Protein AF-A0A924YEM6-F1 (afdb_monomer_lite)

Structure (mmCIF, N/CA/C/O backbone):
data_AF-A0A924YEM6-F1
#
_entry.id   AF-A0A924YEM6-F1
#
loop_
_atom_site.group_PDB
_atom_site.id
_atom_site.type_symbol
_atom_site.label_atom_id
_atom_site.label_alt_id
_atom_site.label_comp_id
_atom_site.label_asym_id
_atom_site.label_entity_id
_atom_site.label_seq_id
_atom_site.pdbx_PDB_ins_code
_atom_site.Cartn_x
_atom_site.Cartn_y
_atom_site.Cartn_z
_atom_site.occupancy
_atom_site.B_iso_or_equiv
_atom_site.auth_seq_id
_atom_site.auth_comp_id
_atom_site.auth_asym_id
_atom_site.auth_atom_id
_atom_site.pdbx_PDB_model_num
ATOM 1 N N . LEU A 1 1 ? 25.463 -29.815 -7.939 1.00 77.12 1 LEU A N 1
ATOM 2 C CA . LEU A 1 1 ? 26.145 -29.102 -6.825 1.00 77.12 1 LEU A CA 1
ATOM 3 C C . LEU A 1 1 ? 25.161 -28.341 -5.921 1.00 77.12 1 LEU A C 1
ATOM 5 O O . LEU A 1 1 ? 25.169 -28.571 -4.718 1.00 77.12 1 LEU A O 1
ATOM 9 N N . ILE A 1 2 ? 24.263 -27.523 -6.490 1.00 81.88 2 ILE A N 1
ATOM 10 C CA . ILE A 1 2 ? 23.241 -26.737 -5.762 1.00 81.88 2 ILE A CA 1
ATOM 11 C C . ILE A 1 2 ? 22.303 -27.616 -4.918 1.00 81.88 2 ILE A C 1
ATOM 13 O O . ILE A 1 2 ? 22.193 -27.397 -3.718 1.00 81.88 2 ILE A O 1
ATOM 17 N N . TRP A 1 3 ? 21.726 -28.677 -5.493 1.00 78.94 3 TRP A N 1
ATOM 18 C CA . TRP A 1 3 ? 20.843 -29.613 -4.772 1.00 78.94 3 TRP A CA 1
ATOM 19 C C . TRP A 1 3 ? 21.486 -30.233 -3.523 1.00 78.94 3 TRP A C 1
ATOM 21 O O . TRP A 1 3 ? 20.870 -30.347 -2.466 1.00 78.94 3 TRP A O 1
ATOM 31 N N . ARG A 1 4 ? 22.775 -30.578 -3.619 1.00 83.94 4 ARG A N 1
ATOM 32 C CA . ARG A 1 4 ? 23.544 -31.156 -2.510 1.00 83.94 4 ARG A CA 1
ATOM 33 C C . ARG A 1 4 ? 23.807 -30.133 -1.398 1.00 83.94 4 ARG A C 1
ATOM 35 O O . ARG A 1 4 ? 23.853 -30.518 -0.236 1.00 83.94 4 ARG A O 1
ATOM 42 N N . LYS A 1 5 ? 23.962 -28.847 -1.739 1.00 84.31 5 LYS A N 1
ATOM 43 C CA . LYS A 1 5 ? 24.095 -27.743 -0.771 1.00 84.31 5 LYS A CA 1
ATOM 44 C C . LYS A 1 5 ? 22.743 -27.401 -0.132 1.00 84.31 5 LYS A C 1
ATOM 46 O O . LYS A 1 5 ? 22.684 -27.220 1.077 1.00 84.31 5 LYS A O 1
ATOM 51 N N . PHE A 1 6 ? 21.668 -27.413 -0.920 1.00 85.88 6 PHE A N 1
ATOM 52 C CA . PHE A 1 6 ? 20.295 -27.177 -0.471 1.00 85.88 6 PHE A CA 1
ATOM 53 C C . PHE A 1 6 ? 19.828 -28.227 0.543 1.00 85.88 6 PHE A C 1
ATOM 55 O O . PHE A 1 6 ? 19.387 -27.880 1.634 1.00 85.88 6 PHE A O 1
ATOM 62 N N . ARG A 1 7 ? 20.038 -29.518 0.246 1.00 88.31 7 ARG A N 1
ATOM 63 C CA . ARG A 1 7 ? 19.671 -30.629 1.143 1.00 88.31 7 ARG A CA 1
ATOM 64 C C . ARG A 1 7 ? 20.368 -30.612 2.507 1.00 88.31 7 ARG A C 1
ATOM 66 O O . ARG A 1 7 ? 19.898 -31.274 3.425 1.00 88.31 7 ARG A O 1
ATOM 73 N N . ARG A 1 8 ? 21.474 -29.876 2.665 1.00 90.31 8 ARG A N 1
ATOM 74 C CA . ARG A 1 8 ? 22.141 -29.715 3.970 1.00 90.31 8 ARG A CA 1
ATOM 75 C C . ARG A 1 8 ? 21.397 -28.749 4.895 1.00 90.31 8 ARG A C 1
ATOM 77 O O . ARG A 1 8 ? 21.572 -28.837 6.105 1.00 90.31 8 ARG A O 1
ATOM 84 N N . HIS A 1 9 ? 20.573 -27.852 4.355 1.00 93.12 9 HIS A N 1
ATOM 85 C CA . HIS A 1 9 ? 19.844 -26.862 5.139 1.00 93.12 9 HIS A CA 1
ATOM 86 C C . HIS A 1 9 ? 18.434 -27.370 5.464 1.00 93.12 9 HIS A C 1
ATOM 88 O O . HIS A 1 9 ? 17.525 -27.278 4.640 1.00 93.12 9 HIS A O 1
ATOM 94 N N . ARG A 1 10 ? 18.240 -27.910 6.676 1.00 90.06 10 ARG A N 1
ATOM 95 C CA . ARG A 1 10 ? 16.977 -28.558 7.089 1.00 90.06 10 ARG A CA 1
ATOM 96 C C . ARG A 1 10 ? 15.756 -27.656 6.904 1.00 90.06 10 ARG A C 1
ATOM 98 O O . ARG A 1 10 ? 14.766 -28.098 6.335 1.00 90.06 10 ARG A O 1
ATOM 105 N N . VAL A 1 11 ? 15.861 -26.383 7.291 1.00 91.44 11 VAL A N 1
ATOM 106 C CA . VAL A 1 11 ? 14.771 -25.403 7.137 1.00 91.44 11 VAL A CA 1
ATOM 107 C C . VAL A 1 11 ? 14.388 -25.222 5.668 1.00 91.44 11 VAL A C 1
ATOM 109 O O . VAL A 1 11 ? 13.211 -25.198 5.336 1.00 91.44 11 VAL A O 1
ATOM 112 N N . ALA A 1 12 ? 15.374 -25.173 4.767 1.00 87.38 12 ALA A N 1
ATOM 113 C CA . ALA A 1 12 ? 15.104 -24.953 3.349 1.00 87.38 12 ALA A CA 1
ATOM 114 C C . ALA A 1 12 ? 14.385 -26.160 2.728 1.00 87.38 12 ALA A C 1
ATOM 116 O O . ALA A 1 12 ? 13.469 -25.997 1.928 1.00 87.38 12 ALA A O 1
ATOM 117 N N . VAL A 1 13 ? 14.761 -27.371 3.148 1.00 92.44 13 VAL A N 1
ATOM 118 C CA . VAL A 1 13 ? 14.104 -28.614 2.729 1.00 92.44 13 VAL A CA 1
ATOM 119 C C . VAL A 1 13 ? 12.656 -28.676 3.225 1.00 92.44 13 VAL A C 1
ATOM 121 O O . VAL A 1 13 ? 11.776 -29.033 2.448 1.00 92.44 13 VAL A O 1
ATOM 124 N N . VAL A 1 14 ? 12.391 -28.288 4.478 1.00 94.38 14 VAL A N 1
ATOM 125 C CA . VAL A 1 14 ? 11.022 -28.226 5.021 1.00 94.38 14 VAL A CA 1
ATOM 126 C C . VAL A 1 14 ? 10.174 -27.219 4.243 1.00 94.38 14 VAL A C 1
ATOM 128 O O . VAL A 1 14 ? 9.096 -27.577 3.777 1.00 94.38 14 VAL A O 1
ATOM 131 N N . CYS A 1 15 ? 10.675 -25.998 4.025 1.00 91.06 15 CYS A N 1
ATOM 132 C CA . CYS A 1 15 ? 9.972 -24.989 3.230 1.00 91.06 15 CYS A CA 1
ATOM 133 C C . CYS A 1 15 ? 9.692 -25.467 1.799 1.00 91.06 15 CYS A C 1
ATOM 135 O O . CYS A 1 15 ? 8.617 -25.208 1.271 1.00 91.06 15 CYS A O 1
ATOM 137 N N . PHE A 1 16 ? 10.630 -26.187 1.178 1.00 91.19 16 PHE A N 1
ATOM 138 C CA . PHE A 1 16 ? 10.436 -26.751 -0.157 1.00 91.19 16 PHE A CA 1
ATOM 139 C C . PHE A 1 16 ? 9.297 -27.769 -0.198 1.00 91.19 16 PHE A C 1
ATOM 141 O O . PHE A 1 16 ? 8.445 -27.679 -1.076 1.00 91.19 16 PHE A O 1
ATOM 148 N N . TYR A 1 17 ? 9.247 -28.708 0.751 1.00 94.38 17 TYR A N 1
ATOM 149 C CA . TYR A 1 17 ? 8.155 -29.683 0.801 1.00 94.38 17 TYR A CA 1
ATOM 150 C C . TYR A 1 17 ? 6.813 -29.043 1.156 1.00 94.38 17 TYR A C 1
ATOM 152 O O . TYR A 1 17 ? 5.805 -29.408 0.561 1.00 94.38 17 TYR A O 1
ATOM 160 N N . ALA A 1 18 ? 6.795 -28.061 2.061 1.00 93.88 18 ALA A N 1
ATOM 161 C CA . ALA A 1 18 ? 5.587 -27.299 2.367 1.00 93.88 18 ALA A CA 1
ATOM 162 C C . ALA A 1 18 ? 5.062 -26.553 1.129 1.00 93.88 18 ALA A C 1
ATOM 164 O O . ALA A 1 18 ? 3.871 -26.599 0.837 1.00 93.88 18 ALA A O 1
ATOM 165 N N . LEU A 1 19 ? 5.957 -25.925 0.359 1.00 91.31 19 LEU A N 1
ATOM 166 C CA . LEU A 1 19 ? 5.604 -25.251 -0.888 1.00 91.31 19 LEU A CA 1
ATOM 167 C C . LEU A 1 19 ? 5.084 -26.247 -1.933 1.00 91.31 19 LEU A C 1
ATOM 169 O O . LEU A 1 19 ? 4.076 -25.983 -2.578 1.00 91.31 19 LEU A O 1
ATOM 173 N N . LEU A 1 20 ? 5.742 -27.400 -2.078 1.00 92.62 20 LEU A N 1
ATOM 174 C CA . LEU A 1 20 ? 5.326 -28.458 -2.999 1.00 92.62 20 LEU A CA 1
ATOM 175 C C . LEU A 1 20 ? 3.931 -28.988 -2.645 1.00 92.62 20 LEU A C 1
ATOM 177 O O . LEU A 1 20 ? 3.104 -29.149 -3.537 1.00 92.62 20 LEU A O 1
ATOM 181 N N . LEU A 1 21 ? 3.650 -29.190 -1.355 1.00 94.44 21 LEU A N 1
ATOM 182 C CA . LEU A 1 21 ? 2.322 -29.561 -0.867 1.00 94.44 21 LEU A CA 1
ATOM 183 C C . LEU A 1 21 ? 1.284 -28.481 -1.187 1.00 94.44 21 LEU A C 1
ATOM 185 O O . LEU A 1 21 ? 0.210 -28.804 -1.686 1.00 94.44 21 LEU A O 1
ATOM 189 N N . LEU A 1 22 ? 1.609 -27.208 -0.946 1.00 92.81 22 LEU A N 1
ATOM 190 C CA . LEU A 1 22 ? 0.709 -26.096 -1.245 1.00 92.81 22 LEU A CA 1
ATOM 191 C C . LEU A 1 22 ? 0.359 -26.063 -2.738 1.00 92.81 22 LEU A C 1
ATOM 193 O O . LEU A 1 22 ? -0.816 -26.020 -3.087 1.00 92.81 22 LEU A O 1
ATOM 197 N N . TYR A 1 23 ? 1.363 -26.151 -3.619 1.00 92.44 23 TYR A N 1
ATOM 198 C CA . TYR A 1 23 ? 1.138 -26.217 -5.064 1.00 92.44 23 TYR A CA 1
ATOM 199 C C . TYR A 1 23 ? 0.328 -27.445 -5.464 1.00 92.44 23 TYR A C 1
ATOM 201 O O . TYR A 1 23 ? -0.519 -27.324 -6.335 1.00 92.44 23 TYR A O 1
ATOM 209 N N . PHE A 1 24 ? 0.546 -28.603 -4.841 1.00 93.25 24 PHE A N 1
ATOM 210 C CA . PHE A 1 24 ? -0.231 -29.808 -5.128 1.00 93.25 24 PHE A CA 1
ATOM 211 C C . PHE A 1 24 ? -1.719 -29.630 -4.795 1.00 93.25 24 PHE A C 1
ATOM 213 O O . PHE A 1 24 ? -2.571 -29.892 -5.643 1.00 93.25 24 PHE A O 1
ATOM 220 N N . VAL A 1 25 ? -2.027 -29.127 -3.595 1.00 92.75 25 VAL A N 1
ATOM 221 C CA . VAL A 1 25 ? -3.408 -28.865 -3.150 1.00 92.75 25 VAL A CA 1
ATOM 222 C C . VAL A 1 25 ? -4.083 -27.851 -4.069 1.00 92.75 25 VAL A C 1
ATOM 224 O O . VAL A 1 25 ? -5.201 -28.046 -4.529 1.00 92.75 25 VAL A O 1
ATOM 227 N N . VAL A 1 26 ? -3.370 -26.774 -4.374 1.00 90.75 26 VAL A N 1
ATOM 228 C CA . VAL A 1 26 ? -3.879 -25.653 -5.155 1.00 90.75 26 VAL A CA 1
ATOM 229 C C . VAL A 1 26 ? -3.995 -25.982 -6.653 1.00 90.75 26 VAL A C 1
ATOM 231 O O . VAL A 1 26 ? -4.863 -25.451 -7.344 1.00 90.75 26 VAL A O 1
ATOM 234 N N . PHE A 1 27 ? -3.152 -26.875 -7.175 1.00 90.44 27 PHE A N 1
ATOM 235 C CA . PHE A 1 27 ? -3.242 -27.381 -8.548 1.00 90.44 27 PHE A CA 1
ATOM 236 C C . PHE A 1 27 ? -4.511 -28.209 -8.771 1.00 90.44 27 PHE A C 1
ATOM 238 O O . PHE A 1 27 ? -5.082 -28.173 -9.856 1.00 90.44 27 PHE A O 1
ATOM 245 N N . LEU A 1 28 ? -4.970 -28.901 -7.729 1.00 92.06 28 LEU A N 1
ATOM 246 C CA . LEU A 1 28 ? -6.213 -29.667 -7.699 1.00 92.06 28 LEU A CA 1
ATOM 247 C C . LEU A 1 28 ? -7.290 -28.943 -6.872 1.00 92.06 28 LEU A C 1
ATOM 249 O O . LEU A 1 28 ? -8.113 -29.597 -6.237 1.00 92.06 28 LEU A O 1
ATOM 253 N N . ALA A 1 29 ? -7.277 -27.604 -6.841 1.00 91.62 29 ALA A N 1
ATOM 254 C CA . ALA A 1 29 ? -8.131 -26.820 -5.948 1.00 91.62 29 ALA A CA 1
ATOM 255 C C . ALA A 1 29 ? -9.618 -27.167 -6.085 1.00 91.62 29 ALA A C 1
ATOM 257 O O . ALA A 1 29 ? -10.282 -27.286 -5.065 1.00 91.62 29 ALA A O 1
ATOM 258 N N . GLU A 1 30 ? -10.126 -27.391 -7.301 1.00 90.31 30 GLU A N 1
ATOM 259 C CA . GLU A 1 30 ? -11.518 -27.807 -7.506 1.00 90.31 30 GLU A CA 1
ATOM 260 C C . GLU A 1 30 ? -11.850 -29.174 -6.907 1.00 90.31 30 GLU A C 1
ATOM 262 O O . GLU A 1 30 ? -12.984 -29.397 -6.530 1.00 90.31 30 GLU A O 1
ATOM 267 N N . PHE A 1 31 ? -10.880 -30.083 -6.811 1.00 93.00 31 PHE A N 1
ATOM 268 C CA . PHE A 1 31 ? -11.078 -31.380 -6.168 1.00 93.00 31 PHE A CA 1
ATOM 269 C C . PHE A 1 31 ? -11.021 -31.269 -4.635 1.00 93.00 31 PHE A C 1
ATOM 271 O O . PHE A 1 31 ? -11.688 -32.023 -3.937 1.00 93.00 31 PHE A O 1
ATOM 278 N N . PHE A 1 32 ? -10.211 -30.358 -4.087 1.00 93.50 32 PHE A N 1
ATOM 279 C CA . PHE A 1 32 ? -10.096 -30.153 -2.635 1.00 93.50 32 PHE A CA 1
ATOM 280 C C . PHE A 1 32 ? -11.170 -29.220 -2.054 1.00 93.50 32 PHE A C 1
ATOM 282 O O . PHE A 1 32 ? -11.425 -29.271 -0.850 1.00 93.50 32 PHE A O 1
ATOM 289 N N . ALA A 1 33 ? -11.752 -28.351 -2.875 1.00 92.31 33 ALA A N 1
ATOM 290 C CA . ALA A 1 33 ? -12.836 -27.458 -2.495 1.00 92.31 33 ALA A CA 1
ATOM 291 C C . ALA A 1 33 ? -14.134 -28.263 -2.305 1.00 92.31 33 ALA A C 1
ATOM 293 O O . ALA A 1 33 ? -14.475 -29.031 -3.193 1.00 92.31 33 ALA A O 1
ATOM 294 N N . PRO A 1 34 ? -14.857 -28.122 -1.180 1.00 90.06 34 PRO A N 1
ATOM 295 C CA . PRO A 1 34 ? -16.139 -28.807 -1.002 1.00 90.06 34 PRO A CA 1
ATOM 296 C C . PRO A 1 34 ? -17.256 -28.290 -1.920 1.00 90.06 34 PRO A C 1
ATOM 298 O O . PRO A 1 34 ? -18.185 -29.039 -2.204 1.00 90.06 34 PRO A O 1
ATOM 301 N N . HIS A 1 35 ? -17.170 -27.023 -2.347 1.00 90.38 35 HIS A N 1
ATOM 302 C CA . HIS A 1 35 ? -18.199 -26.315 -3.122 1.00 90.38 35 HIS A CA 1
ATOM 303 C C . HIS A 1 35 ? -17.575 -25.480 -4.246 1.00 90.38 35 HIS A C 1
ATOM 305 O O . HIS A 1 35 ? -16.366 -25.215 -4.261 1.00 90.38 35 HIS A O 1
ATOM 311 N N . GLY A 1 36 ? -18.396 -25.004 -5.182 1.00 85.38 36 GLY A N 1
ATOM 312 C CA . GLY A 1 36 ? -17.929 -24.118 -6.246 1.00 85.38 36 GLY A CA 1
ATOM 313 C C . GLY A 1 36 ? -17.482 -22.735 -5.772 1.00 85.38 36 GLY A C 1
ATOM 314 O O . GLY A 1 36 ? -17.903 -22.205 -4.745 1.00 85.38 36 GLY A O 1
ATOM 315 N N . ALA A 1 37 ? -16.663 -22.066 -6.591 1.00 76.31 37 ALA A N 1
ATOM 316 C CA . ALA A 1 37 ? -16.160 -20.713 -6.301 1.00 76.31 37 ALA A CA 1
ATOM 317 C C . ALA A 1 37 ? -17.270 -19.654 -6.170 1.00 76.31 37 ALA A C 1
ATOM 319 O O . ALA A 1 37 ? -17.103 -18.632 -5.493 1.00 76.31 37 ALA A O 1
ATOM 320 N N . PHE A 1 38 ? -18.364 -19.866 -6.901 1.00 81.62 38 PHE A N 1
ATOM 321 C CA . PHE A 1 38 ? -19.465 -18.919 -7.058 1.00 81.62 38 PHE A CA 1
ATOM 322 C C . PHE A 1 38 ? -20.794 -19.470 -6.554 1.00 81.62 38 PHE A C 1
ATOM 324 O O . PHE A 1 38 ? -21.792 -18.750 -6.620 1.00 81.62 38 PHE A O 1
ATOM 331 N N . GLU A 1 39 ? -20.796 -20.697 -6.039 1.00 84.44 39 GLU A N 1
ATOM 332 C CA . GLU A 1 39 ? -21.970 -21.310 -5.446 1.00 84.44 39 GLU A CA 1
ATOM 333 C C . GLU A 1 39 ? -22.383 -20.522 -4.199 1.00 84.44 39 GLU A C 1
ATOM 335 O O . GLU A 1 39 ? -21.548 -20.100 -3.392 1.00 84.44 39 GLU A O 1
ATOM 340 N N . ARG A 1 40 ? -23.682 -20.235 -4.089 1.00 86.62 40 ARG A N 1
ATOM 341 C CA . ARG A 1 40 ? -24.240 -19.409 -3.016 1.00 86.62 40 ARG A CA 1
ATOM 342 C C . ARG A 1 40 ? -25.277 -20.200 -2.252 1.00 86.62 40 ARG A C 1
ATOM 344 O O . ARG A 1 40 ? -26.316 -20.559 -2.799 1.00 86.62 40 ARG A O 1
ATOM 351 N N . HIS A 1 41 ? -25.051 -20.336 -0.957 1.00 84.81 41 HIS A N 1
ATOM 352 C CA . HIS A 1 41 ? -26.016 -20.907 -0.037 1.00 84.81 41 HIS A CA 1
ATOM 353 C C . HIS A 1 41 ? -26.766 -19.762 0.658 1.00 84.81 41 HIS A C 1
ATOM 355 O O . HIS A 1 41 ? -26.356 -19.256 1.701 1.00 84.81 41 HIS A O 1
ATOM 361 N N . SER A 1 42 ? -27.886 -19.326 0.072 1.00 83.50 42 SER A N 1
ATOM 362 C CA . SER A 1 42 ? -28.669 -18.162 0.533 1.00 83.50 42 SER A CA 1
ATOM 363 C C . SER A 1 42 ? -29.282 -18.303 1.931 1.00 83.50 42 SER A C 1
ATOM 365 O O . SER A 1 42 ? -29.742 -17.318 2.498 1.00 83.50 42 SER A O 1
ATOM 367 N N . ASN A 1 43 ? -29.309 -19.510 2.492 1.00 82.19 43 ASN A N 1
ATOM 368 C CA . ASN A 1 43 ? -29.763 -19.748 3.865 1.00 82.19 43 ASN A CA 1
ATOM 369 C C . ASN A 1 43 ? -28.609 -19.662 4.882 1.00 82.19 43 ASN A C 1
ATOM 371 O O . ASN A 1 43 ? -28.844 -19.635 6.086 1.00 82.19 43 ASN A O 1
ATOM 375 N N . TYR A 1 44 ? -27.370 -19.567 4.394 1.00 84.62 44 TYR A N 1
ATOM 376 C CA . TYR A 1 44 ? -26.136 -19.603 5.169 1.00 84.62 44 TYR A CA 1
ATOM 377 C C . TYR A 1 44 ? -25.306 -18.340 4.905 1.00 84.62 44 TYR A C 1
ATOM 379 O O . TYR A 1 44 ? -24.152 -18.434 4.511 1.00 84.62 44 TYR A O 1
ATOM 387 N N . LEU A 1 45 ? -25.877 -17.141 5.064 1.00 86.25 45 LEU A N 1
ATOM 388 C CA . LEU A 1 45 ? -25.123 -15.875 4.992 1.00 86.25 45 LEU A CA 1
ATOM 389 C C . LEU A 1 45 ? -24.360 -15.627 6.297 1.00 86.25 45 LEU A C 1
ATOM 391 O O . LEU A 1 45 ? -24.988 -15.594 7.355 1.00 86.25 45 LEU A O 1
ATOM 395 N N . LEU A 1 46 ? -23.050 -15.375 6.226 1.00 86.38 46 LEU A N 1
ATOM 396 C CA . LEU A 1 46 ? -22.192 -15.185 7.410 1.00 86.38 46 LEU A CA 1
ATOM 397 C C . LEU A 1 46 ? -22.299 -16.350 8.411 1.00 86.38 46 LEU A C 1
ATOM 399 O O . LEU A 1 46 ? -22.284 -16.150 9.624 1.00 86.38 46 LEU A O 1
ATOM 403 N N . ALA A 1 47 ? -22.458 -17.569 7.899 1.00 88.50 47 ALA A N 1
ATOM 404 C CA . ALA A 1 47 ? -22.520 -18.764 8.720 1.00 88.50 47 ALA A CA 1
ATOM 405 C C . ALA A 1 47 ? -21.146 -19.042 9.349 1.00 88.50 47 ALA A C 1
ATOM 407 O O . ALA A 1 47 ? -20.124 -18.899 8.665 1.00 88.50 47 ALA A O 1
ATOM 408 N N . PRO A 1 48 ? -21.096 -19.448 10.629 1.00 91.25 48 PRO A N 1
ATOM 409 C CA . PRO A 1 48 ? -19.851 -19.832 11.275 1.00 91.25 48 PRO A CA 1
ATOM 410 C C . PRO A 1 48 ? -19.283 -21.139 10.680 1.00 91.25 48 PRO A C 1
ATOM 412 O O . PRO A 1 48 ? -19.987 -21.867 9.974 1.00 91.25 48 PRO A O 1
ATOM 415 N N . PRO A 1 49 ? -18.008 -21.462 10.967 1.00 94.12 49 PRO A N 1
ATOM 416 C CA . PRO A 1 49 ? -17.417 -22.763 10.659 1.00 94.12 49 PRO A CA 1
ATOM 417 C C . PRO A 1 49 ? -18.282 -23.926 11.155 1.00 94.12 49 PRO A C 1
ATOM 419 O O . PRO A 1 49 ? -18.667 -23.954 12.321 1.00 94.12 49 PRO A O 1
ATOM 422 N N . THR A 1 50 ? -18.549 -24.904 10.287 1.00 92.06 50 THR A N 1
ATOM 423 C CA . THR A 1 50 ? -19.301 -26.113 10.653 1.00 92.06 50 THR A CA 1
ATOM 424 C C . THR A 1 50 ? -18.419 -27.004 11.530 1.00 92.06 50 THR A C 1
ATOM 426 O O . THR A 1 50 ? -17.387 -27.489 11.048 1.00 92.06 50 THR A O 1
ATOM 429 N N . PRO A 1 51 ? -18.775 -27.250 12.802 1.00 90.62 51 PRO A N 1
ATOM 430 C CA . PRO A 1 51 ? -17.945 -28.058 13.677 1.00 90.62 51 PRO A CA 1
ATOM 431 C C . PRO A 1 51 ? -18.056 -29.539 13.304 1.00 90.62 51 PRO A C 1
ATOM 433 O O . PRO A 1 51 ? -19.139 -30.095 13.131 1.00 90.62 51 PRO A O 1
ATOM 436 N N . ILE A 1 52 ? -16.902 -30.196 13.208 1.00 93.00 52 ILE A N 1
ATOM 437 C CA . ILE A 1 52 ? -16.816 -31.634 12.952 1.00 93.00 52 ILE A CA 1
ATOM 438 C C . ILE A 1 52 ? -16.953 -32.367 14.285 1.00 93.00 52 ILE A C 1
ATOM 440 O O . ILE A 1 52 ? -16.170 -32.126 15.207 1.00 93.00 52 ILE A O 1
ATOM 444 N N . ARG A 1 53 ? -17.921 -33.283 14.390 1.00 91.75 53 ARG A N 1
ATOM 445 C CA . ARG A 1 53 ? -18.184 -34.052 15.611 1.00 91.75 53 ARG A CA 1
ATOM 446 C C . ARG A 1 53 ? -17.941 -35.544 15.397 1.00 91.75 53 ARG A C 1
ATOM 448 O O . ARG A 1 53 ? -18.165 -36.089 14.321 1.00 91.75 53 ARG A O 1
ATOM 455 N N . PHE A 1 54 ? -17.485 -36.192 16.466 1.00 93.62 54 PHE A N 1
ATOM 456 C CA . PHE A 1 54 ? -17.410 -37.654 16.594 1.00 93.62 54 PHE A CA 1
ATOM 457 C C . PHE A 1 54 ? -18.358 -38.181 17.674 1.00 93.62 54 PHE A C 1
ATOM 459 O O . PHE A 1 54 ? -18.611 -39.375 17.733 1.00 93.62 54 PHE A O 1
ATOM 466 N N . ILE A 1 55 ? -18.878 -37.308 18.537 1.00 92.38 55 ILE A N 1
ATOM 467 C CA . ILE A 1 55 ? -19.778 -37.657 19.637 1.00 92.38 55 ILE A CA 1
ATOM 468 C C . ILE A 1 55 ? -21.100 -36.939 19.385 1.00 92.38 55 ILE A C 1
ATOM 470 O O . ILE A 1 55 ? -21.091 -35.737 19.096 1.00 92.38 55 ILE A O 1
ATOM 474 N N . ASP A 1 56 ? -22.207 -37.678 19.426 1.00 89.88 56 ASP A N 1
ATOM 475 C CA . ASP A 1 56 ? -23.549 -37.118 19.236 1.00 89.88 56 ASP A CA 1
ATOM 476 C C . ASP A 1 56 ? -24.084 -36.411 20.491 1.00 89.88 56 ASP A C 1
ATOM 478 O O . ASP A 1 56 ? -23.401 -36.310 21.512 1.00 89.88 56 ASP A O 1
ATOM 482 N N . ASP A 1 57 ? -25.291 -35.848 20.399 1.00 88.62 57 ASP A N 1
ATOM 483 C CA . ASP A 1 57 ? -25.924 -35.124 21.509 1.00 88.62 57 ASP A CA 1
ATOM 484 C C . ASP A 1 57 ? -26.294 -36.039 22.694 1.00 88.62 57 ASP A C 1
ATOM 486 O O . ASP A 1 57 ? -26.413 -35.565 23.823 1.00 88.62 57 ASP A O 1
ATOM 490 N N . GLN A 1 58 ? -26.391 -37.351 22.460 1.00 88.12 58 GLN A N 1
ATOM 491 C CA . GLN A 1 58 ? -26.619 -38.387 23.471 1.00 88.12 58 GLN A CA 1
ATOM 492 C C . GLN A 1 58 ? -25.316 -38.921 24.091 1.00 88.12 58 GLN A C 1
ATOM 494 O O . GLN A 1 58 ? -25.362 -39.751 25.000 1.00 88.12 58 GLN A O 1
ATOM 499 N N . GLY A 1 59 ? -24.151 -38.448 23.636 1.00 88.88 59 GLY A N 1
ATOM 500 C CA . GLY A 1 59 ? -22.845 -38.860 24.150 1.00 88.88 59 GLY A CA 1
ATOM 501 C C . GLY A 1 59 ? -22.298 -40.157 23.544 1.00 88.88 59 GLY A C 1
ATOM 502 O O . GLY A 1 59 ? -21.309 -40.693 24.048 1.00 88.88 59 GLY A O 1
ATOM 503 N N . VAL A 1 60 ? -22.896 -40.675 22.470 1.00 90.62 60 VAL A N 1
ATOM 504 C CA . VAL A 1 60 ? -22.425 -41.873 21.765 1.00 90.62 60 VAL A CA 1
ATOM 505 C C . VAL A 1 60 ? -21.321 -41.495 20.779 1.00 90.62 60 VAL A C 1
ATOM 507 O O . VAL A 1 60 ? -21.455 -40.574 19.973 1.00 90.62 60 VAL A O 1
ATOM 510 N N . PHE A 1 61 ? -20.212 -42.233 20.834 1.00 93.56 61 PHE A N 1
ATOM 511 C CA . PHE A 1 61 ? -19.088 -42.069 19.917 1.00 93.56 61 PHE A CA 1
ATOM 512 C C . PHE A 1 61 ? -19.337 -42.789 18.584 1.00 93.56 61 PHE A C 1
ATOM 514 O O . PHE A 1 61 ? -19.648 -43.981 18.551 1.00 93.56 61 PHE A O 1
ATOM 521 N N . HIS A 1 62 ? -19.107 -42.080 17.484 1.00 91.19 62 HIS A N 1
ATOM 522 C CA . HIS A 1 62 ? -19.166 -42.569 16.112 1.00 91.19 62 HIS A CA 1
ATOM 523 C C . HIS A 1 62 ? -17.760 -42.551 15.507 1.00 91.19 62 HIS A C 1
ATOM 525 O O . HIS A 1 62 ? -17.033 -41.568 15.617 1.00 91.19 62 HIS A O 1
ATOM 531 N N . LEU A 1 63 ? -17.370 -43.637 14.835 1.00 91.56 63 LEU A N 1
ATOM 532 C CA . LEU A 1 63 ? -16.052 -43.741 14.192 1.00 91.56 63 LEU A CA 1
ATOM 533 C C . LEU A 1 63 ? -15.912 -42.794 12.987 1.00 91.56 63 LEU A C 1
ATOM 535 O O . LEU A 1 63 ? -14.813 -42.337 12.678 1.00 91.56 63 LEU A O 1
ATOM 539 N N . GLN A 1 64 ? -17.019 -42.527 12.293 1.00 92.06 64 GLN A N 1
ATOM 540 C CA . GLN A 1 64 ? -17.055 -41.611 11.158 1.00 92.06 64 GLN A CA 1
ATOM 541 C C . GLN A 1 64 ? -17.421 -40.200 11.634 1.00 92.06 64 GLN A C 1
ATOM 543 O O . GLN A 1 64 ? -18.404 -40.059 12.367 1.00 92.06 64 GLN A O 1
ATOM 548 N N . PRO A 1 65 ? -16.673 -39.163 11.214 1.00 94.19 65 PRO A N 1
ATOM 549 C CA . PRO A 1 65 ? -17.010 -37.789 11.549 1.00 94.19 65 PRO A CA 1
ATOM 550 C C . PRO A 1 65 ? -18.315 -37.373 10.869 1.00 94.19 65 PRO A C 1
ATOM 552 O O . PRO A 1 65 ? -18.593 -37.749 9.728 1.00 94.19 65 PRO A O 1
ATOM 555 N N . PHE A 1 66 ? -19.107 -36.565 11.560 1.00 93.50 66 PHE A N 1
ATOM 556 C CA . PHE A 1 66 ? -20.376 -36.054 11.057 1.00 93.50 66 PHE A CA 1
ATOM 557 C C . PHE A 1 66 ? -20.568 -34.588 11.450 1.00 93.50 66 PHE A C 1
ATOM 559 O O . PHE A 1 66 ? -19.843 -34.045 12.290 1.00 93.50 66 PHE A O 1
ATOM 566 N N . VAL A 1 67 ? -21.552 -33.954 10.820 1.00 93.88 67 VAL A N 1
ATOM 567 C CA . VAL A 1 67 ? -21.970 -32.576 11.082 1.00 93.88 67 VAL A CA 1
ATOM 568 C C . VAL A 1 67 ? -23.476 -32.509 11.288 1.00 93.88 67 VAL A C 1
ATOM 570 O O . VAL A 1 67 ? -24.230 -33.321 10.741 1.00 93.88 67 VAL A O 1
ATOM 573 N N . TYR A 1 68 ? -23.904 -31.525 12.071 1.00 92.25 68 TYR A N 1
ATOM 574 C CA . TYR A 1 68 ? -25.308 -31.161 12.196 1.00 92.25 68 TYR A CA 1
ATOM 575 C C . TYR A 1 68 ? -25.629 -30.023 11.225 1.00 92.25 68 TYR A C 1
ATOM 577 O O . TYR A 1 68 ? -24.812 -29.112 11.065 1.00 92.25 68 TYR A O 1
ATOM 585 N N . PRO A 1 69 ? -26.791 -30.054 10.553 1.00 89.19 69 PRO A N 1
ATOM 586 C CA . PRO A 1 69 ? -27.230 -28.918 9.767 1.00 89.19 69 PRO A CA 1
ATOM 587 C C . PRO A 1 69 ? -27.479 -27.730 10.699 1.00 89.19 69 PRO A C 1
ATOM 589 O O . PRO A 1 69 ? -28.045 -27.868 11.782 1.00 89.19 69 PRO A O 1
ATOM 592 N N . MET A 1 70 ? -27.064 -26.549 10.260 1.00 87.12 70 MET A N 1
ATOM 593 C CA . MET A 1 70 ? -27.388 -25.307 10.951 1.00 87.12 70 MET A CA 1
ATOM 594 C C . MET A 1 70 ? -28.659 -24.710 10.354 1.00 87.12 70 MET A C 1
ATOM 596 O O . MET A 1 70 ? -28.830 -24.688 9.131 1.00 87.12 70 MET A O 1
ATOM 600 N N . SER A 1 71 ? -29.528 -24.213 11.224 1.00 84.12 71 SER A N 1
ATOM 601 C CA . SER A 1 71 ? -30.694 -23.413 10.871 1.00 84.12 71 SER A CA 1
ATOM 602 C C . SER A 1 71 ? -30.411 -21.943 11.172 1.00 84.12 71 SER A C 1
ATOM 604 O O . SER A 1 71 ? -29.741 -21.618 12.153 1.00 84.12 71 SER A O 1
ATOM 606 N N . ASN A 1 72 ? -30.856 -21.057 10.279 1.00 82.75 72 ASN A N 1
ATOM 607 C CA . ASN A 1 72 ? -30.756 -19.615 10.469 1.00 82.75 72 ASN A CA 1
ATOM 608 C C . ASN A 1 72 ? -32.009 -19.149 11.208 1.00 82.75 72 ASN A C 1
ATOM 610 O O . ASN A 1 72 ? -33.087 -19.079 10.612 1.00 82.75 72 ASN A O 1
ATOM 614 N N . GLU A 1 73 ? -31.868 -18.870 12.497 1.00 80.44 73 GLU A N 1
ATOM 615 C CA . GLU A 1 73 ? -32.945 -18.325 13.305 1.00 80.44 73 GLU A CA 1
ATOM 616 C C . GLU A 1 73 ? -32.726 -16.824 13.481 1.00 80.44 73 GLU A C 1
ATOM 618 O O . GLU A 1 73 ? -31.644 -16.353 13.832 1.00 80.44 73 GLU A O 1
ATOM 623 N N . LEU A 1 74 ? -33.768 -16.047 13.190 1.00 76.31 74 LEU A N 1
ATOM 624 C CA . LEU A 1 74 ? -33.789 -14.641 13.555 1.00 76.31 74 LEU A CA 1
ATOM 625 C C . LEU A 1 74 ? -34.215 -14.571 15.014 1.00 76.31 74 LEU A C 1
ATOM 627 O O . LEU A 1 74 ? -35.388 -14.805 15.325 1.00 76.31 74 LEU A O 1
ATOM 631 N N . ASP A 1 75 ? -33.277 -14.241 15.891 1.00 73.31 75 ASP A N 1
ATOM 632 C CA . ASP A 1 75 ? -33.623 -13.922 17.263 1.00 73.31 75 ASP A CA 1
ATOM 633 C C . ASP A 1 75 ? -34.524 -12.678 17.247 1.00 73.31 75 ASP A C 1
ATOM 635 O O . ASP A 1 75 ? -34.129 -11.594 16.822 1.00 73.31 75 ASP A O 1
ATOM 639 N N . ARG A 1 76 ? -35.785 -12.853 17.654 1.00 72.88 76 ARG A N 1
ATOM 640 C CA . ARG A 1 76 ? -36.800 -11.790 17.617 1.00 72.88 76 ARG A CA 1
ATOM 641 C C . ARG A 1 76 ? -36.539 -10.692 18.645 1.00 72.88 76 ARG A C 1
ATOM 643 O O . ARG A 1 76 ? -37.175 -9.648 18.548 1.00 72.88 76 ARG A O 1
ATOM 650 N N . ALA A 1 77 ? -35.669 -10.944 19.624 1.00 63.47 77 ALA A N 1
ATOM 651 C CA . ALA A 1 77 ? -35.286 -9.963 20.626 1.00 63.47 77 ALA A CA 1
ATOM 652 C C . ALA A 1 77 ? -34.134 -9.069 20.149 1.00 63.47 77 ALA A C 1
ATOM 654 O O . ALA A 1 77 ? -34.173 -7.880 20.430 1.00 63.47 77 ALA A O 1
ATOM 655 N N . THR A 1 78 ? -33.156 -9.627 19.423 1.00 64.50 78 THR A N 1
ATOM 656 C CA . THR A 1 78 ? -31.932 -8.915 18.995 1.00 64.50 78 THR A CA 1
ATOM 657 C C . THR A 1 78 ? -31.878 -8.607 17.495 1.00 64.50 78 THR A C 1
ATOM 659 O O . THR A 1 78 ? -30.900 -8.050 17.001 1.00 64.50 78 THR A O 1
ATOM 662 N N . PHE A 1 79 ? -32.862 -9.081 16.720 1.00 65.50 79 PHE A N 1
ATOM 663 C CA . PHE A 1 79 ? -32.867 -9.076 15.249 1.00 65.50 79 PHE A CA 1
ATOM 664 C C . PHE A 1 79 ? -31.568 -9.597 14.602 1.00 65.50 79 PHE A C 1
ATOM 666 O O . PHE A 1 79 ? -31.346 -9.426 13.397 1.00 65.50 79 PHE A O 1
ATOM 673 N N . GLN A 1 80 ? -30.718 -10.282 15.369 1.00 62.12 80 GLN A N 1
ATOM 674 C CA . GLN A 1 80 ? -29.506 -10.904 14.882 1.00 62.12 80 GLN A CA 1
ATOM 675 C C . GLN A 1 80 ? -29.848 -12.296 14.366 1.00 62.12 80 GLN A C 1
ATOM 677 O O . GLN A 1 80 ? -30.646 -13.039 14.940 1.00 62.12 80 GLN A O 1
ATOM 682 N N . ARG A 1 81 ? -29.235 -12.651 13.238 1.00 69.00 81 ARG A N 1
ATOM 683 C CA . ARG A 1 81 ? -29.312 -14.009 12.707 1.00 69.00 81 ARG A CA 1
ATOM 684 C C . ARG A 1 81 ? -28.340 -14.873 13.491 1.00 69.00 81 ARG A C 1
ATOM 686 O O . ARG A 1 81 ? -27.129 -14.706 13.350 1.00 69.00 81 ARG A O 1
ATOM 693 N N . THR A 1 82 ? -28.862 -15.783 14.294 1.00 79.81 82 THR A N 1
ATOM 694 C CA . THR A 1 82 ? -28.076 -16.785 15.007 1.00 79.81 82 THR A CA 1
ATOM 695 C C . THR A 1 82 ? -28.201 -18.126 14.297 1.00 79.81 82 THR A C 1
ATOM 697 O O . THR A 1 82 ? -29.237 -18.480 13.733 1.00 79.81 82 THR A O 1
ATOM 700 N N . TYR A 1 83 ? -27.095 -18.864 14.264 1.00 84.81 83 TYR A N 1
ATOM 701 C CA . TYR A 1 83 ? -27.059 -20.201 13.686 1.00 84.81 83 TYR A CA 1
ATOM 702 C C . TYR A 1 83 ? -27.171 -21.223 14.805 1.00 84.81 83 TYR A C 1
ATOM 704 O O . TYR A 1 83 ? -26.294 -21.292 15.666 1.00 84.81 83 TYR A O 1
ATOM 712 N N . VAL A 1 84 ? -28.247 -22.006 14.782 1.00 86.50 84 VAL A N 1
ATOM 713 C CA . VAL A 1 84 ? -28.501 -23.068 15.758 1.00 86.50 84 VAL A CA 1
ATOM 714 C C . VAL A 1 84 ? -28.401 -24.415 15.051 1.00 86.50 84 VAL A C 1
ATOM 716 O O . VAL A 1 84 ? -29.005 -24.621 13.995 1.00 86.50 84 VAL A O 1
ATOM 719 N N . GLU A 1 85 ? -27.604 -25.323 15.613 1.00 88.25 85 GLU A N 1
ATOM 720 C CA . GLU A 1 85 ? -27.471 -26.695 15.117 1.00 88.25 85 GLU A CA 1
ATOM 721 C C . GLU A 1 85 ? -28.757 -27.484 15.389 1.00 88.25 85 GLU A C 1
ATOM 723 O O . GLU A 1 85 ? -29.201 -27.574 16.534 1.00 88.25 85 GLU A O 1
ATOM 728 N N . ASP A 1 86 ? -29.336 -28.097 14.356 1.00 87.12 86 ASP A N 1
ATOM 729 C CA . ASP A 1 86 ? -30.428 -29.055 14.525 1.00 87.12 86 ASP A CA 1
ATOM 730 C C . ASP A 1 86 ? -29.846 -30.460 14.745 1.00 87.12 86 ASP A C 1
ATOM 732 O O . ASP A 1 86 ? -29.392 -31.127 13.810 1.00 87.12 86 ASP A O 1
ATOM 736 N N . THR A 1 87 ? -29.859 -30.925 15.998 1.00 88.69 87 THR A N 1
ATOM 737 C CA . THR A 1 87 ? -29.295 -32.231 16.375 1.00 88.69 87 THR A CA 1
ATOM 738 C C . THR A 1 87 ? -30.166 -33.423 15.970 1.00 88.69 87 THR A C 1
ATOM 740 O O . THR A 1 87 ? -29.746 -34.570 16.119 1.00 88.69 87 THR A O 1
ATOM 743 N N . ARG A 1 88 ? -31.359 -33.199 15.397 1.00 86.94 88 ARG A N 1
ATOM 744 C CA . ARG A 1 88 ? -32.279 -34.281 14.993 1.00 86.94 88 ARG A CA 1
ATOM 745 C C . ARG A 1 88 ? -31.759 -35.100 13.818 1.00 86.94 88 ARG A C 1
ATOM 747 O O . ARG A 1 88 ? -32.095 -36.277 13.687 1.00 86.94 88 ARG A O 1
ATOM 754 N N . THR A 1 89 ? -30.974 -34.479 12.943 1.00 87.75 89 THR A N 1
ATOM 755 C CA . THR A 1 89 ? -30.451 -35.105 11.725 1.00 87.75 89 THR A CA 1
ATOM 756 C C . THR A 1 89 ? -28.949 -34.937 11.643 1.00 87.75 89 THR A C 1
ATOM 758 O O . THR A 1 89 ? -28.440 -33.834 11.791 1.00 87.75 89 THR A O 1
ATOM 761 N N . ARG A 1 90 ? -28.239 -36.025 11.351 1.00 90.12 90 ARG A N 1
ATOM 762 C CA . ARG A 1 90 ? -26.778 -36.052 11.231 1.00 90.12 90 ARG A CA 1
ATOM 763 C C . ARG A 1 90 ? -26.364 -36.340 9.794 1.00 90.12 90 ARG A C 1
ATOM 765 O O . ARG A 1 90 ? -26.874 -37.282 9.189 1.00 90.12 90 ARG A O 1
ATOM 772 N N . TYR A 1 91 ? -25.398 -35.583 9.288 1.00 93.31 91 TYR A N 1
ATOM 773 C CA . TYR A 1 91 ? -24.803 -35.804 7.972 1.00 93.31 91 TYR A CA 1
ATOM 774 C C . TYR A 1 91 ? -23.369 -36.289 8.128 1.00 93.31 91 TYR A C 1
ATOM 776 O O . TYR A 1 91 ? -22.527 -35.607 8.708 1.00 93.31 91 TYR A O 1
ATOM 784 N N . VAL A 1 92 ? -23.091 -37.494 7.635 1.00 93.69 92 VAL A N 1
ATOM 785 C CA . VAL A 1 92 ? -21.760 -38.102 7.733 1.00 93.69 92 VAL A CA 1
ATOM 786 C C . VAL A 1 92 ? -20.835 -37.466 6.704 1.00 93.69 92 VAL A C 1
ATOM 788 O O . VAL A 1 92 ? -21.174 -37.408 5.522 1.00 93.69 92 VAL A O 1
ATOM 791 N N . ILE A 1 93 ? -19.652 -37.035 7.142 1.00 93.69 93 ILE A N 1
ATOM 792 C CA . ILE A 1 93 ? -18.619 -36.532 6.242 1.00 93.69 93 ILE A CA 1
ATOM 793 C C . ILE A 1 93 ? -18.012 -37.724 5.506 1.00 93.69 93 ILE A C 1
ATOM 795 O O . ILE A 1 93 ? -17.470 -38.649 6.119 1.00 93.69 93 ILE A O 1
ATOM 799 N N . ARG A 1 94 ? -18.087 -37.697 4.178 1.00 93.38 94 ARG A N 1
ATOM 800 C CA . ARG A 1 94 ? -17.534 -38.733 3.305 1.00 93.38 94 ARG A CA 1
ATOM 801 C C . ARG A 1 94 ? -16.400 -38.178 2.464 1.00 93.38 94 ARG A C 1
ATOM 803 O O . ARG A 1 94 ? -16.314 -36.977 2.213 1.00 93.38 94 ARG A O 1
ATOM 810 N N . LEU A 1 95 ? -15.524 -39.086 2.044 1.00 93.50 95 LEU A N 1
ATOM 811 C CA . LEU A 1 95 ? -14.495 -38.784 1.062 1.00 93.50 95 LEU A CA 1
ATOM 812 C C . LEU A 1 95 ? -15.002 -39.111 -0.345 1.00 93.50 95 LEU A C 1
ATOM 814 O O . LEU A 1 95 ? -15.734 -40.087 -0.501 1.00 93.50 95 LEU A O 1
ATOM 818 N N . PHE A 1 96 ? -14.558 -38.352 -1.350 1.00 93.38 96 PHE A N 1
ATOM 819 C CA . PHE A 1 96 ? -14.914 -38.545 -2.766 1.00 93.38 96 PHE A CA 1
ATOM 820 C C . PHE A 1 96 ? -16.428 -38.454 -3.019 1.00 93.38 96 PHE A C 1
ATOM 822 O O . PHE A 1 96 ? -17.041 -39.362 -3.582 1.00 93.38 96 PHE A O 1
ATOM 829 N N . VAL A 1 97 ? -17.032 -37.355 -2.570 1.00 91.75 97 VAL A N 1
ATOM 830 C CA . VAL A 1 97 ? -18.473 -37.099 -2.687 1.00 91.75 97 VAL A CA 1
ATOM 831 C C . VAL A 1 97 ? -18.784 -36.484 -4.046 1.00 91.75 97 VAL A C 1
ATOM 833 O O . VAL A 1 97 ? -17.999 -35.696 -4.567 1.00 91.75 97 VAL A O 1
ATOM 836 N N . GLN A 1 98 ? -19.924 -36.848 -4.629 1.00 89.44 98 GLN A N 1
ATOM 837 C CA . GLN A 1 98 ? -20.428 -36.181 -5.826 1.00 89.44 98 GLN A CA 1
ATOM 838 C C . GLN A 1 98 ? -21.119 -34.879 -5.414 1.00 89.44 98 GLN A C 1
ATOM 840 O O . GLN A 1 98 ? -22.050 -34.917 -4.618 1.00 89.44 98 GLN A O 1
ATOM 845 N N . GLY A 1 99 ? -20.654 -33.751 -5.940 1.00 85.69 99 GLY A N 1
ATOM 846 C CA . GLY A 1 99 ? -21.225 -32.428 -5.687 1.00 85.69 99 GLY A CA 1
ATOM 847 C C . GLY A 1 99 ? -21.330 -31.621 -6.976 1.00 85.69 99 GLY A C 1
ATOM 848 O O . GLY A 1 99 ? -21.535 -32.189 -8.053 1.00 85.69 99 GLY A O 1
ATOM 849 N N . GLU A 1 100 ? -21.177 -30.300 -6.878 1.00 85.69 100 GLU A N 1
ATOM 850 C CA . GLU A 1 100 ? -21.307 -29.413 -8.036 1.00 85.69 100 GLU A CA 1
ATOM 851 C C . GLU A 1 100 ? -20.303 -29.798 -9.146 1.00 85.69 100 GLU A C 1
ATOM 853 O O . GLU A 1 100 ? -19.121 -30.030 -8.857 1.00 85.69 100 GLU A O 1
ATOM 858 N N . PRO A 1 101 ? -20.738 -29.892 -10.418 1.00 89.75 101 PRO A N 1
ATOM 859 C CA . PRO A 1 101 ? -19.838 -30.169 -11.527 1.00 89.75 101 PRO A CA 1
ATOM 860 C C . PRO A 1 101 ? -18.849 -29.020 -11.737 1.00 89.75 101 PRO A C 1
ATOM 862 O O . PRO A 1 101 ? -19.214 -27.849 -11.822 1.00 89.75 101 PRO A O 1
ATOM 865 N N . TYR A 1 102 ? -17.583 -29.372 -11.910 1.00 89.50 102 TYR A N 1
ATOM 866 C CA . TYR A 1 102 ? -16.490 -28.452 -12.171 1.00 89.50 102 TYR A CA 1
ATOM 867 C C . TYR A 1 102 ? -15.613 -28.947 -13.324 1.00 89.50 102 TYR A C 1
ATOM 869 O O . TYR A 1 102 ? -15.627 -30.112 -13.724 1.00 89.50 102 TYR A O 1
ATOM 877 N N . LYS A 1 103 ? -14.797 -28.038 -13.862 1.00 89.00 103 LYS A N 1
ATOM 878 C CA . LYS A 1 103 ? -13.814 -28.357 -14.900 1.00 89.00 103 LYS A CA 1
ATOM 879 C C . LYS A 1 103 ? -12.414 -28.369 -14.320 1.00 89.00 103 LYS A C 1
ATOM 881 O O . LYS A 1 103 ? -11.806 -27.315 -14.140 1.00 89.00 103 LYS A O 1
ATOM 886 N N . LEU A 1 104 ? -11.864 -29.556 -14.087 1.00 85.00 104 LEU A N 1
ATOM 887 C CA . LEU A 1 104 ? -10.465 -29.701 -13.711 1.00 85.00 104 LEU A CA 1
ATOM 888 C C . LEU A 1 104 ? -9.589 -29.186 -14.867 1.00 85.00 104 LEU A C 1
ATOM 890 O O . LEU A 1 104 ? -9.761 -29.571 -16.028 1.00 85.00 104 LEU A O 1
ATOM 894 N N . PHE A 1 105 ? -8.689 -28.251 -14.554 1.00 80.81 105 PHE A N 1
ATOM 895 C CA . PHE A 1 105 ? -7.846 -27.530 -15.522 1.00 80.81 105 PHE A CA 1
ATOM 896 C C . PHE A 1 105 ? -8.608 -26.763 -16.620 1.00 80.81 105 PHE A C 1
ATOM 898 O O . PHE A 1 105 ? -8.002 -26.319 -17.593 1.00 80.81 105 PHE A O 1
ATOM 905 N N . GLY A 1 106 ? -9.925 -26.589 -16.478 1.00 82.44 106 GLY A N 1
ATOM 906 C CA . GLY A 1 106 ? -10.773 -25.932 -17.472 1.00 82.44 106 GLY A CA 1
ATOM 907 C C . GLY A 1 106 ? -11.242 -26.819 -18.633 1.00 82.44 106 GLY A C 1
ATOM 908 O O . GLY A 1 106 ? -11.982 -26.325 -19.482 1.00 82.44 106 GLY A O 1
ATOM 909 N N . PHE A 1 107 ? -10.870 -28.106 -18.681 1.00 89.50 107 PHE A N 1
ATOM 910 C CA . PHE A 1 107 ? -11.235 -28.995 -19.800 1.00 89.50 107 PHE A CA 1
ATOM 911 C C . PHE A 1 107 ? -11.615 -30.434 -19.424 1.00 89.50 107 PHE A C 1
ATOM 913 O O . PHE A 1 107 ? -12.182 -31.122 -20.267 1.00 89.50 107 PHE A O 1
ATOM 920 N N . ILE A 1 108 ? -11.331 -30.906 -18.207 1.00 91.19 108 ILE A N 1
ATOM 921 C CA . ILE A 1 108 ? -11.776 -32.230 -17.745 1.00 91.19 108 ILE A CA 1
ATOM 922 C C . ILE A 1 108 ? -13.005 -32.035 -16.861 1.00 91.19 108 ILE A C 1
ATOM 924 O O . ILE A 1 108 ? -12.884 -31.508 -15.756 1.00 91.19 108 ILE A O 1
ATOM 928 N N . ASP A 1 109 ? -14.174 -32.456 -17.334 1.00 92.25 109 ASP A N 1
ATOM 929 C CA . ASP A 1 109 ? -15.398 -32.419 -16.533 1.00 92.25 109 ASP A CA 1
ATOM 930 C C . ASP A 1 109 ? -15.314 -33.456 -15.398 1.00 92.25 109 ASP A C 1
ATOM 932 O O . ASP A 1 109 ? -15.026 -34.633 -15.624 1.00 92.25 109 ASP A O 1
ATOM 936 N N . SER A 1 110 ? -15.538 -33.007 -14.165 1.00 92.56 110 SER A N 1
ATOM 937 C CA . SER A 1 110 ? -15.582 -33.832 -12.956 1.00 92.56 110 SER A CA 1
ATOM 938 C C . SER A 1 110 ? -16.614 -33.251 -11.996 1.00 92.56 110 SER A C 1
ATOM 940 O O . SER A 1 110 ? -16.912 -32.066 -12.032 1.00 92.56 110 SER A O 1
ATOM 942 N N . ASN A 1 111 ? -17.170 -34.075 -11.124 1.00 92.06 111 ASN A N 1
ATOM 943 C CA . ASN A 1 111 ? -18.097 -33.656 -10.071 1.00 92.06 111 ASN A CA 1
ATOM 944 C C . ASN A 1 111 ? -17.725 -34.265 -8.713 1.00 92.06 111 ASN A C 1
ATOM 946 O O . ASN A 1 111 ? -18.539 -34.279 -7.797 1.00 92.06 111 ASN A O 1
ATOM 950 N N . ILE A 1 112 ? -16.520 -34.826 -8.601 1.00 91.75 112 ILE A N 1
ATOM 951 C CA . ILE A 1 112 ? -16.058 -35.528 -7.406 1.00 91.75 112 ILE A CA 1
ATOM 952 C C . ILE A 1 112 ? -15.229 -34.570 -6.557 1.00 91.75 112 ILE A C 1
ATOM 954 O O . ILE A 1 112 ? -14.164 -34.139 -6.983 1.00 91.75 112 ILE A O 1
ATOM 958 N N . HIS A 1 113 ? -15.673 -34.315 -5.334 1.00 92.56 113 HIS A N 1
ATOM 959 C CA . HIS A 1 113 ? -14.981 -33.493 -4.344 1.00 92.56 113 HIS A CA 1
ATOM 960 C C . HIS A 1 113 ? -14.359 -34.375 -3.261 1.00 92.56 113 HIS A C 1
ATOM 962 O O . HIS A 1 113 ? -14.915 -35.411 -2.889 1.00 92.56 113 HIS A O 1
ATOM 968 N N . LEU A 1 114 ? -13.192 -33.996 -2.736 1.00 93.81 114 LEU A N 1
ATOM 969 C CA . LEU A 1 114 ? -12.451 -34.808 -1.769 1.00 93.81 114 LEU A CA 1
ATOM 970 C C . LEU A 1 114 ? -13.249 -35.030 -0.491 1.00 93.81 114 LEU A C 1
ATOM 972 O O . LEU A 1 114 ? -13.202 -36.134 0.036 1.00 93.81 114 LEU A O 1
ATOM 976 N N . VAL A 1 115 ? -13.924 -33.999 0.014 1.00 93.25 115 VAL A N 1
ATOM 977 C CA . VAL A 1 115 ? -14.678 -34.040 1.268 1.00 93.25 115 VAL A CA 1
ATOM 978 C C . VAL A 1 115 ? -16.017 -33.355 1.057 1.00 93.25 115 VAL A C 1
ATOM 980 O O . VAL A 1 115 ? -16.063 -32.234 0.562 1.00 93.25 115 VAL A O 1
ATOM 983 N N . GLY A 1 116 ? -17.090 -34.007 1.487 1.00 91.75 116 GLY A N 1
ATOM 984 C CA . GLY A 1 116 ? -18.434 -33.447 1.450 1.00 91.75 116 GLY A CA 1
ATOM 985 C C . GLY A 1 116 ? -19.394 -34.236 2.329 1.00 91.75 116 GLY A C 1
ATOM 986 O O . GLY A 1 116 ? -18.994 -35.142 3.067 1.00 91.75 116 GLY A O 1
ATOM 987 N N . VAL A 1 117 ? -20.669 -33.892 2.233 1.00 91.62 117 VAL A N 1
ATOM 988 C CA . VAL A 1 117 ? -21.783 -34.578 2.893 1.00 91.62 117 VAL A CA 1
ATOM 989 C C . VAL A 1 117 ? -22.862 -34.873 1.856 1.00 91.62 117 VAL A C 1
ATOM 991 O O . VAL A 1 117 ? -22.947 -34.173 0.851 1.00 91.62 117 VAL A O 1
ATOM 994 N N . ASP A 1 118 ? -23.661 -35.916 2.082 1.00 87.12 118 ASP A N 1
ATOM 995 C CA . ASP A 1 118 ? -24.773 -36.241 1.184 1.00 87.12 118 ASP A CA 1
ATOM 996 C C . ASP A 1 118 ? -25.867 -35.157 1.265 1.00 87.12 118 ASP A C 1
ATOM 998 O O . ASP A 1 118 ? -26.176 -34.653 2.352 1.00 87.12 118 ASP A O 1
ATOM 1002 N N . GLU A 1 119 ? -26.495 -34.837 0.129 1.00 82.44 119 GLU A N 1
ATOM 1003 C CA . GLU A 1 119 ? -27.648 -33.931 0.086 1.00 82.44 119 GLU A CA 1
ATOM 1004 C C . GLU A 1 119 ? -28.799 -34.449 0.978 1.00 82.44 119 GLU A C 1
ATOM 1006 O O . GLU A 1 119 ? -29.057 -35.658 1.013 1.00 82.44 119 GLU A O 1
ATOM 1011 N N . PRO A 1 120 ? -29.528 -33.569 1.696 1.00 84.25 120 PRO A N 1
ATOM 1012 C CA . PRO A 1 120 ? -29.479 -32.101 1.646 1.00 84.25 120 PRO A CA 1
ATOM 1013 C C . PRO A 1 120 ? -28.502 -31.449 2.650 1.00 84.25 120 PRO A C 1
ATOM 1015 O O . PRO A 1 120 ? -28.617 -30.256 2.928 1.00 84.25 120 PRO A O 1
ATOM 1018 N N . GLY A 1 121 ? -27.569 -32.206 3.237 1.00 85.56 121 GLY A N 1
ATOM 1019 C CA . GLY A 1 121 ? -26.577 -31.664 4.165 1.00 85.56 121 GLY A CA 1
ATOM 1020 C C . GLY A 1 121 ? -25.613 -30.693 3.482 1.00 85.56 121 GLY A C 1
ATOM 1021 O O . GLY A 1 121 ? -25.304 -30.837 2.303 1.00 85.56 121 GLY A O 1
ATOM 1022 N N . ILE A 1 122 ? -25.095 -29.719 4.234 1.00 89.25 122 ILE A N 1
ATOM 1023 C CA . ILE A 1 122 ? -24.069 -28.789 3.747 1.00 89.25 122 ILE A CA 1
ATOM 1024 C C . ILE A 1 122 ? -22.904 -28.785 4.731 1.00 89.25 122 ILE A C 1
ATOM 1026 O O . ILE A 1 122 ? -23.094 -28.692 5.943 1.00 89.25 122 ILE A O 1
ATOM 1030 N N . PHE A 1 123 ? -21.688 -28.889 4.199 1.00 92.38 123 PHE A N 1
ATOM 1031 C CA . PHE A 1 123 ? -20.453 -28.845 4.970 1.00 92.38 123 PHE A CA 1
ATOM 1032 C C . PHE A 1 123 ? -19.679 -27.570 4.638 1.00 92.38 123 PHE A C 1
ATOM 1034 O O . PHE A 1 123 ? -19.213 -27.419 3.513 1.00 92.38 123 PHE A O 1
ATOM 1041 N N . LEU A 1 124 ? -19.558 -26.650 5.601 1.00 93.12 124 LEU A N 1
ATOM 1042 C CA . LEU A 1 124 ? -18.909 -25.340 5.432 1.00 93.12 124 LEU A CA 1
ATOM 1043 C C . LEU A 1 124 ? -17.744 -25.235 6.425 1.00 93.12 124 LEU A C 1
ATOM 1045 O O . LEU A 1 124 ? -17.929 -24.712 7.528 1.00 93.12 124 LEU A O 1
ATOM 1049 N N . PRO A 1 125 ? -16.544 -25.747 6.096 1.00 91.75 125 PRO A N 1
ATOM 1050 C CA . PRO A 1 125 ? -15.480 -25.972 7.079 1.00 91.75 125 PRO A CA 1
ATOM 1051 C C . PRO A 1 125 ? -15.011 -24.696 7.766 1.00 91.75 125 PRO A C 1
ATOM 1053 O O . PRO A 1 125 ? -14.696 -24.716 8.949 1.00 91.75 125 PRO A O 1
ATOM 1056 N N . PHE A 1 126 ? -14.968 -23.590 7.020 1.00 93.94 126 PHE A N 1
ATOM 1057 C CA . PHE A 1 126 ? -14.562 -22.274 7.515 1.00 93.94 126 PHE A CA 1
ATOM 1058 C C . PHE A 1 126 ? -15.722 -21.274 7.568 1.00 93.94 126 PHE A C 1
ATOM 1060 O O . PHE A 1 126 ? -15.495 -20.113 7.894 1.00 93.94 126 PHE A O 1
ATOM 1067 N N . GLY A 1 127 ? -16.951 -21.716 7.287 1.00 92.62 127 GLY A N 1
ATOM 1068 C CA . GLY A 1 127 ? -18.127 -20.855 7.229 1.00 92.62 127 GLY A CA 1
ATOM 1069 C C . GLY A 1 127 ? -18.261 -20.119 5.897 1.00 92.62 127 GLY A C 1
ATOM 1070 O O . GLY A 1 127 ? -17.645 -20.491 4.893 1.00 92.62 127 GLY A O 1
ATOM 1071 N N . THR A 1 128 ? -19.076 -19.067 5.882 1.00 92.00 128 THR A N 1
ATOM 1072 C CA . THR A 1 128 ? -19.424 -18.332 4.658 1.00 92.00 128 THR A CA 1
ATOM 1073 C C . THR A 1 128 ? -19.238 -16.826 4.777 1.00 92.00 128 THR A C 1
ATOM 1075 O O . THR A 1 128 ? -19.134 -16.254 5.861 1.00 92.00 128 THR A O 1
ATOM 1078 N N . ASP A 1 129 ? -19.194 -16.161 3.624 1.00 88.94 129 ASP A N 1
ATOM 1079 C CA . ASP A 1 129 ? -19.195 -14.702 3.537 1.00 88.94 129 ASP A CA 1
ATOM 1080 C C . ASP A 1 129 ? -20.612 -14.089 3.561 1.00 88.94 129 ASP A C 1
ATOM 1082 O O . ASP A 1 129 ? -21.627 -14.777 3.697 1.00 88.94 129 ASP A O 1
ATOM 1086 N N . SER A 1 130 ? -20.694 -12.766 3.385 1.00 85.25 130 SER A N 1
ATOM 1087 C CA . SER A 1 130 ? -21.956 -12.013 3.324 1.00 85.25 130 SER A CA 1
ATOM 1088 C C . SER A 1 130 ? -22.886 -12.407 2.173 1.00 85.25 130 SER A C 1
ATOM 1090 O O . SER A 1 130 ? -24.055 -12.032 2.188 1.00 85.25 130 SER A O 1
ATOM 1092 N N . LEU A 1 131 ? -22.397 -13.160 1.185 1.00 82.75 131 LEU A N 1
ATOM 1093 C CA . LEU A 1 131 ? -23.175 -13.662 0.054 1.00 82.75 131 LEU A CA 1
ATOM 1094 C C . LEU A 1 131 ? -23.499 -15.160 0.181 1.00 82.75 131 LEU A C 1
ATOM 1096 O O . LEU A 1 131 ? -24.091 -15.722 -0.739 1.00 82.75 131 LEU A O 1
ATOM 1100 N N . GLY A 1 132 ? -23.115 -15.801 1.291 1.00 84.81 132 GLY A N 1
ATOM 1101 C CA . GLY A 1 132 ? -23.343 -17.223 1.540 1.00 84.81 132 GLY A CA 1
ATOM 1102 C C . GLY A 1 132 ? -22.425 -18.159 0.752 1.00 84.81 132 GLY A C 1
ATOM 1103 O O . GLY A 1 132 ? -22.802 -19.297 0.491 1.00 84.81 132 GLY A O 1
ATOM 1104 N N . ARG A 1 133 ? -21.243 -17.692 0.331 1.00 90.12 133 ARG A N 1
ATOM 1105 C CA . ARG A 1 133 ? -20.249 -18.513 -0.386 1.00 90.12 133 ARG A CA 1
ATOM 1106 C C . ARG A 1 133 ? -19.262 -19.146 0.589 1.00 90.12 133 ARG A C 1
ATOM 1108 O O . ARG A 1 133 ? -18.810 -18.454 1.503 1.00 90.12 133 ARG A O 1
ATOM 1115 N N . ASP A 1 134 ? -18.876 -20.400 0.356 1.00 93.25 134 ASP A N 1
ATOM 1116 C CA . ASP A 1 134 ? -17.923 -21.125 1.209 1.00 93.25 134 ASP A CA 1
ATOM 1117 C C . ASP A 1 134 ? -16.526 -20.481 1.215 1.00 93.25 134 ASP A C 1
ATOM 1119 O O . ASP A 1 134 ? -15.904 -20.239 0.174 1.00 93.25 134 ASP A O 1
ATOM 1123 N N . LEU A 1 135 ? -16.009 -20.204 2.414 1.00 93.44 135 LEU A N 1
ATOM 1124 C CA . LEU A 1 135 ? -14.723 -19.537 2.590 1.00 93.44 135 LEU A CA 1
ATOM 1125 C C . LEU A 1 135 ? -13.540 -20.440 2.231 1.00 93.44 135 LEU A C 1
ATOM 1127 O O . LEU A 1 135 ? -12.584 -19.946 1.628 1.00 93.44 135 LEU A O 1
ATOM 1131 N N . LEU A 1 136 ? -13.588 -21.742 2.544 1.00 93.81 136 LEU A N 1
ATOM 1132 C CA . LEU A 1 136 ? -12.485 -22.663 2.235 1.00 93.81 136 LEU A CA 1
ATOM 1133 C C . LEU A 1 136 ? -12.286 -22.785 0.720 1.00 93.81 136 LEU A C 1
ATOM 1135 O O . LEU A 1 136 ? -11.172 -22.601 0.225 1.00 93.81 136 LEU A O 1
ATOM 1139 N N . SER A 1 137 ? -13.366 -23.032 -0.019 1.00 92.62 137 SER A N 1
ATOM 1140 C CA . SER A 1 137 ? -13.355 -23.151 -1.481 1.00 92.62 137 SER A CA 1
ATOM 1141 C C . SER A 1 137 ? -12.804 -21.883 -2.136 1.00 92.62 137 SER A C 1
ATOM 1143 O O . SER A 1 137 ? -11.923 -21.941 -3.000 1.00 92.62 137 SER A O 1
ATOM 1145 N N . ARG A 1 138 ? -13.223 -20.705 -1.654 1.00 91.81 138 ARG A N 1
ATOM 1146 C CA . ARG A 1 138 ? -12.699 -19.415 -2.129 1.00 91.81 138 ARG A CA 1
ATOM 1147 C C . ARG A 1 138 ? -11.223 -19.213 -1.803 1.00 91.81 138 ARG A C 1
ATOM 1149 O O . ARG A 1 138 ? -10.490 -18.690 -2.643 1.00 91.81 138 ARG A O 1
ATOM 1156 N N . MET A 1 139 ? -10.774 -19.618 -0.616 1.00 92.31 139 MET A N 1
ATOM 1157 C CA . MET A 1 139 ? -9.361 -19.545 -0.241 1.00 92.31 139 MET A CA 1
ATOM 1158 C C . MET A 1 139 ? -8.500 -20.447 -1.125 1.00 92.31 139 MET A C 1
ATOM 1160 O O . MET A 1 139 ? -7.466 -19.991 -1.602 1.00 92.31 139 MET A O 1
ATOM 1164 N N . LEU A 1 140 ? -8.923 -21.684 -1.401 1.00 92.75 140 LEU A N 1
ATOM 1165 C CA . LEU A 1 140 ? -8.190 -22.615 -2.266 1.00 92.75 140 LEU A CA 1
ATOM 1166 C C . LEU A 1 140 ? -8.085 -22.095 -3.707 1.00 92.75 140 LEU A C 1
ATOM 1168 O O . LEU A 1 140 ? -6.994 -22.039 -4.283 1.00 92.75 140 LEU A O 1
ATOM 1172 N N . LEU A 1 141 ? -9.207 -21.650 -4.275 1.00 89.81 141 LEU A N 1
ATOM 1173 C CA . LEU A 1 141 ? -9.261 -21.154 -5.650 1.00 89.81 141 LEU A CA 1
ATOM 1174 C C . LEU A 1 141 ? -8.555 -19.797 -5.808 1.00 89.81 141 LEU A C 1
ATOM 1176 O O . LEU A 1 141 ? -7.909 -19.563 -6.828 1.00 89.81 141 LEU A O 1
ATOM 1180 N N . GLY A 1 142 ? -8.606 -18.928 -4.794 1.00 89.31 142 GLY A N 1
ATOM 1181 C CA . GLY A 1 142 ? -7.851 -17.670 -4.755 1.00 89.31 142 GLY A CA 1
ATOM 1182 C C . GLY A 1 142 ? -6.353 -17.857 -4.473 1.00 89.31 142 GLY A C 1
ATOM 1183 O O . GLY A 1 142 ? -5.511 -17.135 -5.017 1.00 89.31 142 GLY A O 1
ATOM 1184 N N . ALA A 1 143 ? -5.981 -18.857 -3.668 1.00 91.06 143 ALA A N 1
ATOM 1185 C CA . ALA A 1 143 ? -4.585 -19.242 -3.474 1.00 91.06 143 ALA A CA 1
ATOM 1186 C C . ALA A 1 143 ? -3.967 -19.710 -4.795 1.00 91.06 143 ALA A C 1
ATOM 1188 O O . ALA A 1 143 ? -2.819 -19.377 -5.076 1.00 91.06 143 ALA A O 1
ATOM 1189 N N . ARG A 1 144 ? -4.742 -20.382 -5.656 1.00 89.88 144 ARG A N 1
ATOM 1190 C CA . ARG A 1 144 ? -4.321 -20.756 -7.012 1.00 89.88 144 ARG A CA 1
ATOM 1191 C C . ARG A 1 144 ? -3.876 -19.586 -7.843 1.00 89.88 144 ARG A C 1
ATOM 1193 O O . ARG A 1 144 ? -2.718 -19.544 -8.254 1.00 89.88 144 ARG A O 1
ATOM 1200 N N . THR A 1 145 ? -4.759 -18.626 -8.061 1.00 86.00 145 THR A N 1
ATOM 1201 C CA . THR A 1 145 ? -4.420 -17.449 -8.859 1.00 86.00 145 THR A CA 1
ATOM 1202 C C . THR A 1 145 ? -3.207 -16.729 -8.269 1.00 86.00 145 THR A C 1
ATOM 1204 O O . THR A 1 145 ? -2.281 -16.387 -8.999 1.00 86.00 145 THR A O 1
ATOM 1207 N N . SER A 1 146 ? -3.141 -16.600 -6.941 1.00 88.38 146 SER A N 1
ATOM 1208 C CA . SER A 1 146 ? -2.044 -15.905 -6.255 1.00 88.38 146 SER A CA 1
ATOM 1209 C C . SER A 1 146 ? -0.688 -16.613 -6.398 1.00 88.38 146 SER A C 1
ATOM 1211 O O . SER A 1 146 ? 0.320 -15.968 -6.697 1.00 88.38 146 SER A O 1
ATOM 1213 N N . LEU A 1 147 ? -0.641 -17.938 -6.221 1.00 88.75 147 LEU A N 1
ATOM 1214 C CA . LEU A 1 147 ? 0.594 -18.720 -6.334 1.00 88.75 147 LEU A CA 1
ATOM 1215 C C . LEU A 1 147 ? 1.121 -18.761 -7.770 1.00 88.75 147 LEU A C 1
ATOM 1217 O O . LEU A 1 147 ? 2.328 -18.640 -7.991 1.00 88.75 147 LEU A O 1
ATOM 1221 N N . PHE A 1 148 ? 0.226 -18.901 -8.750 1.00 87.38 148 PHE A N 1
ATOM 1222 C CA . PHE A 1 148 ? 0.613 -18.954 -10.158 1.00 87.38 148 PHE A CA 1
ATOM 1223 C C . PHE A 1 148 ? 1.179 -17.626 -10.665 1.00 87.38 148 PHE A C 1
ATOM 1225 O O . PHE A 1 148 ? 2.157 -17.640 -11.412 1.00 87.38 148 PHE A O 1
ATOM 1232 N N . VAL A 1 149 ? 0.639 -16.486 -10.222 1.00 86.56 149 VAL A N 1
ATOM 1233 C CA . VAL A 1 149 ? 1.174 -15.162 -10.589 1.00 86.56 149 VAL A CA 1
ATOM 1234 C C . VAL A 1 149 ? 2.625 -15.004 -10.121 1.00 86.56 149 VAL A C 1
ATOM 1236 O O . VAL A 1 149 ? 3.478 -14.559 -10.891 1.00 86.56 149 VAL A O 1
ATOM 1239 N N . GLY A 1 150 ? 2.939 -15.429 -8.892 1.00 81.75 150 GLY A N 1
ATOM 1240 C CA . GLY A 1 150 ? 4.310 -15.402 -8.374 1.00 81.75 150 GLY A CA 1
ATOM 1241 C C . GLY A 1 150 ? 5.267 -16.298 -9.169 1.00 81.75 150 GLY A C 1
ATOM 1242 O O . GLY A 1 150 ? 6.377 -15.878 -9.505 1.00 81.75 150 GLY A O 1
ATOM 1243 N N . LEU A 1 151 ? 4.830 -17.513 -9.521 1.00 85.44 151 LEU A N 1
ATOM 1244 C CA . LEU A 1 151 ? 5.608 -18.437 -10.351 1.00 85.44 151 LEU A CA 1
ATOM 1245 C C . LEU A 1 151 ? 5.873 -17.865 -11.750 1.00 85.44 151 LEU A C 1
ATOM 1247 O O . LEU A 1 151 ? 7.000 -17.939 -12.235 1.00 85.44 151 LEU A O 1
ATOM 1251 N N . LEU A 1 152 ? 4.861 -17.267 -12.383 1.00 85.75 152 LEU A N 1
ATOM 1252 C CA . LEU A 1 152 ? 4.997 -16.634 -13.693 1.00 85.75 152 LEU A CA 1
ATOM 1253 C C . LEU A 1 152 ? 6.022 -15.493 -13.644 1.00 85.75 152 LEU A C 1
ATOM 1255 O O . LEU A 1 152 ? 6.921 -15.436 -14.484 1.00 85.75 152 LEU A O 1
ATOM 1259 N N . GLY A 1 153 ? 5.943 -14.639 -12.620 1.00 79.94 153 GLY A N 1
ATOM 1260 C CA . GLY A 1 153 ? 6.920 -13.575 -12.389 1.00 79.94 153 GLY A CA 1
ATOM 1261 C C . GLY A 1 153 ? 8.344 -14.110 -12.210 1.00 79.94 153 GLY A C 1
ATOM 1262 O O . GLY A 1 153 ? 9.282 -13.572 -12.801 1.00 79.94 153 GLY A O 1
ATOM 1263 N N . LEU A 1 154 ? 8.513 -15.208 -11.463 1.00 87.62 154 LEU A N 1
ATOM 1264 C CA . LEU A 1 154 ? 9.806 -15.878 -11.303 1.00 87.62 154 LEU A CA 1
ATOM 1265 C C . LEU A 1 154 ? 10.336 -16.427 -12.632 1.00 87.62 154 LEU A C 1
ATOM 1267 O O . LEU A 1 154 ? 11.518 -16.255 -12.917 1.00 87.62 154 LEU A O 1
ATOM 1271 N N . ILE A 1 155 ? 9.492 -17.074 -13.441 1.00 89.12 155 ILE A N 1
ATOM 1272 C CA . ILE A 1 155 ? 9.888 -17.626 -14.744 1.00 89.12 155 ILE A CA 1
ATOM 1273 C C . ILE A 1 155 ? 10.332 -16.500 -15.677 1.00 89.12 155 ILE A C 1
ATOM 1275 O O . ILE A 1 155 ? 11.423 -16.577 -16.239 1.00 89.12 155 ILE A O 1
ATOM 1279 N N . ILE A 1 156 ? 9.536 -15.436 -15.801 1.00 84.06 156 ILE A N 1
ATOM 1280 C CA . ILE A 1 156 ? 9.872 -14.274 -16.633 1.00 84.06 156 ILE A CA 1
ATOM 1281 C C . ILE A 1 156 ? 11.186 -13.646 -16.152 1.00 84.06 156 ILE A C 1
ATOM 1283 O O . ILE A 1 156 ? 12.102 -13.441 -16.948 1.00 84.06 156 ILE A O 1
ATOM 1287 N N . GLY A 1 157 ? 11.316 -13.402 -14.844 1.00 79.06 157 GLY A N 1
ATOM 1288 C CA . GLY A 1 157 ? 12.527 -12.838 -14.251 1.00 79.06 157 GLY A CA 1
ATOM 1289 C C . GLY A 1 157 ? 13.759 -13.725 -14.447 1.00 79.06 157 GLY A C 1
ATOM 1290 O O . GLY A 1 157 ? 14.834 -13.221 -14.770 1.00 79.06 157 GLY A O 1
ATOM 1291 N N . PHE A 1 158 ? 13.609 -15.044 -14.311 1.00 86.00 158 PHE A N 1
ATOM 1292 C CA . PHE A 1 158 ? 14.680 -16.011 -14.540 1.00 86.00 158 PHE A CA 1
ATOM 1293 C C . PHE A 1 158 ? 15.118 -16.034 -16.004 1.00 86.00 158 PHE A C 1
ATOM 1295 O O . PHE A 1 158 ? 16.314 -15.971 -16.274 1.00 86.00 158 PHE A O 1
ATOM 1302 N N . VAL A 1 159 ? 14.172 -16.086 -16.946 1.00 88.44 159 VAL A N 1
ATOM 1303 C CA . VAL A 1 159 ? 14.461 -16.071 -18.385 1.00 88.44 159 VAL A CA 1
ATOM 1304 C C . VAL A 1 159 ? 15.195 -14.782 -18.760 1.00 88.44 159 VAL A C 1
ATOM 1306 O O . VAL A 1 159 ? 16.278 -14.847 -19.340 1.00 88.44 159 VAL A O 1
ATOM 1309 N N . LEU A 1 160 ? 14.675 -13.617 -18.361 1.00 80.00 160 LEU A N 1
ATOM 1310 C CA . LEU A 1 160 ? 15.321 -12.324 -18.611 1.00 80.00 160 LEU A CA 1
ATOM 1311 C C . LEU A 1 160 ? 16.716 -12.251 -17.979 1.00 80.00 160 LEU A C 1
ATOM 1313 O O . LEU A 1 160 ? 17.673 -11.855 -18.643 1.00 80.00 160 LEU A O 1
ATOM 1317 N N . GLY A 1 161 ? 16.852 -12.677 -16.720 1.00 77.56 161 GLY A N 1
ATOM 1318 C CA . GLY A 1 161 ? 18.128 -12.705 -16.007 1.00 77.56 161 GLY A CA 1
ATOM 1319 C C . GLY A 1 161 ? 19.155 -13.640 -16.651 1.00 77.56 161 GLY A C 1
ATOM 1320 O O . GLY A 1 161 ? 20.329 -13.283 -16.747 1.00 77.56 161 GLY A O 1
ATOM 1321 N N . LEU A 1 162 ? 18.723 -14.805 -17.145 1.00 90.31 162 LEU A N 1
ATOM 1322 C CA . LEU A 1 162 ? 19.572 -15.770 -17.842 1.00 90.31 162 LEU A CA 1
ATOM 1323 C C . LEU A 1 162 ? 20.083 -15.203 -19.169 1.00 90.31 162 LEU A C 1
ATOM 1325 O O . LEU A 1 162 ? 21.288 -15.239 -19.413 1.00 90.31 162 LEU A O 1
ATOM 1329 N N . PHE A 1 163 ? 19.198 -14.653 -20.007 1.00 85.88 163 PHE A N 1
ATOM 1330 C CA . PHE A 1 163 ? 19.588 -14.050 -21.286 1.00 85.88 163 PHE A CA 1
ATOM 1331 C C . PHE A 1 163 ? 20.467 -12.814 -21.092 1.00 85.88 163 PHE A C 1
ATOM 1333 O O . PHE A 1 163 ? 21.465 -12.662 -21.796 1.00 85.88 163 PHE A O 1
ATOM 1340 N N . PHE A 1 164 ? 20.159 -11.965 -20.108 1.00 76.69 164 PHE A N 1
ATOM 1341 C CA . PHE A 1 164 ? 20.993 -10.816 -19.765 1.00 76.69 164 PHE A CA 1
ATOM 1342 C C . PHE A 1 164 ? 22.380 -11.250 -19.272 1.00 76.69 164 PHE A C 1
ATOM 1344 O O . PHE A 1 164 ? 23.394 -10.746 -19.751 1.00 76.69 164 PHE A O 1
ATOM 1351 N N . GLY A 1 165 ? 22.442 -12.225 -18.360 1.00 78.19 165 GLY A N 1
ATOM 1352 C CA . GLY A 1 165 ? 23.696 -12.771 -17.844 1.00 78.19 165 GLY A CA 1
ATOM 1353 C C . GLY A 1 165 ? 24.541 -13.438 -18.930 1.00 78.19 165 GLY A C 1
ATOM 1354 O O . GLY A 1 165 ? 25.746 -13.198 -19.000 1.00 78.19 165 GLY A O 1
ATOM 1355 N N . LEU A 1 166 ? 23.915 -14.218 -19.817 1.00 89.06 166 LEU A N 1
ATOM 1356 C CA . LEU A 1 166 ? 24.572 -14.815 -20.981 1.00 89.06 166 LEU A CA 1
ATOM 1357 C C . LEU A 1 166 ? 25.099 -13.736 -21.932 1.00 89.06 166 LEU A C 1
ATOM 1359 O O . LEU A 1 166 ? 26.251 -13.807 -22.353 1.00 89.06 166 LEU A O 1
ATOM 1363 N N . GLY A 1 167 ? 24.287 -12.715 -22.219 1.00 83.50 167 GLY A N 1
ATOM 1364 C CA . GLY A 1 167 ? 24.680 -11.562 -23.024 1.00 83.50 167 GLY A CA 1
ATOM 1365 C C . GLY A 1 167 ? 25.894 -10.844 -22.436 1.00 83.50 167 GLY A C 1
ATOM 1366 O O . GLY A 1 167 ? 26.869 -10.619 -23.147 1.00 83.50 167 GLY A O 1
ATOM 1367 N N . MET A 1 168 ? 25.895 -10.572 -21.128 1.00 77.12 168 MET A N 1
ATOM 1368 C CA . MET A 1 168 ? 27.022 -9.954 -20.418 1.00 77.12 168 MET A CA 1
ATOM 1369 C C . MET A 1 168 ? 28.275 -10.841 -20.388 1.00 77.12 168 MET A C 1
ATOM 1371 O O . MET A 1 168 ? 29.395 -10.337 -20.510 1.00 77.12 168 MET A O 1
ATOM 1375 N N . ALA A 1 169 ? 28.120 -12.160 -20.251 1.00 84.00 169 ALA A N 1
ATOM 1376 C CA . ALA A 1 169 ? 29.234 -13.101 -20.309 1.00 84.00 169 ALA A CA 1
ATOM 1377 C C . ALA A 1 169 ? 29.868 -13.135 -21.708 1.00 84.00 169 ALA A C 1
ATOM 1379 O O . ALA A 1 169 ? 31.081 -12.962 -21.830 1.00 84.00 169 ALA A O 1
ATOM 1380 N N . LEU A 1 170 ? 29.055 -13.279 -22.761 1.00 85.25 170 LEU A N 1
ATOM 1381 C CA . LEU A 1 170 ? 29.507 -13.224 -24.156 1.00 85.25 170 LEU A CA 1
ATOM 1382 C C . LEU A 1 170 ? 30.170 -11.879 -24.466 1.00 85.25 170 LEU A C 1
ATOM 1384 O O . LEU A 1 170 ? 31.262 -11.843 -25.028 1.00 85.25 170 LEU A O 1
ATOM 1388 N N . PHE A 1 171 ? 29.562 -10.782 -24.021 1.00 74.56 171 PHE A N 1
ATOM 1389 C CA . PHE A 1 171 ? 30.108 -9.434 -24.137 1.00 74.56 171 PHE A CA 1
ATOM 1390 C C . PHE A 1 171 ? 31.495 -9.317 -23.491 1.00 74.56 171 PHE A C 1
ATOM 1392 O O . PHE A 1 171 ? 32.428 -8.807 -24.108 1.00 74.56 171 PHE A O 1
ATOM 1399 N N . THR A 1 172 ? 31.670 -9.866 -22.287 1.00 79.12 172 THR A N 1
ATOM 1400 C CA . THR A 1 172 ? 32.962 -9.879 -21.582 1.00 79.12 172 THR A CA 1
ATOM 1401 C C . THR A 1 172 ? 34.007 -10.719 -22.324 1.00 79.12 172 THR A C 1
ATOM 1403 O O . THR A 1 172 ? 35.177 -10.338 -22.379 1.00 79.12 172 THR A O 1
ATOM 1406 N N . VAL A 1 173 ? 33.612 -11.849 -22.924 1.00 84.56 173 VAL A N 1
ATOM 1407 C CA . VAL A 1 173 ? 34.507 -12.673 -23.756 1.00 84.56 173 VAL A CA 1
ATOM 1408 C C . VAL A 1 173 ? 34.955 -11.897 -24.994 1.00 84.56 173 VAL A C 1
ATOM 1410 O O . VAL A 1 173 ? 36.154 -11.839 -25.265 1.00 84.56 173 VAL A O 1
ATOM 1413 N N . VAL A 1 174 ? 34.026 -11.242 -25.700 1.00 81.69 174 VAL A N 1
ATOM 1414 C CA . VAL A 1 174 ? 34.332 -10.416 -26.879 1.00 81.69 174 VAL A CA 1
ATOM 1415 C C . VAL A 1 174 ? 35.297 -9.287 -26.515 1.00 81.69 174 VAL A C 1
ATOM 1417 O O . VAL A 1 174 ? 36.286 -9.087 -27.217 1.00 81.69 174 VAL A O 1
ATOM 1420 N N . GLN A 1 175 ? 35.093 -8.601 -25.389 1.00 72.12 175 GLN A N 1
ATOM 1421 C CA . GLN A 1 175 ? 35.973 -7.510 -24.949 1.00 72.12 175 GLN A CA 1
ATOM 1422 C C . GLN A 1 175 ? 37.405 -7.948 -24.624 1.00 72.12 175 GLN A C 1
ATOM 1424 O O . GLN A 1 175 ? 38.337 -7.161 -24.779 1.00 72.12 175 GLN A O 1
ATOM 1429 N N . ARG A 1 176 ? 37.606 -9.199 -24.196 1.00 77.31 176 ARG A N 1
ATOM 1430 C CA . ARG A 1 176 ? 38.945 -9.746 -23.926 1.00 77.31 176 ARG A CA 1
ATOM 1431 C C . ARG A 1 176 ? 39.710 -10.126 -25.196 1.00 77.31 176 ARG A C 1
ATOM 1433 O O . ARG A 1 176 ? 40.916 -10.355 -25.123 1.00 77.31 176 ARG A O 1
ATOM 1440 N N . THR A 1 177 ? 39.048 -10.196 -26.354 1.00 80.75 177 THR A N 1
ATOM 1441 C CA . THR A 1 177 ? 39.734 -10.411 -27.636 1.00 80.75 177 THR A CA 1
ATOM 1442 C C . THR A 1 177 ? 40.435 -9.127 -28.094 1.00 80.75 177 THR A C 1
ATOM 1444 O O . THR A 1 177 ? 39.904 -8.029 -27.932 1.00 80.75 177 THR A O 1
ATOM 1447 N N . LYS A 1 178 ? 41.636 -9.247 -28.685 1.00 64.56 178 LYS A N 1
ATOM 1448 C CA . LYS A 1 178 ? 42.485 -8.101 -29.089 1.00 64.56 178 LYS A CA 1
ATOM 1449 C C . LYS A 1 178 ? 41.791 -7.114 -30.047 1.00 64.56 178 LYS A C 1
ATOM 1451 O O . LYS A 1 178 ? 42.186 -5.956 -30.103 1.00 64.56 178 LYS A O 1
ATOM 1456 N N . THR A 1 179 ? 40.752 -7.554 -30.755 1.00 64.88 179 THR A N 1
ATOM 1457 C CA . THR A 1 179 ? 39.957 -6.756 -31.702 1.00 64.88 179 THR A CA 1
ATOM 1458 C C . THR A 1 179 ? 38.707 -6.122 -31.069 1.00 64.88 179 THR A C 1
ATOM 1460 O O . THR A 1 179 ? 38.186 -5.147 -31.600 1.00 64.88 179 THR A O 1
ATOM 1463 N N . GLY A 1 180 ? 38.213 -6.640 -29.936 1.00 56.59 180 GLY A N 1
ATOM 1464 C CA . GLY A 1 180 ? 36.928 -6.234 -29.344 1.00 56.59 180 GLY A CA 1
ATOM 1465 C C . GLY A 1 180 ? 36.960 -4.900 -28.593 1.00 56.59 180 GLY A C 1
ATOM 1466 O O . GLY A 1 180 ? 35.972 -4.168 -28.589 1.00 56.59 180 GLY A O 1
ATOM 1467 N N . ASN A 1 181 ? 38.105 -4.540 -28.004 1.00 56.22 181 ASN A N 1
ATOM 1468 C CA . ASN A 1 181 ? 38.258 -3.274 -27.278 1.00 56.22 181 ASN A CA 1
ATOM 1469 C C . ASN A 1 181 ? 38.282 -2.046 -28.216 1.00 56.22 181 ASN A C 1
ATOM 1471 O O . ASN A 1 181 ? 37.987 -0.935 -27.785 1.00 56.22 181 ASN A O 1
ATOM 1475 N N . ALA A 1 182 ? 38.575 -2.244 -29.509 1.00 53.06 182 ALA A N 1
ATOM 1476 C CA . ALA A 1 182 ? 38.613 -1.178 -30.514 1.00 53.06 182 ALA A CA 1
ATOM 1477 C C . ALA A 1 182 ? 37.217 -0.650 -30.906 1.00 53.06 182 ALA A C 1
ATOM 1479 O O . ALA A 1 182 ? 37.106 0.454 -31.428 1.00 53.06 182 ALA A O 1
ATOM 1480 N N . ALA A 1 183 ? 36.148 -1.409 -30.637 1.00 57.91 183 ALA A N 1
ATOM 1481 C CA . ALA A 1 183 ? 34.782 -1.060 -31.037 1.00 57.91 183 ALA A CA 1
ATOM 1482 C C . ALA A 1 183 ? 34.005 -0.218 -29.997 1.00 57.91 183 ALA A C 1
ATOM 1484 O O . ALA A 1 183 ? 32.850 0.125 -30.234 1.00 57.91 183 ALA A O 1
ATOM 1485 N N . GLY A 1 184 ? 34.591 0.104 -28.833 1.00 57.47 184 GLY A N 1
ATOM 1486 C CA . GLY A 1 184 ? 33.964 0.995 -27.839 1.00 57.47 184 GLY A CA 1
ATOM 1487 C C . GLY A 1 184 ? 32.685 0.457 -27.173 1.00 57.47 184 GLY A C 1
ATOM 1488 O O . GLY A 1 184 ? 31.905 1.230 -26.619 1.00 57.47 184 GLY A O 1
ATOM 1489 N N . LEU A 1 185 ? 32.455 -0.863 -27.200 1.00 57.69 185 LEU A N 1
ATOM 1490 C CA . LEU A 1 185 ? 31.207 -1.506 -26.758 1.00 57.69 185 LEU A CA 1
ATOM 1491 C C . LEU A 1 185 ? 30.839 -1.262 -25.277 1.00 57.69 185 LEU A C 1
ATOM 1493 O O . LEU A 1 185 ? 29.656 -1.268 -24.937 1.00 57.69 185 LEU A O 1
ATOM 1497 N N . SER A 1 186 ? 31.814 -1.038 -24.386 1.00 56.47 186 SER A N 1
ATOM 1498 C CA . SER A 1 186 ? 31.576 -0.729 -22.961 1.00 56.47 186 SER A CA 1
ATOM 1499 C C . SER A 1 186 ? 30.757 0.548 -22.767 1.00 56.47 186 SER A C 1
ATOM 1501 O O . SER A 1 186 ? 29.894 0.590 -21.895 1.00 56.47 186 SER A O 1
ATOM 1503 N N . HIS A 1 187 ? 30.952 1.557 -23.616 1.00 54.75 187 HIS A N 1
ATOM 1504 C CA . HIS A 1 187 ? 30.217 2.820 -23.544 1.00 54.75 187 HIS A CA 1
ATOM 1505 C C . HIS A 1 187 ? 28.756 2.707 -24.012 1.00 54.75 187 HIS A C 1
ATOM 1507 O O . HIS A 1 187 ? 27.970 3.615 -23.767 1.00 54.75 187 HIS A O 1
ATOM 1513 N N . PHE A 1 188 ? 28.358 1.602 -24.653 1.00 58.31 188 PHE A N 1
ATOM 1514 C CA . PHE A 1 188 ? 26.983 1.414 -25.125 1.00 58.31 188 PHE A CA 1
ATOM 1515 C C . PHE A 1 188 ? 26.027 0.973 -24.003 1.00 58.31 188 PHE A C 1
ATOM 1517 O O . PHE A 1 188 ? 24.905 1.461 -23.924 1.00 58.31 188 PHE A O 1
ATOM 1524 N N . ILE A 1 189 ? 26.465 0.079 -23.104 1.00 57.78 189 ILE A N 1
ATOM 1525 C CA . ILE A 1 189 ? 25.602 -0.497 -22.049 1.00 57.78 189 ILE A CA 1
ATOM 1526 C C . ILE A 1 189 ? 25.419 0.465 -20.865 1.00 57.78 189 ILE A C 1
ATOM 1528 O O . ILE A 1 189 ? 24.331 0.540 -20.293 1.00 57.78 189 ILE A O 1
ATOM 1532 N N . PHE A 1 190 ? 26.457 1.232 -20.515 1.00 57.31 190 PHE A N 1
ATOM 1533 C CA . PHE A 1 190 ? 26.406 2.232 -19.437 1.00 57.31 190 PHE A CA 1
ATOM 1534 C C . PHE A 1 190 ? 25.824 3.587 -19.880 1.00 57.31 190 PHE A C 1
ATOM 1536 O O . PHE A 1 190 ? 25.773 4.521 -19.081 1.00 57.31 190 PHE A O 1
ATOM 1543 N N . GLY A 1 191 ? 25.356 3.668 -21.130 1.00 56.84 191 GLY A N 1
ATOM 1544 C CA . GLY A 1 191 ? 24.783 4.865 -21.731 1.00 56.84 191 GLY A CA 1
ATOM 1545 C C . GLY A 1 191 ? 25.823 5.742 -22.426 1.00 56.84 191 GLY A C 1
ATOM 1546 O O . GLY A 1 191 ? 26.914 5.990 -21.910 1.00 56.84 191 GLY A O 1
ATOM 1547 N N . LYS A 1 192 ? 25.442 6.269 -23.592 1.00 57.62 192 LYS A N 1
ATOM 1548 C CA . LYS A 1 192 ? 26.214 7.244 -24.372 1.00 57.62 192 LYS A CA 1
ATOM 1549 C C . LYS A 1 192 ? 26.015 8.684 -23.896 1.00 57.62 192 LYS A C 1
ATOM 1551 O O . LYS A 1 192 ? 26.328 9.600 -24.640 1.00 57.62 192 LYS A O 1
ATOM 1556 N N . ALA A 1 193 ? 25.510 8.934 -22.687 1.00 60.34 193 ALA A N 1
ATOM 1557 C CA . ALA A 1 193 ? 25.195 10.297 -22.243 1.00 60.34 193 ALA A CA 1
ATOM 1558 C C . ALA A 1 193 ? 26.382 11.278 -22.393 1.00 60.34 193 ALA A C 1
ATOM 1560 O O . ALA A 1 193 ? 26.173 12.440 -22.723 1.00 60.34 193 ALA A O 1
ATOM 1561 N N . ALA A 1 194 ? 27.623 10.798 -22.231 1.00 57.97 194 ALA A N 1
ATOM 1562 C CA . ALA A 1 194 ? 28.841 11.585 -22.451 1.00 57.97 194 ALA A CA 1
ATOM 1563 C C . ALA A 1 194 ? 29.285 11.703 -23.930 1.00 57.97 194 ALA A C 1
ATOM 1565 O O . ALA A 1 194 ? 30.111 12.553 -24.245 1.00 57.97 194 ALA A O 1
ATOM 1566 N N . SER A 1 195 ? 28.771 10.861 -24.831 1.00 61.47 195 SER A N 1
ATOM 1567 C CA . SER A 1 195 ? 29.087 10.814 -26.270 1.00 61.47 195 SER A CA 1
ATOM 1568 C C . SER A 1 195 ? 27.865 11.059 -27.168 1.00 61.47 195 SER A C 1
ATOM 1570 O O . SER A 1 195 ? 27.869 10.683 -28.341 1.00 61.47 195 SER A O 1
ATOM 1572 N N . MET A 1 196 ? 26.816 11.676 -26.616 1.00 70.56 196 MET A N 1
ATOM 1573 C CA . MET A 1 196 ? 25.566 11.957 -27.313 1.00 70.56 196 MET A CA 1
ATOM 1574 C C . MET A 1 196 ? 25.784 13.035 -28.376 1.00 70.56 196 MET A C 1
ATOM 1576 O O . MET A 1 196 ? 26.332 14.102 -28.093 1.00 70.56 196 MET A O 1
ATOM 1580 N N . VAL A 1 197 ? 25.347 12.761 -29.603 1.00 79.50 197 VAL A N 1
ATOM 1581 C CA . VAL A 1 197 ? 25.440 13.714 -30.716 1.00 79.50 197 VAL A CA 1
ATOM 1582 C C . VAL A 1 197 ? 24.135 14.510 -30.806 1.00 79.50 197 VAL A C 1
ATOM 1584 O O . VAL A 1 197 ? 23.076 14.036 -30.399 1.00 79.50 197 VAL A O 1
ATOM 1587 N N . ALA A 1 198 ? 24.172 15.717 -31.380 1.00 85.25 198 ALA A N 1
ATOM 1588 C CA . ALA A 1 198 ? 22.981 16.555 -31.558 1.00 85.25 198 ALA A CA 1
ATOM 1589 C C . ALA A 1 198 ? 21.817 15.832 -32.272 1.00 85.25 198 ALA A C 1
ATOM 1591 O O . ALA A 1 198 ? 20.656 16.085 -31.963 1.00 85.25 198 ALA A O 1
ATOM 1592 N N . ALA A 1 199 ? 22.116 14.908 -33.192 1.00 84.38 199 ALA A N 1
ATOM 1593 C CA . ALA A 1 199 ? 21.107 14.098 -33.875 1.00 84.38 199 ALA A CA 1
ATOM 1594 C C . ALA A 1 199 ? 20.325 13.181 -32.915 1.00 84.38 199 ALA A C 1
ATOM 1596 O O . ALA A 1 199 ? 19.106 13.073 -33.039 1.00 84.38 199 ALA A O 1
ATOM 1597 N N . ASP A 1 200 ? 21.001 12.582 -31.926 1.00 82.31 200 ASP A N 1
ATOM 1598 C CA . ASP A 1 200 ? 20.363 11.730 -30.916 1.00 82.31 200 ASP A CA 1
ATOM 1599 C C . ASP A 1 200 ? 19.406 12.561 -30.045 1.00 82.31 200 ASP A C 1
ATOM 1601 O O . ASP A 1 200 ? 18.277 12.148 -29.783 1.00 82.31 200 ASP A O 1
ATOM 1605 N N . VAL A 1 201 ? 19.821 13.777 -29.663 1.00 85.31 201 VAL A N 1
ATOM 1606 C CA . VAL A 1 201 ? 18.998 14.718 -28.881 1.00 85.31 201 VAL A CA 1
ATOM 1607 C C . VAL A 1 201 ? 17.724 15.097 -29.635 1.00 85.31 201 VAL A C 1
ATOM 1609 O O . VAL A 1 201 ? 16.638 15.067 -29.055 1.00 85.31 201 VAL A O 1
ATOM 1612 N N . TRP A 1 202 ? 17.834 15.427 -30.925 1.00 89.62 202 TRP A N 1
ATOM 1613 C CA . TRP A 1 202 ? 16.674 15.772 -31.749 1.00 89.62 202 TRP A CA 1
ATOM 1614 C C . TRP A 1 202 ? 15.707 14.601 -31.906 1.00 89.62 202 TRP A C 1
ATOM 1616 O O . TRP A 1 202 ? 14.500 14.794 -31.761 1.00 89.62 202 TRP A O 1
ATOM 1626 N N . LEU A 1 203 ? 16.218 13.388 -32.141 1.00 87.56 203 LEU A N 1
ATOM 1627 C CA . LEU A 1 203 ? 15.392 12.185 -32.237 1.00 87.56 203 LEU A CA 1
ATOM 1628 C C . LEU A 1 203 ? 14.620 11.935 -30.932 1.00 87.56 203 LEU A C 1
ATOM 1630 O O . LEU A 1 203 ? 13.396 11.789 -30.956 1.00 87.56 203 LEU A O 1
ATOM 1634 N N . ILE A 1 204 ? 15.319 11.935 -29.791 1.00 88.06 204 ILE A N 1
ATOM 1635 C CA . ILE A 1 204 ? 14.712 11.728 -28.468 1.00 88.06 204 ILE A CA 1
ATOM 1636 C C . ILE A 1 204 ? 13.686 12.827 -28.180 1.00 88.06 204 ILE A C 1
ATOM 1638 O O . ILE A 1 204 ? 12.584 12.528 -27.719 1.00 88.06 204 ILE A O 1
ATOM 1642 N N . GLY A 1 205 ? 14.024 14.085 -28.469 1.00 90.69 205 GLY A N 1
ATOM 1643 C CA . GLY A 1 205 ? 13.155 15.236 -28.249 1.00 90.69 205 GLY A CA 1
ATOM 1644 C C . GLY A 1 205 ? 11.853 15.142 -29.041 1.00 90.69 205 GLY A C 1
ATOM 1645 O O . GLY A 1 205 ? 10.776 15.218 -28.452 1.00 90.69 205 GLY A O 1
ATOM 1646 N N . VAL A 1 206 ? 11.933 14.908 -30.355 1.00 93.81 206 VAL A N 1
ATOM 1647 C CA . VAL A 1 206 ? 10.747 14.806 -31.222 1.00 93.81 206 VAL A CA 1
ATOM 1648 C C . VAL A 1 206 ? 9.850 13.654 -30.785 1.00 93.81 206 VAL A C 1
ATOM 1650 O O . VAL A 1 206 ? 8.649 13.857 -30.604 1.00 93.81 206 VAL A O 1
ATOM 1653 N N . VAL A 1 207 ? 10.406 12.461 -30.556 1.00 92.50 207 VAL A N 1
ATOM 1654 C CA . VAL A 1 207 ? 9.580 11.314 -30.157 1.00 92.50 207 VAL A CA 1
ATOM 1655 C C . VAL A 1 207 ? 8.968 11.522 -28.772 1.00 92.50 207 VAL A C 1
ATOM 1657 O O . VAL A 1 207 ? 7.790 11.230 -28.581 1.00 92.50 207 VAL A O 1
ATOM 1660 N N . SER A 1 208 ? 9.712 12.091 -27.820 1.00 90.62 208 SER A N 1
ATOM 1661 C CA . SER A 1 208 ? 9.180 12.393 -26.485 1.00 90.62 208 SER A CA 1
ATOM 1662 C C . SER A 1 208 ? 8.022 13.391 -26.548 1.00 90.62 208 SER A C 1
ATOM 1664 O O . SER A 1 208 ? 7.024 13.202 -25.858 1.00 90.62 208 SER A O 1
ATOM 1666 N N . VAL A 1 209 ? 8.110 14.417 -27.405 1.00 94.81 209 VAL A N 1
ATOM 1667 C CA . VAL A 1 209 ? 7.018 15.379 -27.624 1.00 94.81 209 VAL A CA 1
ATOM 1668 C C . VAL A 1 209 ? 5.802 14.697 -28.247 1.00 94.81 209 VAL A C 1
ATOM 1670 O O . VAL A 1 209 ? 4.690 14.895 -27.763 1.00 94.81 209 VAL A O 1
ATOM 1673 N N . VAL A 1 210 ? 5.988 13.855 -29.268 1.00 95.50 210 VAL A N 1
ATOM 1674 C CA . VAL A 1 210 ? 4.885 13.104 -29.895 1.00 95.50 210 VAL A CA 1
ATOM 1675 C C . VAL A 1 210 ? 4.183 12.208 -28.874 1.00 95.50 210 VAL A C 1
ATOM 1677 O O . VAL A 1 210 ? 2.956 12.222 -28.782 1.00 95.50 210 VAL A O 1
ATOM 1680 N N . ILE A 1 211 ? 4.947 11.472 -28.064 1.00 94.25 211 ILE A N 1
ATOM 1681 C CA . ILE A 1 211 ? 4.406 10.598 -27.018 1.00 94.25 211 ILE A CA 1
ATOM 1682 C C . ILE A 1 211 ? 3.693 11.419 -25.942 1.00 94.25 211 ILE A C 1
ATOM 1684 O O . ILE A 1 211 ? 2.597 11.047 -25.532 1.00 94.25 211 ILE A O 1
ATOM 1688 N N . ALA A 1 212 ? 4.263 12.544 -25.507 1.00 93.69 212 ALA A N 1
ATOM 1689 C CA . ALA A 1 212 ? 3.629 13.421 -24.528 1.00 93.69 212 ALA A CA 1
ATOM 1690 C C . ALA A 1 212 ? 2.300 13.990 -25.049 1.00 93.69 212 ALA A C 1
ATOM 1692 O O . ALA A 1 212 ? 1.304 13.960 -24.330 1.00 93.69 212 ALA A O 1
ATOM 1693 N N . LEU A 1 213 ? 2.251 14.446 -26.305 1.00 95.56 213 LEU A N 1
ATOM 1694 C CA . LEU A 1 213 ? 1.027 14.948 -26.937 1.00 95.56 213 LEU A CA 1
ATOM 1695 C C . LEU A 1 213 ? -0.040 13.861 -27.058 1.00 95.56 213 LEU A C 1
ATOM 1697 O O . LEU A 1 213 ? -1.197 14.107 -26.720 1.00 95.56 213 LEU A O 1
ATOM 1701 N N . LEU A 1 214 ? 0.347 12.659 -27.486 1.00 95.00 214 LEU A N 1
ATOM 1702 C CA . LEU A 1 214 ? -0.556 11.516 -27.560 1.00 95.00 214 LEU A CA 1
ATOM 1703 C C . LEU A 1 214 ? -1.103 11.168 -26.167 1.00 95.00 214 LEU A C 1
ATOM 1705 O O . LEU A 1 214 ? -2.312 11.046 -26.002 1.00 95.00 214 LEU A O 1
ATOM 1709 N N . CYS A 1 215 ? -0.234 11.106 -25.154 1.00 93.44 215 CYS A N 1
ATOM 1710 C CA . CYS A 1 215 ? -0.612 10.797 -23.773 1.00 93.44 215 CYS A CA 1
ATOM 1711 C C . CYS A 1 215 ? -1.573 11.844 -23.198 1.00 93.44 215 CYS A C 1
ATOM 1713 O O . CYS A 1 215 ? -2.555 11.492 -22.553 1.00 93.44 215 CYS A O 1
ATOM 1715 N N . CYS A 1 216 ? -1.334 13.129 -23.475 1.00 93.94 216 CYS A N 1
ATOM 1716 C CA . CYS A 1 216 ? -2.242 14.213 -23.104 1.00 93.94 216 CYS A CA 1
ATOM 1717 C C . CYS A 1 216 ? -3.587 14.125 -23.845 1.00 93.94 216 CYS A C 1
ATOM 1719 O O . CYS A 1 216 ? -4.629 14.367 -23.237 1.00 93.94 216 CYS A O 1
ATOM 1721 N N . GLY A 1 217 ? -3.577 13.766 -25.133 1.00 94.25 217 GLY A N 1
ATOM 1722 C CA . GLY A 1 217 ? -4.778 13.651 -25.963 1.00 94.25 217 GLY A CA 1
ATOM 1723 C C . GLY A 1 217 ? -5.727 12.538 -25.515 1.00 94.25 217 GLY A C 1
ATOM 1724 O O . GLY A 1 217 ? -6.936 12.761 -25.477 1.00 94.25 217 GLY A O 1
ATOM 1725 N N . VAL A 1 218 ? -5.184 11.379 -25.120 1.00 94.31 218 VAL A N 1
ATOM 1726 C CA . VAL A 1 218 ? -5.958 10.228 -24.611 1.00 94.31 218 VAL A CA 1
ATOM 1727 C C . VAL A 1 218 ? -5.877 10.050 -23.085 1.00 94.31 218 VAL A C 1
ATOM 1729 O O . VAL A 1 218 ? -6.119 8.968 -22.550 1.00 94.31 218 VAL A O 1
ATOM 1732 N N . PHE A 1 219 ? -5.533 11.113 -22.346 1.00 93.62 219 PHE A N 1
ATOM 1733 C CA . PHE A 1 219 ? -5.296 11.031 -20.898 1.00 93.62 219 PHE A CA 1
ATOM 1734 C C . PHE A 1 219 ? -6.530 10.552 -20.122 1.00 93.62 219 PHE A C 1
ATOM 1736 O O . PHE A 1 219 ? -6.416 9.797 -19.157 1.00 93.62 219 PHE A O 1
ATOM 1743 N N . LYS A 1 220 ? -7.725 10.997 -20.529 1.00 92.31 220 LYS A N 1
ATOM 1744 C CA . LYS A 1 220 ? -8.985 10.617 -19.874 1.00 92.31 220 LYS A CA 1
ATOM 1745 C C . LYS A 1 220 ? -9.314 9.138 -20.117 1.00 92.31 220 LYS A C 1
ATOM 1747 O O . LYS A 1 220 ? -9.766 8.473 -19.191 1.00 92.31 220 LYS A O 1
ATOM 1752 N N . GLU A 1 221 ? -9.040 8.619 -21.313 1.00 93.75 221 GLU A N 1
ATOM 1753 C CA . GLU A 1 221 ? -9.234 7.215 -21.680 1.00 93.75 221 GLU A CA 1
ATOM 1754 C C . GLU A 1 221 ? -8.259 6.303 -20.930 1.00 93.75 221 GLU A C 1
ATOM 1756 O O . GLU A 1 221 ? -8.684 5.306 -20.352 1.00 93.75 221 GLU A O 1
ATOM 1761 N N . PHE A 1 222 ? -6.974 6.670 -20.864 1.00 93.12 222 PHE A N 1
ATOM 1762 C CA . PHE A 1 222 ? -5.984 5.931 -20.073 1.00 93.12 222 PHE A CA 1
ATOM 1763 C C . PHE A 1 222 ? -6.281 5.979 -18.579 1.00 93.12 222 PHE A C 1
ATOM 1765 O O . PHE A 1 222 ? -6.135 4.971 -17.894 1.00 93.12 222 PHE A O 1
ATOM 1772 N N . SER A 1 223 ? -6.741 7.123 -18.065 1.00 92.00 223 SER A N 1
ATOM 1773 C CA . SER A 1 223 ? -7.191 7.206 -16.678 1.00 92.00 223 SER A CA 1
ATOM 1774 C C . SER A 1 223 ? -8.326 6.219 -16.420 1.00 92.00 223 SER A C 1
ATOM 1776 O O . SER A 1 223 ? -8.291 5.532 -15.408 1.00 92.00 223 SER A O 1
ATOM 1778 N N . LEU A 1 224 ? -9.311 6.130 -17.319 1.00 91.38 224 LEU A N 1
ATOM 1779 C CA . LEU A 1 224 ? -10.437 5.214 -17.158 1.00 91.38 224 LEU A CA 1
ATOM 1780 C C . LEU A 1 224 ? -9.978 3.753 -17.170 1.00 91.38 224 LEU A C 1
ATOM 1782 O O . LEU A 1 224 ? -10.322 3.015 -16.257 1.00 91.38 224 LEU A O 1
ATOM 1786 N N . LEU A 1 225 ? -9.135 3.383 -18.140 1.00 92.06 225 LEU A N 1
ATOM 1787 C CA . LEU A 1 225 ? -8.563 2.040 -18.260 1.00 92.06 225 LEU A CA 1
ATOM 1788 C C . LEU A 1 225 ? -7.803 1.613 -16.991 1.00 92.06 225 LEU A C 1
ATOM 1790 O O . LEU A 1 225 ? -7.941 0.482 -16.545 1.00 9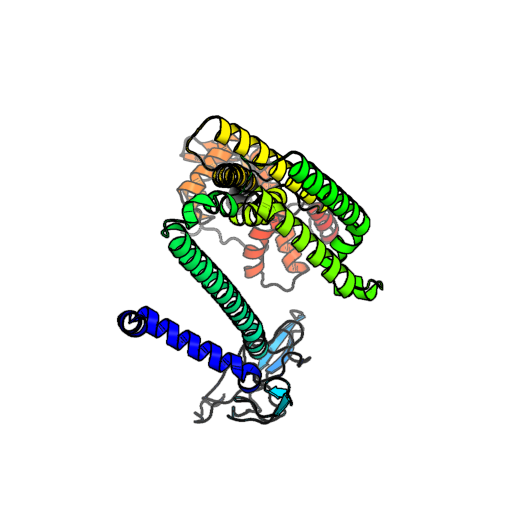2.06 225 LEU A O 1
ATOM 1794 N N . CYS A 1 226 ? -7.029 2.522 -16.387 1.00 88.94 226 CYS A N 1
ATOM 1795 C CA . CYS A 1 226 ? -6.252 2.240 -15.176 1.00 88.94 226 CYS A CA 1
ATOM 1796 C C . CYS A 1 226 ? -7.098 2.087 -13.900 1.00 88.94 226 CYS A C 1
ATOM 1798 O O . CYS A 1 226 ? -6.614 1.492 -12.937 1.00 88.94 226 CYS A O 1
ATOM 1800 N N . PHE A 1 227 ? -8.299 2.675 -13.846 1.00 89.38 227 PHE A N 1
ATOM 1801 C CA . PHE A 1 227 ? -9.171 2.606 -12.667 1.00 89.38 227 PHE A CA 1
ATOM 1802 C C . PHE A 1 227 ? -10.238 1.518 -12.790 1.00 89.38 227 PHE A C 1
ATOM 1804 O O . PHE A 1 227 ? -10.489 0.829 -11.805 1.00 89.38 227 PHE A O 1
ATOM 1811 N N . ASP A 1 228 ? -10.858 1.379 -13.963 1.00 91.12 228 ASP A N 1
ATOM 1812 C CA . ASP A 1 228 ? -11.935 0.423 -14.209 1.00 91.12 228 ASP A CA 1
ATOM 1813 C C . ASP A 1 228 ? -12.051 0.095 -15.711 1.00 91.12 228 ASP A C 1
ATOM 1815 O O . ASP A 1 228 ? -12.636 0.840 -16.508 1.00 91.12 228 ASP A O 1
ATOM 1819 N N . GLU A 1 229 ? -11.469 -1.041 -16.103 1.00 89.12 229 GLU A N 1
ATOM 1820 C CA . GLU A 1 229 ? -11.530 -1.537 -17.478 1.00 89.12 229 GLU A CA 1
ATOM 1821 C C . GLU A 1 229 ? -12.956 -1.946 -17.884 1.00 89.12 229 GLU A C 1
ATOM 1823 O O . GLU A 1 229 ? -13.375 -1.672 -19.012 1.00 89.12 229 GLU A O 1
ATOM 1828 N N . GLU A 1 230 ? -13.730 -2.549 -16.977 1.00 87.62 230 GLU A N 1
ATOM 1829 C CA . GLU A 1 230 ? -15.093 -3.009 -17.267 1.00 87.62 230 GLU A CA 1
ATOM 1830 C C . GLU A 1 230 ? -16.024 -1.823 -17.524 1.00 87.62 230 GLU A C 1
ATOM 1832 O O . GLU A 1 230 ? -16.784 -1.813 -18.497 1.00 87.62 230 GLU A O 1
ATOM 1837 N N . PHE A 1 231 ? -15.910 -0.770 -16.715 1.00 89.69 231 PHE A N 1
ATOM 1838 C CA . PHE A 1 231 ? -16.644 0.472 -16.921 1.00 89.69 231 PHE A CA 1
ATOM 1839 C C . PHE A 1 231 ? -16.246 1.165 -18.232 1.00 89.69 231 PHE A C 1
ATOM 1841 O O . PHE A 1 231 ? -17.106 1.697 -18.942 1.00 89.69 231 PHE A O 1
ATOM 1848 N N . ALA A 1 232 ? -14.960 1.135 -18.602 1.00 90.31 232 ALA A N 1
ATOM 1849 C CA . ALA A 1 232 ? -14.503 1.651 -19.891 1.00 90.31 232 ALA A CA 1
ATOM 1850 C C . ALA A 1 232 ? -15.114 0.869 -21.068 1.00 90.31 232 ALA A C 1
ATOM 1852 O O . ALA A 1 232 ? -15.604 1.482 -22.025 1.00 90.31 232 ALA A O 1
ATOM 1853 N N . ALA A 1 233 ? -15.143 -0.464 -20.976 1.00 90.19 233 ALA A N 1
ATOM 1854 C CA . ALA A 1 233 ? -15.741 -1.337 -21.981 1.00 90.19 233 ALA A CA 1
ATOM 1855 C C . ALA A 1 233 ? -17.259 -1.117 -22.102 1.00 90.19 233 ALA A C 1
ATOM 1857 O O . ALA A 1 233 ? -17.772 -0.962 -23.212 1.00 90.19 233 ALA A O 1
ATOM 1858 N N . ALA A 1 234 ? -17.972 -0.998 -20.977 1.00 92.69 234 ALA A N 1
ATOM 1859 C CA . ALA A 1 234 ? -19.408 -0.713 -20.945 1.00 92.69 234 ALA A CA 1
ATOM 1860 C C . ALA A 1 234 ? -19.757 0.646 -21.577 1.00 92.69 234 ALA A C 1
ATOM 1862 O O . ALA A 1 234 ? -20.811 0.807 -22.192 1.00 92.69 234 ALA A O 1
ATOM 1863 N N . ARG A 1 235 ? -18.849 1.626 -21.481 1.00 89.38 235 ARG A N 1
ATOM 1864 C CA . ARG A 1 235 ? -18.984 2.948 -22.111 1.00 89.38 235 ARG A CA 1
ATOM 1865 C C . ARG A 1 235 ? -18.662 2.945 -23.616 1.00 89.38 235 ARG A C 1
ATOM 1867 O O . ARG A 1 235 ? -18.756 3.989 -24.259 1.00 89.38 235 ARG A O 1
ATOM 1874 N N . GLY A 1 236 ? -18.300 1.792 -24.182 1.00 90.31 236 GLY A N 1
ATOM 1875 C CA . GLY A 1 236 ? -18.037 1.602 -25.609 1.00 90.31 236 GLY A CA 1
ATOM 1876 C C . GLY A 1 236 ? -16.589 1.858 -26.035 1.00 90.31 236 GLY A C 1
ATOM 1877 O O . GLY A 1 236 ? -16.307 1.895 -27.236 1.00 90.31 236 GLY A O 1
ATOM 1878 N N . TYR A 1 237 ? -15.657 2.033 -25.091 1.00 91.75 237 TYR A N 1
ATOM 1879 C CA . TYR A 1 237 ? -14.240 2.131 -25.431 1.00 91.75 237 TYR A CA 1
ATOM 1880 C C . TYR A 1 237 ? -13.674 0.759 -25.800 1.00 91.75 237 TYR A C 1
ATOM 1882 O O . TYR A 1 237 ? -13.950 -0.253 -25.160 1.00 91.75 237 TYR A O 1
ATOM 1890 N N . ARG A 1 238 ? -12.821 0.725 -26.828 1.00 91.44 238 ARG A N 1
ATOM 1891 C CA . ARG A 1 238 ? -12.068 -0.479 -27.197 1.00 91.44 238 ARG A CA 1
ATOM 1892 C C . ARG A 1 238 ? -10.863 -0.619 -26.266 1.00 91.44 238 ARG A C 1
ATOM 1894 O O . ARG A 1 238 ? -9.773 -0.169 -26.620 1.00 91.44 238 ARG A O 1
ATOM 1901 N N . THR A 1 239 ? -11.065 -1.213 -25.089 1.00 91.81 239 THR A N 1
ATOM 1902 C CA . THR A 1 239 ? -10.038 -1.333 -24.033 1.00 91.81 239 THR A CA 1
ATOM 1903 C C . THR A 1 239 ? -8.755 -1.979 -24.548 1.00 91.81 239 THR A C 1
ATOM 1905 O O . THR A 1 239 ? -7.683 -1.413 -24.366 1.00 91.81 239 THR A O 1
ATOM 1908 N N . ALA A 1 240 ? -8.868 -3.047 -25.342 1.00 90.56 240 ALA A N 1
ATOM 1909 C CA . ALA A 1 240 ? -7.722 -3.708 -25.965 1.00 90.56 240 ALA A CA 1
ATOM 1910 C C . ALA A 1 240 ? -6.858 -2.768 -26.831 1.00 90.56 240 ALA A C 1
ATOM 1912 O O . ALA A 1 240 ? -5.636 -2.869 -26.817 1.00 90.56 240 ALA A O 1
ATOM 1913 N N . LEU A 1 241 ? -7.460 -1.839 -27.587 1.00 92.50 241 LEU A N 1
ATOM 1914 C CA . LEU A 1 241 ? -6.692 -0.892 -28.408 1.00 92.50 241 LEU A CA 1
ATOM 1915 C C . LEU A 1 241 ? -5.950 0.110 -27.523 1.00 92.50 241 LEU A C 1
ATOM 1917 O O . LEU A 1 241 ? -4.785 0.402 -27.781 1.00 92.50 241 LEU A O 1
ATOM 1921 N N . LEU A 1 242 ? -6.619 0.624 -26.488 1.00 93.00 242 LEU A N 1
ATOM 1922 C CA . LEU A 1 242 ? -6.016 1.554 -25.535 1.00 93.00 242 LEU A CA 1
ATOM 1923 C C . LEU A 1 242 ? -4.856 0.898 -24.776 1.00 93.00 242 LEU A C 1
ATOM 1925 O O . LEU A 1 242 ? -3.809 1.523 -24.631 1.00 93.00 242 LEU A O 1
ATOM 1929 N N . ASP A 1 243 ? -5.006 -0.361 -24.371 1.00 92.06 243 ASP A N 1
ATOM 1930 C CA . ASP A 1 243 ? -3.957 -1.129 -23.699 1.00 92.06 243 ASP A CA 1
ATOM 1931 C C . ASP A 1 243 ? -2.741 -1.377 -24.611 1.00 92.06 243 ASP A C 1
ATOM 1933 O O . ASP A 1 243 ? -1.596 -1.097 -24.238 1.00 92.06 243 ASP A O 1
ATOM 1937 N N . TRP A 1 244 ? -2.975 -1.777 -25.867 1.00 93.88 244 TRP A N 1
ATOM 1938 C CA . TRP A 1 244 ? -1.910 -1.893 -26.869 1.00 93.88 244 TRP A CA 1
ATOM 1939 C C . TRP A 1 244 ? -1.215 -0.557 -27.146 1.00 93.88 244 TRP A C 1
ATOM 1941 O O . TRP A 1 244 ? 0.009 -0.525 -27.286 1.00 93.88 244 TRP A O 1
ATOM 1951 N N . LEU A 1 245 ? -1.966 0.546 -27.211 1.00 94.69 245 LEU A N 1
ATOM 1952 C CA . LEU A 1 245 ? -1.413 1.883 -27.428 1.00 94.69 245 LEU A CA 1
ATOM 1953 C C . LEU A 1 245 ? -0.523 2.310 -26.257 1.00 94.69 245 LEU A C 1
ATOM 1955 O O . LEU A 1 245 ? 0.599 2.766 -26.478 1.00 94.69 245 LEU A O 1
ATOM 1959 N N . LEU A 1 246 ? -0.996 2.126 -25.023 1.00 92.69 246 LEU A N 1
ATOM 1960 C CA . LEU A 1 246 ? -0.237 2.432 -23.813 1.00 92.69 246 LEU A CA 1
ATOM 1961 C C . LEU A 1 246 ? 1.049 1.597 -23.746 1.00 92.69 246 LEU A C 1
ATOM 1963 O O . LEU A 1 246 ? 2.133 2.138 -23.513 1.00 92.69 246 LEU A O 1
ATOM 1967 N N . THR A 1 247 ? 0.945 0.298 -24.032 1.00 91.62 247 THR A N 1
ATOM 1968 C CA . THR A 1 247 ? 2.086 -0.624 -24.087 1.00 91.62 247 THR A CA 1
ATOM 1969 C C . THR A 1 247 ? 3.090 -0.207 -25.163 1.00 91.62 247 THR A C 1
ATOM 1971 O O . THR A 1 247 ? 4.289 -0.131 -24.892 1.00 91.62 247 THR A O 1
ATOM 1974 N N . LEU A 1 248 ? 2.627 0.140 -26.368 1.00 94.62 248 LEU A N 1
ATOM 1975 C CA . LEU A 1 248 ? 3.480 0.614 -27.458 1.00 94.62 248 LEU A CA 1
ATOM 1976 C C . LEU A 1 248 ? 4.222 1.900 -27.075 1.00 94.62 248 LEU A C 1
ATOM 1978 O O . LEU A 1 248 ? 5.425 2.014 -27.323 1.00 94.62 248 LEU A O 1
ATOM 1982 N N . MET A 1 249 ? 3.534 2.855 -26.447 1.00 92.44 249 MET A N 1
ATOM 1983 C CA . MET A 1 249 ? 4.144 4.100 -25.977 1.00 92.44 249 MET A CA 1
ATOM 1984 C C . MET A 1 249 ? 5.218 3.826 -24.919 1.00 92.44 249 MET A C 1
ATOM 1986 O O . MET A 1 249 ? 6.328 4.346 -25.032 1.00 92.44 249 MET A O 1
ATOM 1990 N N . ALA A 1 250 ? 4.933 2.967 -23.935 1.00 90.75 250 ALA A N 1
ATOM 1991 C CA . ALA A 1 250 ? 5.887 2.590 -22.894 1.00 90.75 250 ALA A CA 1
ATOM 1992 C C . ALA A 1 250 ? 7.131 1.889 -23.468 1.00 90.75 250 ALA A C 1
ATOM 1994 O O . ALA A 1 250 ? 8.264 2.237 -23.125 1.00 90.75 250 ALA A O 1
ATOM 1995 N N . VAL A 1 251 ? 6.947 0.944 -24.394 1.00 91.19 251 VAL A N 1
ATOM 1996 C CA . VAL A 1 251 ? 8.053 0.283 -25.103 1.00 91.19 251 VAL A CA 1
ATOM 1997 C C . VAL A 1 251 ? 8.856 1.299 -25.920 1.00 91.19 251 VAL A C 1
ATOM 1999 O O . VAL A 1 251 ? 10.082 1.289 -25.885 1.00 91.19 251 VAL A O 1
ATOM 2002 N N . THR A 1 252 ? 8.197 2.238 -26.598 1.00 90.69 252 THR A N 1
ATOM 2003 C CA . THR A 1 252 ? 8.892 3.256 -27.401 1.00 90.69 252 THR A CA 1
ATOM 2004 C C . THR A 1 252 ? 9.747 4.182 -26.528 1.00 90.69 252 THR A C 1
ATOM 2006 O O . THR A 1 252 ? 10.928 4.375 -26.820 1.00 90.69 252 THR A O 1
ATOM 2009 N N . VAL A 1 253 ? 9.199 4.707 -25.421 1.00 88.44 253 VAL A N 1
ATOM 2010 C CA . VAL A 1 253 ? 9.955 5.541 -24.464 1.00 88.44 253 VAL A CA 1
ATOM 2011 C C . VAL A 1 253 ? 11.152 4.781 -23.896 1.00 88.44 253 VAL A C 1
ATOM 2013 O O . VAL A 1 253 ? 12.255 5.325 -23.829 1.00 88.44 253 VAL A O 1
ATOM 2016 N N . THR A 1 254 ? 10.959 3.522 -23.500 1.00 86.31 254 THR A N 1
ATOM 2017 C CA . THR A 1 254 ? 12.036 2.725 -22.900 1.00 86.31 254 THR A CA 1
ATOM 2018 C C . THR A 1 254 ? 13.148 2.403 -23.900 1.00 86.31 254 THR A C 1
ATOM 2020 O O . THR A 1 254 ? 14.322 2.533 -23.553 1.00 86.31 254 THR A O 1
ATOM 2023 N N . LEU A 1 255 ? 12.818 2.064 -25.151 1.00 85.62 255 LEU A N 1
ATOM 2024 C CA . LEU A 1 255 ? 13.802 1.785 -26.205 1.00 85.62 255 LEU A CA 1
ATOM 2025 C C . LEU A 1 255 ? 14.638 3.015 -26.579 1.00 85.62 255 LEU A C 1
ATOM 2027 O O . LEU A 1 255 ? 15.852 2.909 -26.756 1.00 85.62 255 LEU A O 1
ATOM 2031 N N . ILE A 1 256 ? 14.010 4.186 -26.665 1.00 83.62 256 ILE A N 1
ATOM 2032 C CA . ILE A 1 256 ? 14.701 5.440 -26.989 1.00 83.62 256 ILE A CA 1
ATOM 2033 C C . ILE A 1 256 ? 15.583 5.890 -25.818 1.00 83.62 256 ILE A C 1
ATOM 2035 O O . ILE A 1 256 ? 16.732 6.291 -26.015 1.00 83.62 256 ILE A O 1
ATOM 2039 N N . GLY A 1 257 ? 15.092 5.749 -24.583 1.00 77.69 257 GLY A N 1
ATOM 2040 C CA . GLY A 1 257 ? 15.874 6.030 -23.379 1.00 77.69 257 GLY A CA 1
ATOM 2041 C C . GLY A 1 257 ? 17.087 5.105 -23.212 1.00 77.69 257 GLY A C 1
ATOM 2042 O O . GLY A 1 257 ? 18.119 5.533 -22.686 1.00 77.69 257 GLY A O 1
ATOM 2043 N N . LEU A 1 258 ? 16.991 3.860 -23.699 1.00 78.25 258 LEU A N 1
ATOM 2044 C CA . LEU A 1 258 ? 18.026 2.836 -23.548 1.00 78.25 258 LEU A CA 1
ATOM 2045 C C . LEU A 1 258 ? 19.344 3.240 -24.216 1.00 78.25 258 LEU A C 1
ATOM 2047 O O . LEU A 1 258 ? 20.402 3.092 -23.607 1.00 78.25 258 LEU A O 1
ATOM 2051 N N . GLN A 1 259 ? 19.294 3.775 -25.438 1.00 67.25 259 GLN A N 1
ATOM 2052 C CA . GLN A 1 259 ? 20.500 4.182 -26.173 1.00 67.25 259 GLN A CA 1
ATOM 2053 C C . GLN A 1 259 ? 21.190 5.401 -25.546 1.00 67.25 259 GLN A C 1
ATOM 2055 O O . GLN A 1 259 ? 22.417 5.512 -25.582 1.00 67.25 259 GLN A O 1
ATOM 2060 N N . SER A 1 260 ? 20.401 6.296 -24.951 1.00 66.19 260 SER A N 1
ATOM 2061 C CA . SER A 1 260 ? 20.884 7.534 -24.343 1.00 66.19 260 SER A CA 1
ATOM 2062 C C . SER A 1 260 ? 21.589 7.280 -23.010 1.00 66.19 260 SER A C 1
ATOM 2064 O O . SER A 1 260 ? 22.730 7.703 -22.817 1.00 66.19 260 SER A O 1
ATOM 2066 N N . VAL A 1 261 ? 20.938 6.560 -22.088 1.00 68.12 261 VAL A N 1
ATOM 2067 C CA . VAL A 1 261 ? 21.398 6.500 -20.690 1.00 68.12 261 VAL A CA 1
ATOM 2068 C C . VAL A 1 261 ? 21.603 5.094 -20.130 1.00 68.12 261 VAL A C 1
ATOM 2070 O O . VAL A 1 261 ? 22.071 4.937 -19.003 1.00 68.12 261 VAL A O 1
ATOM 2073 N N . GLY A 1 262 ? 21.337 4.065 -20.932 1.00 72.25 262 GLY A N 1
ATOM 2074 C CA . GLY A 1 262 ? 21.533 2.673 -20.546 1.00 72.25 262 GLY A CA 1
ATOM 2075 C C . GLY A 1 262 ? 20.335 2.070 -19.809 1.00 72.25 262 GLY A C 1
ATOM 2076 O O . GLY A 1 262 ? 19.468 2.762 -19.271 1.00 72.25 262 GLY A O 1
ATOM 2077 N N . LEU A 1 263 ? 20.292 0.736 -19.789 1.00 72.38 263 LEU A N 1
ATOM 2078 C CA . LEU A 1 263 ? 19.122 -0.042 -19.359 1.00 72.38 263 LEU A CA 1
ATOM 2079 C C . LEU A 1 263 ? 18.722 0.237 -17.910 1.00 72.38 263 LEU A C 1
ATOM 2081 O O . LEU A 1 263 ? 17.542 0.386 -17.600 1.00 72.38 263 LEU A O 1
ATOM 2085 N N . LEU A 1 264 ? 19.720 0.316 -17.029 1.00 70.44 264 LEU A N 1
ATOM 2086 C CA . LEU A 1 264 ? 19.507 0.474 -15.594 1.00 70.44 264 LEU A CA 1
ATOM 2087 C C . LEU A 1 264 ? 18.836 1.808 -15.262 1.00 70.44 264 LEU A C 1
ATOM 2089 O O . LEU A 1 264 ? 17.945 1.842 -14.413 1.00 70.44 264 LEU A O 1
ATOM 2093 N N . LEU A 1 265 ? 19.226 2.893 -15.943 1.00 80.62 265 LEU A N 1
ATOM 2094 C CA . LEU A 1 265 ? 18.621 4.191 -15.673 1.00 80.62 265 LEU A CA 1
ATOM 2095 C C . LEU A 1 265 ? 17.179 4.255 -16.177 1.00 80.62 265 LEU A C 1
ATOM 2097 O O . LEU A 1 265 ? 16.331 4.804 -15.482 1.00 80.62 265 LEU A O 1
ATOM 2101 N N . VAL A 1 266 ? 16.883 3.687 -17.348 1.00 85.12 266 VAL A N 1
ATOM 2102 C CA . VAL A 1 266 ? 15.522 3.706 -17.910 1.00 85.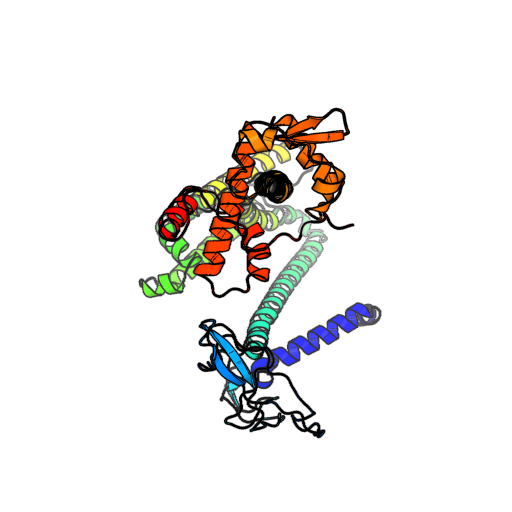12 266 VAL A CA 1
ATOM 2103 C C . VAL A 1 266 ? 14.523 3.071 -16.947 1.00 85.12 266 VAL A C 1
ATOM 2105 O O . VAL A 1 266 ? 13.490 3.669 -16.656 1.00 85.12 266 VAL A O 1
ATOM 2108 N N . VAL A 1 267 ? 14.850 1.897 -16.398 1.00 82.88 267 VAL A N 1
ATOM 2109 C CA . VAL A 1 267 ? 13.986 1.213 -15.423 1.00 82.88 267 VAL A CA 1
ATOM 2110 C C . VAL A 1 267 ? 13.805 2.063 -14.164 1.00 82.88 267 VAL A C 1
ATOM 2112 O O . VAL A 1 267 ? 12.689 2.212 -13.670 1.00 82.88 267 VAL A O 1
ATOM 2115 N N . ALA A 1 268 ? 14.882 2.672 -13.664 1.00 86.12 268 ALA A N 1
ATOM 2116 C CA . ALA A 1 268 ? 14.821 3.529 -12.487 1.00 86.12 268 ALA A CA 1
ATOM 2117 C C . ALA A 1 268 ? 13.965 4.789 -12.718 1.00 86.12 268 ALA A C 1
ATOM 2119 O O . ALA A 1 268 ? 13.131 5.115 -11.878 1.00 86.12 268 ALA A O 1
ATOM 2120 N N . LEU A 1 269 ? 14.113 5.470 -13.857 1.00 88.62 269 LEU A N 1
ATOM 2121 C CA . LEU A 1 269 ? 13.326 6.661 -14.205 1.00 88.62 269 LEU A CA 1
ATOM 2122 C C . LEU A 1 269 ? 11.861 6.347 -14.516 1.00 88.62 269 LEU A C 1
ATOM 2124 O O . LEU A 1 269 ? 11.013 7.224 -14.372 1.00 88.62 269 LEU A O 1
ATOM 2128 N N . LEU A 1 270 ? 11.547 5.112 -14.903 1.00 89.75 270 LEU A N 1
ATOM 2129 C CA . LEU A 1 270 ? 10.168 4.675 -15.102 1.00 89.75 270 LEU A CA 1
ATOM 2130 C C . LEU A 1 270 ? 9.448 4.401 -13.769 1.00 89.75 270 LEU A C 1
ATOM 2132 O O . LEU A 1 270 ? 8.228 4.511 -13.695 1.00 89.75 270 LEU A O 1
ATOM 2136 N N . LEU A 1 271 ? 10.194 4.080 -12.705 1.00 91.12 271 LEU A N 1
ATOM 2137 C CA . LEU A 1 271 ? 9.644 3.696 -11.400 1.00 91.12 271 LEU A CA 1
ATOM 2138 C C . LEU A 1 271 ? 9.744 4.802 -10.340 1.00 91.12 271 LEU A C 1
ATOM 2140 O O . LEU A 1 271 ? 8.759 5.111 -9.669 1.00 91.12 271 LEU A O 1
ATOM 2144 N N . ILE A 1 272 ? 10.923 5.398 -10.155 1.00 93.31 272 ILE A N 1
ATOM 2145 C CA . ILE A 1 272 ? 11.224 6.289 -9.024 1.00 93.31 272 ILE A CA 1
ATOM 2146 C C . ILE A 1 272 ? 10.382 7.579 -9.055 1.00 93.31 272 ILE A C 1
ATOM 2148 O O . ILE A 1 272 ? 9.744 7.879 -8.046 1.00 93.31 272 ILE A O 1
ATOM 2152 N N . PRO A 1 273 ? 10.301 8.346 -10.159 1.00 94.88 273 PRO A N 1
ATOM 2153 C CA . PRO A 1 273 ? 9.536 9.592 -10.163 1.00 94.88 273 PRO A CA 1
ATOM 2154 C C . PRO A 1 273 ? 8.018 9.400 -9.978 1.00 94.88 273 PRO A C 1
ATOM 2156 O O . PRO A 1 273 ? 7.451 10.111 -9.146 1.00 94.88 273 PRO A O 1
ATOM 2159 N N . PRO A 1 274 ? 7.341 8.439 -10.649 1.00 94.00 274 PRO A N 1
ATOM 2160 C CA . PRO A 1 274 ? 5.920 8.174 -10.402 1.00 94.00 274 PRO A CA 1
ATOM 2161 C C . PRO A 1 274 ? 5.633 7.711 -8.972 1.00 94.00 274 PRO A C 1
ATOM 2163 O O . PRO A 1 274 ? 4.666 8.159 -8.355 1.00 94.00 274 PRO A O 1
ATOM 2166 N N . THR A 1 275 ? 6.485 6.846 -8.413 1.00 92.94 275 THR A N 1
ATOM 2167 C CA . THR A 1 275 ? 6.317 6.374 -7.030 1.00 92.94 275 THR A CA 1
ATOM 2168 C C . THR A 1 275 ? 6.567 7.481 -6.011 1.00 92.94 275 THR A C 1
ATOM 2170 O O . THR A 1 275 ? 5.811 7.592 -5.049 1.00 92.94 275 THR A O 1
ATOM 2173 N N . ALA A 1 276 ? 7.554 8.348 -6.247 1.00 95.56 276 ALA A N 1
ATOM 2174 C CA . ALA A 1 276 ? 7.803 9.527 -5.426 1.00 95.56 276 ALA A CA 1
ATOM 2175 C C . ALA A 1 276 ? 6.621 10.513 -5.477 1.00 95.56 276 ALA A C 1
ATOM 2177 O O . ALA A 1 276 ? 6.137 10.948 -4.433 1.00 95.56 276 ALA A O 1
ATOM 2178 N N . ALA A 1 277 ? 6.097 10.813 -6.671 1.00 96.25 277 ALA A N 1
ATOM 2179 C CA . ALA A 1 277 ? 4.969 11.729 -6.860 1.00 96.25 277 ALA A CA 1
ATOM 2180 C C . ALA A 1 277 ? 3.691 11.264 -6.138 1.00 96.25 277 ALA A C 1
ATOM 2182 O O . ALA A 1 277 ? 2.963 12.082 -5.574 1.00 96.25 277 ALA A O 1
ATOM 2183 N N . ARG A 1 278 ? 3.448 9.950 -6.088 1.00 94.06 278 ARG A N 1
ATOM 2184 C CA . ARG A 1 278 ? 2.286 9.349 -5.413 1.00 94.06 278 ARG A CA 1
ATOM 2185 C C . ARG A 1 278 ? 2.228 9.633 -3.906 1.00 94.06 278 ARG A C 1
ATOM 2187 O O . ARG A 1 278 ? 1.156 9.548 -3.312 1.00 94.06 278 ARG A O 1
ATOM 2194 N N . PHE A 1 279 ? 3.348 9.971 -3.262 1.00 94.12 279 PHE A N 1
ATOM 2195 C CA . PHE A 1 279 ? 3.336 10.363 -1.847 1.00 94.12 279 PHE A CA 1
ATOM 2196 C C . PHE A 1 279 ? 2.743 11.759 -1.607 1.00 94.12 279 PHE A C 1
ATOM 2198 O O . PHE A 1 279 ? 2.297 12.051 -0.494 1.00 94.12 279 PHE A O 1
ATOM 2205 N N . TRP A 1 280 ? 2.710 12.606 -2.638 1.00 94.75 280 TRP A N 1
ATOM 2206 C CA . TRP A 1 280 ? 2.288 14.004 -2.544 1.00 94.75 280 TRP A CA 1
ATOM 2207 C C . TRP A 1 280 ? 0.828 14.243 -2.915 1.00 94.75 280 TRP A C 1
ATOM 2209 O O . TRP A 1 280 ? 0.245 15.210 -2.434 1.00 94.75 280 TRP A O 1
ATOM 2219 N N . THR A 1 281 ? 0.244 13.405 -3.772 1.00 94.88 281 THR A N 1
ATOM 2220 C CA . THR A 1 281 ? -1.108 13.614 -4.302 1.00 94.88 281 THR A CA 1
ATOM 2221 C C . THR A 1 281 ? -1.800 12.291 -4.624 1.00 94.88 281 THR A C 1
ATOM 2223 O O . THR A 1 281 ? -1.146 11.303 -4.964 1.00 94.88 281 THR A O 1
ATOM 2226 N N . ASN A 1 282 ? -3.132 12.285 -4.537 1.00 91.25 282 ASN A N 1
ATOM 2227 C CA . ASN A 1 282 ? -3.982 11.200 -5.028 1.00 91.25 282 ASN A CA 1
ATOM 2228 C C . ASN A 1 282 ? -4.580 11.506 -6.419 1.00 91.25 282 ASN A C 1
ATOM 2230 O O . ASN A 1 282 ? -5.201 10.629 -7.015 1.00 91.25 282 ASN A O 1
ATOM 2234 N N . ASP A 1 283 ? -4.361 12.708 -6.964 1.00 92.62 283 ASP A N 1
ATOM 2235 C CA . ASP A 1 283 ? -4.857 13.112 -8.281 1.00 92.62 283 ASP A CA 1
ATOM 2236 C C . ASP A 1 283 ? -3.905 12.684 -9.398 1.00 92.62 283 ASP A C 1
ATOM 2238 O O . ASP A 1 283 ? -2.753 13.120 -9.458 1.00 92.62 283 ASP A O 1
ATOM 2242 N N . LEU A 1 284 ? -4.402 11.894 -10.356 1.00 91.38 284 LEU A N 1
ATOM 2243 C CA . LEU A 1 284 ? -3.582 11.340 -11.441 1.00 91.38 284 LEU A CA 1
ATOM 2244 C C . LEU A 1 284 ? -2.920 12.428 -12.309 1.00 91.38 284 LEU A C 1
ATOM 2246 O O . LEU A 1 284 ? -1.756 12.297 -12.684 1.00 91.38 284 LEU A O 1
ATOM 2250 N N . LYS A 1 285 ? -3.637 13.526 -12.595 1.00 93.06 285 LYS A N 1
ATOM 2251 C CA . LYS A 1 285 ? -3.120 14.658 -13.392 1.00 93.06 285 LYS A CA 1
ATOM 2252 C C . LYS A 1 285 ? -1.930 15.329 -12.708 1.00 93.06 285 LYS A C 1
ATOM 2254 O O . LYS A 1 285 ? -0.895 15.556 -13.330 1.00 93.06 285 LYS A O 1
ATOM 2259 N N . VAL A 1 286 ? -2.082 15.619 -11.415 1.00 94.56 286 VAL A N 1
ATOM 2260 C CA . VAL A 1 286 ? -1.038 16.256 -10.605 1.00 94.56 286 VAL A CA 1
ATOM 2261 C C . VAL A 1 286 ? 0.130 15.290 -10.414 1.00 94.56 286 VAL A C 1
ATOM 2263 O O . VAL A 1 286 ? 1.282 15.697 -10.530 1.00 94.56 286 VAL A O 1
ATOM 2266 N N . MET A 1 287 ? -0.150 13.999 -10.211 1.00 94.88 287 MET A N 1
ATOM 2267 C CA . MET A 1 287 ? 0.866 12.959 -10.071 1.00 94.88 287 MET A CA 1
ATOM 2268 C C . MET A 1 287 ? 1.734 12.834 -11.327 1.00 94.88 287 MET A C 1
ATOM 2270 O O . MET A 1 287 ? 2.954 12.774 -11.204 1.00 94.88 287 MET A O 1
ATOM 2274 N N . ALA A 1 288 ? 1.139 12.843 -12.524 1.00 93.56 288 ALA A N 1
ATOM 2275 C CA . ALA A 1 288 ? 1.884 12.793 -13.783 1.00 93.56 288 ALA A CA 1
ATOM 2276 C C . ALA A 1 288 ? 2.807 14.015 -13.952 1.00 93.56 288 ALA A C 1
ATOM 2278 O O . ALA A 1 288 ? 3.982 13.860 -14.288 1.00 93.56 288 ALA A O 1
ATOM 2279 N N . GLY A 1 289 ? 2.308 15.220 -13.646 1.00 95.44 289 GLY A N 1
ATOM 2280 C CA . GLY A 1 289 ? 3.107 16.449 -13.681 1.00 95.44 289 GLY A CA 1
ATOM 2281 C C . GLY A 1 289 ? 4.254 16.451 -12.664 1.00 95.44 289 GLY A C 1
ATOM 2282 O O . GLY A 1 289 ? 5.393 16.766 -13.009 1.00 95.44 289 GLY A O 1
ATOM 2283 N N . LEU A 1 290 ? 3.985 16.033 -11.424 1.00 95.88 290 LEU A N 1
ATOM 2284 C CA . LEU A 1 290 ? 5.005 15.896 -10.380 1.00 95.88 290 LEU A CA 1
ATOM 2285 C C . LEU A 1 290 ? 6.045 14.829 -10.731 1.00 95.88 290 LEU A C 1
ATOM 2287 O O . LEU A 1 290 ? 7.230 15.051 -10.510 1.00 95.88 290 LEU A O 1
ATOM 2291 N N . ALA A 1 291 ? 5.635 13.697 -11.306 1.00 96.12 291 ALA A N 1
ATOM 2292 C CA . ALA A 1 291 ? 6.554 12.650 -11.740 1.00 96.12 291 ALA A CA 1
ATOM 2293 C C . ALA A 1 291 ? 7.497 13.160 -12.839 1.00 96.12 291 ALA A C 1
ATOM 2295 O O . ALA A 1 291 ? 8.702 12.928 -12.765 1.00 96.12 291 ALA A O 1
ATOM 2296 N N . ALA A 1 292 ? 6.975 13.915 -13.811 1.00 94.75 292 ALA A N 1
ATOM 2297 C CA . ALA A 1 292 ? 7.794 14.557 -14.835 1.00 94.75 292 ALA A CA 1
ATOM 2298 C C . ALA A 1 292 ? 8.787 15.565 -14.227 1.00 94.75 292 ALA A C 1
ATOM 2300 O O . ALA A 1 292 ? 9.966 15.554 -14.584 1.00 94.75 292 ALA A O 1
ATOM 2301 N N . ALA A 1 293 ? 8.348 16.384 -13.265 1.00 96.12 293 ALA A N 1
ATOM 2302 C CA . ALA A 1 293 ? 9.207 17.346 -12.576 1.00 96.12 293 ALA A CA 1
ATOM 2303 C C . ALA A 1 293 ? 10.304 16.663 -11.738 1.00 96.12 293 ALA A C 1
ATOM 2305 O O . ALA A 1 293 ? 11.478 16.998 -11.877 1.00 96.12 293 ALA A O 1
ATOM 2306 N N . ILE A 1 294 ? 9.951 15.670 -10.914 1.00 96.12 294 ILE A N 1
ATOM 2307 C CA . ILE A 1 294 ? 10.903 14.893 -10.102 1.00 96.12 294 ILE A CA 1
ATOM 2308 C C . ILE A 1 294 ? 11.900 14.167 -11.009 1.00 96.12 294 ILE A C 1
ATOM 2310 O O . ILE A 1 294 ? 13.100 14.191 -10.741 1.00 96.12 294 ILE A O 1
ATOM 2314 N N . GLY A 1 295 ? 11.425 13.573 -12.107 1.00 94.25 295 GLY A N 1
ATOM 2315 C CA . GLY A 1 295 ? 12.271 12.944 -13.118 1.00 94.25 295 GLY A CA 1
ATOM 2316 C C . GLY A 1 295 ? 13.260 13.940 -13.722 1.00 94.25 295 GLY A C 1
ATOM 2317 O O . GLY A 1 295 ? 14.467 13.705 -13.676 1.00 94.25 295 GLY A O 1
ATOM 2318 N N . GLY A 1 296 ? 12.778 15.092 -14.194 1.00 93.56 296 GLY A N 1
ATOM 2319 C CA . GLY A 1 296 ? 13.618 16.154 -14.753 1.00 93.56 296 GLY A CA 1
ATOM 2320 C C . GLY A 1 296 ? 14.670 16.675 -13.769 1.00 93.56 296 GLY A C 1
ATOM 2321 O O . GLY A 1 296 ? 15.848 16.750 -14.117 1.00 93.56 296 GLY A O 1
ATOM 2322 N N . VAL A 1 297 ? 14.278 16.958 -12.521 1.00 95.44 297 VAL A N 1
ATOM 2323 C CA . VAL A 1 297 ? 15.197 17.407 -11.460 1.00 95.44 297 VAL A CA 1
ATOM 2324 C C . VAL A 1 297 ? 16.222 16.323 -11.121 1.00 95.44 297 VAL A C 1
ATOM 2326 O O . VAL A 1 297 ? 17.400 16.635 -10.954 1.00 95.44 297 VAL A O 1
ATOM 2329 N N . SER A 1 298 ? 15.815 15.050 -11.066 1.00 93.38 298 SER A N 1
ATOM 2330 C CA . SER A 1 298 ? 16.735 13.936 -10.801 1.00 93.38 298 SER A CA 1
ATOM 2331 C C . SER A 1 298 ? 17.810 13.806 -11.884 1.00 93.38 298 SER A C 1
ATOM 2333 O O . SER A 1 298 ? 18.990 13.664 -11.552 1.00 93.38 298 SER A O 1
ATOM 2335 N N . CYS A 1 299 ? 17.423 13.946 -13.159 1.00 89.62 299 CYS A N 1
ATOM 2336 C CA . CYS A 1 299 ? 18.325 13.928 -14.306 1.00 89.62 299 CYS A CA 1
ATOM 2337 C C . CYS A 1 299 ? 19.265 15.135 -14.305 1.00 89.62 299 CYS A C 1
ATOM 2339 O O . CYS A 1 299 ? 20.477 14.960 -14.389 1.00 89.62 299 CYS A O 1
ATOM 2341 N N . ALA A 1 300 ? 18.728 16.350 -14.162 1.00 91.06 300 ALA A N 1
ATOM 2342 C CA . ALA A 1 300 ? 19.526 17.573 -14.151 1.00 91.06 300 ALA A CA 1
ATOM 2343 C C . ALA A 1 300 ? 20.530 17.581 -12.987 1.00 91.06 300 ALA A C 1
ATOM 2345 O O . ALA A 1 300 ? 21.726 17.775 -13.199 1.00 91.06 300 ALA A O 1
ATOM 2346 N N . GLY A 1 301 ? 20.064 17.287 -11.768 1.00 90.00 301 GLY A N 1
ATOM 2347 C CA . GLY A 1 301 ? 20.918 17.201 -10.585 1.00 90.00 301 GLY A CA 1
ATOM 2348 C C . GLY A 1 301 ? 21.966 16.094 -10.699 1.00 90.00 301 GLY A C 1
ATOM 2349 O O . GLY A 1 301 ? 23.127 16.311 -10.359 1.00 90.00 301 GLY A O 1
ATOM 2350 N N . GLY A 1 302 ? 21.589 14.929 -11.235 1.00 88.69 302 GLY A N 1
ATOM 2351 C CA . GLY A 1 302 ? 22.505 13.807 -11.424 1.00 88.69 302 GLY A CA 1
ATOM 2352 C C . GLY A 1 302 ? 23.603 14.088 -12.453 1.00 88.69 302 GLY A C 1
ATOM 2353 O O . GLY A 1 302 ? 24.763 13.757 -12.213 1.00 88.69 302 GLY A O 1
ATOM 2354 N N . VAL A 1 303 ? 23.271 14.755 -13.564 1.00 86.38 303 VAL A N 1
ATOM 2355 C CA . VAL A 1 303 ? 24.247 15.159 -14.591 1.00 86.38 303 VAL A CA 1
ATOM 2356 C C . VAL A 1 303 ? 25.204 16.221 -14.055 1.00 86.38 303 VAL A C 1
ATOM 2358 O O . VAL A 1 303 ? 26.414 16.067 -14.211 1.00 86.38 303 VAL A O 1
ATOM 2361 N N . VAL A 1 304 ? 24.697 17.259 -13.380 1.00 89.31 304 VAL A N 1
ATOM 2362 C CA . VAL A 1 304 ? 25.538 18.316 -12.787 1.00 89.31 304 VAL A CA 1
ATOM 2363 C C . VAL A 1 304 ? 26.499 17.730 -11.749 1.00 89.31 304 VAL A C 1
ATOM 2365 O O . VAL A 1 304 ? 27.692 18.032 -11.767 1.00 89.31 304 VAL A O 1
ATOM 2368 N N . LEU A 1 305 ? 26.010 16.839 -10.882 1.00 87.00 305 LEU A N 1
ATOM 2369 C CA . LEU A 1 305 ? 26.832 16.199 -9.856 1.00 87.00 305 LEU A CA 1
ATOM 2370 C C . LEU A 1 305 ? 27.869 15.239 -10.462 1.00 87.00 305 LEU A C 1
ATOM 2372 O O . LEU A 1 305 ? 29.009 15.184 -10.001 1.00 87.00 305 LEU A O 1
ATOM 2376 N N . SER A 1 306 ? 27.506 14.523 -11.531 1.00 84.12 306 SER A N 1
ATOM 2377 C CA . SER A 1 306 ? 28.437 13.674 -12.280 1.00 84.12 306 SER A CA 1
ATOM 2378 C C . SER A 1 306 ? 29.512 14.491 -12.999 1.00 84.12 306 SER A C 1
ATOM 2380 O O . SER A 1 306 ? 30.662 14.065 -13.033 1.00 84.12 306 SER A O 1
ATOM 2382 N N . ALA A 1 307 ? 29.173 15.663 -13.543 1.00 82.06 307 ALA A N 1
ATOM 2383 C CA . ALA A 1 307 ? 30.129 16.546 -14.212 1.00 82.06 307 ALA A CA 1
ATOM 2384 C C . ALA A 1 307 ? 31.177 17.116 -13.241 1.00 82.06 307 ALA A C 1
ATOM 2386 O O . ALA A 1 307 ? 32.323 17.333 -13.626 1.00 82.06 307 ALA A O 1
ATOM 2387 N N . ALA A 1 308 ? 30.814 17.302 -11.968 1.00 83.69 308 ALA A N 1
ATOM 2388 C CA . ALA A 1 308 ? 31.737 17.754 -10.930 1.00 83.69 308 ALA A CA 1
ATOM 2389 C C . ALA A 1 308 ? 32.746 16.671 -10.484 1.00 83.69 308 ALA A C 1
ATOM 2391 O O . ALA A 1 308 ? 33.741 16.991 -9.837 1.00 83.69 308 ALA A O 1
ATOM 2392 N N . SER A 1 309 ? 32.505 15.391 -10.798 1.00 76.12 309 SER A N 1
ATOM 2393 C CA . SER A 1 309 ? 33.313 14.252 -10.336 1.00 76.12 309 SER A CA 1
ATOM 2394 C C . SER A 1 309 ? 33.71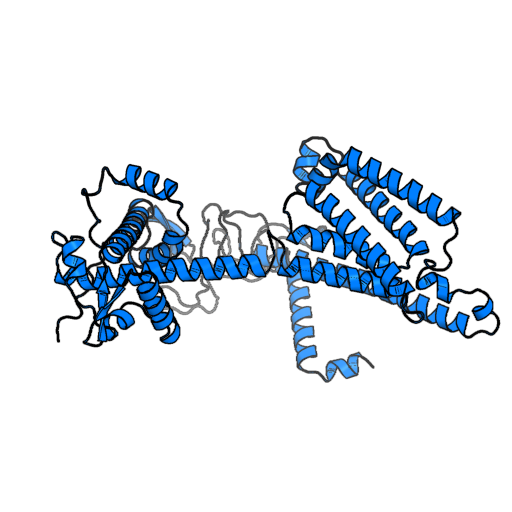4 13.320 -11.494 1.00 76.12 309 SER A C 1
ATOM 2396 O O . SER A 1 309 ? 32.942 12.433 -11.856 1.00 76.12 309 SER A O 1
ATOM 2398 N N . PRO A 1 310 ? 34.957 13.407 -12.017 1.00 65.56 310 PRO A N 1
ATOM 2399 C CA . PRO A 1 310 ? 35.397 12.704 -13.235 1.00 65.56 310 PRO A CA 1
ATOM 2400 C C . PRO A 1 310 ? 35.349 11.164 -13.216 1.00 65.56 310 PRO A C 1
ATOM 2402 O O . PRO A 1 310 ? 35.591 10.533 -14.240 1.00 65.56 310 PRO A O 1
ATOM 2405 N N . LYS A 1 311 ? 35.098 10.535 -12.059 1.00 70.00 311 LYS A N 1
ATOM 2406 C CA . LYS A 1 311 ? 35.107 9.069 -11.884 1.00 70.00 311 LYS A CA 1
ATOM 2407 C C . LYS A 1 311 ? 33.714 8.446 -11.743 1.00 70.00 311 LYS A C 1
ATOM 2409 O O . LYS A 1 311 ? 33.622 7.226 -11.625 1.00 70.00 311 LYS A O 1
ATOM 2414 N N . LEU A 1 312 ? 32.645 9.243 -11.707 1.00 74.12 312 LEU A N 1
ATOM 2415 C CA . LEU A 1 312 ? 31.290 8.738 -11.478 1.00 74.12 312 LEU A CA 1
ATOM 2416 C C . LEU A 1 312 ? 30.546 8.535 -12.803 1.00 74.12 312 LEU A C 1
ATOM 2418 O O . LEU A 1 312 ? 30.546 9.404 -13.669 1.00 74.12 312 LEU A O 1
ATOM 2422 N N . ALA A 1 313 ? 29.893 7.381 -12.955 1.00 74.75 313 ALA A N 1
ATOM 2423 C CA . ALA A 1 313 ? 29.038 7.106 -14.104 1.00 74.75 313 ALA A CA 1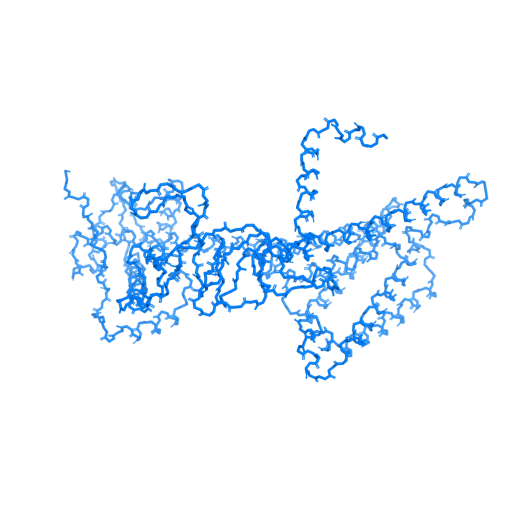
ATOM 2424 C C . ALA A 1 313 ? 27.722 7.893 -13.984 1.00 74.75 313 ALA A C 1
ATOM 2426 O O . ALA A 1 313 ? 26.974 7.689 -13.026 1.00 74.75 313 ALA A O 1
ATOM 2427 N N . ALA A 1 314 ? 27.411 8.736 -14.974 1.00 77.62 314 ALA A N 1
ATOM 2428 C CA . ALA A 1 314 ? 26.251 9.635 -14.950 1.00 77.62 314 ALA A CA 1
ATOM 2429 C C . ALA A 1 314 ? 24.927 8.921 -14.627 1.00 77.62 314 ALA A C 1
ATOM 2431 O O . ALA A 1 314 ? 24.168 9.387 -13.781 1.00 77.62 314 ALA A O 1
ATOM 2432 N N . GLY A 1 315 ? 24.680 7.747 -15.221 1.00 78.25 315 GLY A N 1
ATOM 2433 C CA . GLY A 1 315 ? 23.472 6.964 -14.949 1.00 78.25 315 GLY A CA 1
ATOM 2434 C C . GLY A 1 315 ? 23.318 6.575 -13.474 1.00 78.25 315 GLY A C 1
ATOM 2435 O O . GLY A 1 315 ? 22.239 6.728 -12.911 1.00 78.25 315 GLY A O 1
ATOM 2436 N N . ALA A 1 316 ? 24.395 6.142 -12.811 1.00 80.38 316 ALA A N 1
ATOM 2437 C CA . ALA A 1 316 ? 24.351 5.766 -11.396 1.00 80.38 316 ALA A CA 1
ATOM 2438 C C . ALA A 1 316 ? 24.082 6.975 -10.486 1.00 80.38 316 ALA A C 1
ATOM 2440 O O . ALA A 1 316 ? 23.330 6.865 -9.518 1.00 80.38 316 ALA A O 1
ATOM 2441 N N . VAL A 1 317 ? 24.658 8.135 -10.820 1.00 87.62 317 VAL A N 1
ATOM 2442 C CA . VAL A 1 317 ? 24.450 9.376 -10.062 1.00 87.62 317 VAL A CA 1
ATOM 2443 C C . VAL A 1 317 ? 23.007 9.864 -10.195 1.00 87.62 317 VAL A C 1
ATOM 2445 O O . VAL A 1 317 ? 22.424 10.248 -9.187 1.00 87.62 317 VAL A O 1
ATOM 2448 N N . ILE A 1 318 ? 22.402 9.775 -11.388 1.00 89.00 318 ILE A N 1
ATOM 2449 C CA . ILE A 1 318 ? 20.985 10.123 -11.604 1.00 89.00 318 ILE A CA 1
ATOM 2450 C C . ILE A 1 318 ? 20.054 9.211 -10.795 1.00 89.00 318 ILE A C 1
ATOM 2452 O O . ILE A 1 318 ? 19.098 9.685 -10.179 1.00 89.00 318 ILE A O 1
ATOM 2456 N N . VAL A 1 319 ? 20.325 7.900 -10.755 1.00 88.81 319 VAL A N 1
ATOM 2457 C CA . VAL A 1 319 ? 19.540 6.981 -9.914 1.00 88.81 319 VAL A CA 1
ATOM 2458 C C . VAL A 1 319 ? 19.663 7.362 -8.441 1.00 88.81 319 VAL A C 1
ATOM 2460 O O . VAL A 1 319 ? 18.661 7.358 -7.731 1.00 88.81 319 VAL A O 1
ATOM 2463 N N . LEU A 1 320 ? 20.862 7.723 -7.978 1.00 90.69 320 LEU A N 1
ATOM 2464 C CA . LEU A 1 320 ? 21.092 8.096 -6.584 1.00 90.69 320 LEU A CA 1
ATOM 2465 C C . LEU A 1 320 ? 20.390 9.409 -6.208 1.00 90.69 320 LEU A C 1
ATOM 2467 O O . LEU A 1 320 ? 19.764 9.479 -5.151 1.00 90.69 320 LEU A O 1
ATOM 2471 N N . THR A 1 321 ? 20.433 10.430 -7.071 1.00 93.38 321 THR A N 1
ATOM 2472 C CA . THR A 1 321 ? 19.676 11.676 -6.858 1.00 93.38 321 THR A CA 1
ATOM 2473 C C . THR A 1 321 ? 18.172 11.422 -6.883 1.00 93.38 321 THR A C 1
ATOM 2475 O O . THR A 1 321 ? 17.462 11.907 -6.002 1.00 93.38 321 THR A O 1
ATOM 2478 N N . GLY A 1 322 ? 17.676 10.613 -7.824 1.00 93.94 322 GLY A N 1
ATOM 2479 C CA . GLY A 1 322 ? 16.274 10.192 -7.867 1.00 93.94 322 GLY A CA 1
ATOM 2480 C C . GLY A 1 322 ? 15.844 9.439 -6.604 1.00 93.94 322 GLY A C 1
ATOM 2481 O O . GLY A 1 322 ? 14.805 9.750 -6.025 1.00 93.94 322 GLY A O 1
ATOM 2482 N N . ALA A 1 323 ? 16.658 8.495 -6.128 1.00 93.25 323 ALA A N 1
ATOM 2483 C CA . ALA A 1 323 ? 16.414 7.763 -4.887 1.00 93.25 323 ALA A CA 1
ATOM 2484 C C . ALA A 1 323 ? 16.398 8.699 -3.666 1.00 93.25 323 ALA A C 1
ATOM 2486 O O . ALA A 1 323 ? 15.547 8.553 -2.792 1.00 93.25 323 ALA A O 1
ATOM 2487 N N . GLY A 1 324 ? 17.277 9.705 -3.630 1.00 95.38 324 GLY A N 1
ATOM 2488 C CA . GLY A 1 324 ? 17.246 10.759 -2.615 1.00 95.38 324 GLY A CA 1
ATOM 2489 C C . GLY A 1 324 ? 15.920 11.527 -2.612 1.00 95.38 324 GLY A C 1
ATOM 2490 O O . GLY A 1 324 ? 15.284 11.656 -1.567 1.00 95.38 324 GLY A O 1
ATOM 2491 N N . LEU A 1 325 ? 15.449 11.965 -3.785 1.00 95.62 325 LEU A N 1
ATOM 2492 C CA . LEU A 1 325 ? 14.149 12.638 -3.929 1.00 95.62 325 LEU A CA 1
ATOM 2493 C C . LEU A 1 325 ? 12.972 11.732 -3.541 1.00 95.62 325 LEU A C 1
ATOM 2495 O O . LEU A 1 325 ? 11.992 12.199 -2.953 1.00 95.62 325 LEU A O 1
ATOM 2499 N N . PHE A 1 326 ? 13.070 10.433 -3.825 1.00 95.56 326 PHE A N 1
ATOM 2500 C CA . PHE A 1 326 ? 12.095 9.446 -3.375 1.00 95.56 326 PHE A CA 1
ATOM 2501 C C . PHE A 1 326 ? 12.059 9.333 -1.851 1.00 95.56 326 PHE A C 1
ATOM 2503 O O . PHE A 1 326 ? 10.974 9.378 -1.282 1.00 95.56 326 PHE A O 1
ATOM 2510 N N . VAL A 1 327 ? 13.210 9.248 -1.174 1.00 96.19 327 VAL A N 1
ATOM 2511 C CA . VAL A 1 327 ? 13.263 9.187 0.298 1.00 96.19 327 VAL A CA 1
ATOM 2512 C C . VAL A 1 327 ? 12.665 10.450 0.917 1.00 96.19 327 VAL A C 1
ATOM 2514 O O . VAL A 1 327 ? 11.873 10.359 1.853 1.00 96.19 327 VAL A O 1
ATOM 2517 N N . VAL A 1 328 ? 12.964 11.628 0.362 1.00 95.56 328 VAL A N 1
ATOM 2518 C CA . VAL A 1 328 ? 12.332 12.884 0.796 1.00 95.56 328 VAL A CA 1
ATOM 2519 C C . VAL A 1 328 ? 10.811 12.811 0.617 1.00 95.56 328 VAL A C 1
ATOM 2521 O O . VAL A 1 328 ? 10.067 13.147 1.536 1.00 95.56 328 VAL A O 1
ATOM 2524 N N . SER A 1 329 ? 10.334 12.309 -0.523 1.00 95.06 329 SER A N 1
ATOM 2525 C CA . SER A 1 329 ? 8.898 12.156 -0.795 1.00 95.06 329 SER A CA 1
ATOM 2526 C C . SER A 1 329 ? 8.223 11.144 0.139 1.00 95.06 329 SER A C 1
ATOM 2528 O O . SER A 1 329 ? 7.123 11.396 0.622 1.00 95.06 329 SER A O 1
ATOM 2530 N N . LEU A 1 330 ? 8.893 10.035 0.459 1.00 93.69 330 LEU A N 1
ATOM 2531 C CA . LEU A 1 330 ? 8.429 9.020 1.408 1.00 93.69 330 LEU A CA 1
ATOM 2532 C C . LEU A 1 330 ? 8.255 9.602 2.818 1.00 93.69 330 LEU A C 1
ATOM 2534 O O . LEU A 1 330 ? 7.282 9.300 3.509 1.00 93.69 330 LEU A O 1
ATOM 2538 N N . VAL A 1 331 ? 9.207 10.421 3.267 1.00 94.62 331 VAL A N 1
ATOM 2539 C CA . VAL A 1 331 ? 9.178 10.988 4.619 1.00 94.62 331 VAL A CA 1
ATOM 2540 C C . VAL A 1 331 ? 8.160 12.124 4.705 1.00 94.62 331 VAL A C 1
ATOM 2542 O O . VAL A 1 331 ? 7.327 12.118 5.610 1.00 94.62 331 VAL A O 1
ATOM 2545 N N . PHE A 1 332 ? 8.193 13.067 3.762 1.00 94.62 332 PHE A N 1
ATOM 2546 C CA . PHE A 1 332 ? 7.480 14.345 3.862 1.00 94.62 332 PHE A CA 1
ATOM 2547 C C . PHE A 1 332 ? 6.214 14.457 3.004 1.00 94.62 332 PHE A C 1
ATOM 2549 O O . PHE A 1 332 ? 5.518 15.466 3.100 1.00 94.62 332 PHE A O 1
ATOM 2556 N N . GLY A 1 333 ? 5.896 13.460 2.176 1.00 91.94 333 GLY A N 1
ATOM 2557 C CA . GLY A 1 333 ? 4.748 13.518 1.273 1.00 91.94 333 GLY A CA 1
ATOM 2558 C C . GLY A 1 333 ? 3.426 13.746 2.007 1.00 91.94 333 GLY A C 1
ATOM 2559 O O . GLY A 1 333 ? 3.118 13.060 2.979 1.00 91.94 333 GLY A O 1
ATOM 2560 N N . LYS A 1 334 ? 2.635 14.713 1.534 1.00 90.31 334 LYS A N 1
ATOM 2561 C CA . LYS A 1 334 ? 1.423 15.201 2.212 1.00 90.31 334 LYS A CA 1
ATOM 2562 C C . LYS A 1 334 ? 0.374 14.112 2.477 1.00 90.31 334 LYS A C 1
ATOM 2564 O O . LYS A 1 334 ? -0.187 14.073 3.565 1.00 90.31 334 LYS A O 1
ATOM 2569 N N . GLU A 1 335 ? 0.120 13.245 1.499 1.00 86.56 335 GLU A N 1
ATOM 2570 C CA . GLU A 1 335 ? -1.004 12.293 1.526 1.00 86.56 335 GLU A CA 1
ATOM 2571 C C . GLU A 1 335 ? -0.613 10.933 2.121 1.00 86.56 335 GLU A C 1
ATOM 2573 O O . GLU A 1 335 ? -1.376 10.299 2.849 1.00 86.56 335 GLU A O 1
ATOM 2578 N N . ARG A 1 336 ? 0.588 10.442 1.787 1.00 84.31 336 ARG A N 1
ATOM 2579 C CA . ARG A 1 336 ? 1.033 9.084 2.159 1.00 84.31 336 ARG A CA 1
ATOM 2580 C C . ARG A 1 336 ? 2.369 9.054 2.895 1.00 84.31 336 ARG A C 1
ATOM 2582 O O . ARG A 1 336 ? 2.888 7.964 3.137 1.00 84.31 336 ARG A O 1
ATOM 2589 N N . GLY A 1 337 ? 2.932 10.214 3.221 1.00 88.38 337 GLY A N 1
ATOM 2590 C CA . GLY A 1 337 ? 4.223 10.310 3.885 1.00 88.38 337 GLY A CA 1
ATOM 2591 C C . GLY A 1 337 ? 4.190 9.778 5.313 1.00 88.38 337 GLY A C 1
ATOM 2592 O O . GLY A 1 337 ? 3.163 9.803 5.999 1.00 88.38 337 GLY A O 1
ATOM 2593 N N . LEU A 1 338 ? 5.342 9.301 5.775 1.00 89.06 338 LEU A N 1
ATOM 2594 C CA . LEU A 1 338 ? 5.495 8.761 7.125 1.00 89.06 338 LEU A CA 1
ATOM 2595 C C . LEU A 1 338 ? 5.352 9.851 8.195 1.00 89.06 338 LEU A C 1
ATOM 2597 O O . LEU A 1 338 ? 4.753 9.606 9.240 1.00 89.06 338 LEU A O 1
ATOM 2601 N N . TRP A 1 339 ? 5.854 11.062 7.933 1.00 87.56 339 TRP A N 1
ATOM 2602 C CA . TRP A 1 339 ? 5.822 12.153 8.904 1.00 87.56 339 TRP A CA 1
ATOM 2603 C C . TRP A 1 339 ? 4.412 12.700 9.165 1.00 87.56 339 TRP A C 1
ATOM 2605 O O . TRP A 1 339 ? 4.041 12.775 10.339 1.00 87.56 339 TRP A O 1
ATOM 2615 N N . PRO A 1 340 ? 3.589 13.044 8.148 1.00 84.19 340 PRO A N 1
ATOM 2616 C CA . PRO A 1 340 ? 2.215 13.481 8.397 1.00 84.19 340 PRO A CA 1
ATOM 2617 C C . PRO A 1 340 ? 1.397 12.432 9.147 1.00 84.19 340 PRO A C 1
ATOM 2619 O O . PRO A 1 340 ? 0.707 12.793 10.093 1.00 84.19 340 PRO A O 1
ATOM 2622 N N . ARG A 1 341 ? 1.554 11.145 8.804 1.00 82.25 341 ARG A N 1
ATOM 2623 C CA . ARG A 1 341 ? 0.885 10.026 9.489 1.00 82.25 341 ARG A CA 1
ATOM 2624 C C . ARG A 1 341 ? 1.305 9.895 10.944 1.00 82.25 341 ARG A C 1
ATOM 2626 O O . ARG A 1 341 ? 0.469 9.775 11.828 1.00 82.25 341 ARG A O 1
ATOM 2633 N N . TRP A 1 342 ? 2.604 9.941 11.213 1.00 82.50 342 TRP A N 1
ATOM 2634 C CA . TRP A 1 342 ? 3.109 9.885 12.580 1.00 82.50 342 TRP A CA 1
ATOM 2635 C C . TRP A 1 342 ? 2.664 11.095 13.405 1.00 82.50 342 TRP A C 1
ATOM 2637 O O . TRP A 1 342 ? 2.307 10.959 14.575 1.00 82.50 342 TRP A O 1
ATOM 2647 N N . ARG A 1 343 ? 2.642 12.286 12.796 1.00 83.62 343 ARG A N 1
ATOM 2648 C CA . ARG A 1 343 ? 2.176 13.508 13.453 1.00 83.62 343 ARG A CA 1
ATOM 2649 C C . ARG A 1 343 ? 0.674 13.463 13.723 1.00 83.62 343 ARG A C 1
ATOM 2651 O O . ARG A 1 343 ? 0.280 13.817 14.830 1.00 83.62 343 ARG A O 1
ATOM 2658 N N . SER A 1 344 ? -0.142 13.032 12.762 1.00 78.94 344 SER A N 1
ATOM 2659 C CA . SER A 1 344 ? -1.590 12.897 12.942 1.00 78.94 344 SER A CA 1
ATOM 2660 C C . SER A 1 344 ? -1.911 11.845 13.997 1.00 78.94 344 SER A C 1
ATOM 2662 O O . SER A 1 344 ? -2.712 12.123 14.879 1.00 78.94 344 SER A O 1
ATOM 2664 N N . GLN A 1 345 ? -1.212 10.705 13.985 1.00 81.69 345 GLN A N 1
ATOM 2665 C CA . GLN A 1 345 ? -1.363 9.648 14.985 1.00 81.69 345 GLN A CA 1
ATOM 2666 C C . GLN A 1 345 ? -1.026 10.158 16.390 1.00 81.69 345 GLN A C 1
ATOM 2668 O O . GLN A 1 345 ? -1.829 10.025 17.304 1.00 81.69 345 GLN A O 1
ATOM 2673 N N . ARG A 1 346 ? 0.117 10.835 16.563 1.00 80.31 346 ARG A N 1
ATOM 2674 C CA . ARG A 1 346 ? 0.495 11.418 17.861 1.00 80.31 346 ARG A CA 1
ATOM 2675 C C . ARG A 1 346 ? -0.459 12.509 18.332 1.00 80.31 346 ARG A C 1
ATOM 2677 O O . ARG A 1 346 ? -0.676 12.656 19.530 1.00 80.31 346 ARG A O 1
ATOM 2684 N N . GLN A 1 347 ? -0.973 13.330 17.418 1.00 80.81 347 GLN A N 1
ATOM 2685 C CA . GLN A 1 347 ? -1.962 14.352 17.759 1.00 80.81 347 GLN A CA 1
ATOM 2686 C C . GLN A 1 347 ? -3.298 13.718 18.155 1.00 80.81 347 GLN A C 1
ATOM 2688 O O . GLN A 1 347 ? -3.924 14.199 19.093 1.00 80.81 347 GLN A O 1
ATOM 2693 N N . PHE A 1 348 ? -3.698 12.643 17.479 1.00 76.06 348 PHE A N 1
ATOM 2694 C CA . PHE A 1 348 ? -4.895 11.871 17.786 1.00 76.06 348 PHE A CA 1
ATOM 2695 C C . PHE A 1 348 ? -4.777 11.181 19.150 1.00 76.06 348 PHE A C 1
ATOM 2697 O O . PHE A 1 348 ? -5.595 11.447 20.019 1.00 76.06 348 PHE A O 1
ATOM 2704 N N . GLU A 1 349 ? -3.694 10.440 19.405 1.00 78.19 349 GLU A N 1
ATOM 2705 C CA . GLU A 1 349 ? -3.422 9.795 20.703 1.00 78.19 349 GLU A CA 1
ATOM 2706 C C . GLU A 1 349 ? -3.421 10.795 21.867 1.00 78.19 349 GLU A C 1
ATOM 2708 O O . GLU A 1 349 ? -3.970 10.514 22.928 1.00 78.19 349 GLU A O 1
ATOM 2713 N N . ARG A 1 350 ? -2.861 11.998 21.672 1.00 79.56 350 ARG A N 1
ATOM 2714 C CA . ARG A 1 350 ? -2.901 13.062 22.692 1.00 79.56 350 ARG A CA 1
ATOM 2715 C C . ARG A 1 350 ? -4.305 13.608 22.931 1.00 79.56 350 ARG A C 1
ATOM 2717 O O . ARG A 1 350 ? -4.632 13.922 24.069 1.00 79.56 350 ARG A O 1
ATOM 2724 N N . ARG A 1 351 ? -5.113 13.764 21.877 1.00 79.88 351 ARG A N 1
ATOM 2725 C CA . ARG A 1 351 ? -6.503 14.231 21.997 1.00 79.88 351 ARG A CA 1
ATOM 2726 C C . ARG A 1 351 ? -7.363 13.207 22.734 1.00 79.88 351 ARG A C 1
ATOM 2728 O O . ARG A 1 351 ? -8.073 13.612 23.649 1.00 79.88 351 ARG A O 1
ATOM 2735 N N . ILE A 1 352 ? -7.230 11.926 22.380 1.00 80.69 352 ILE A N 1
ATOM 2736 C CA . ILE A 1 352 ? -7.891 10.805 23.064 1.00 80.69 352 ILE A CA 1
ATOM 2737 C C . ILE A 1 352 ? -7.482 10.789 24.531 1.00 80.69 352 ILE A C 1
ATOM 2739 O O . ILE A 1 352 ? -8.321 10.979 25.398 1.00 80.69 352 ILE A O 1
ATOM 2743 N N . GLY A 1 353 ? -6.179 10.673 24.814 1.00 82.50 353 GLY A N 1
ATOM 2744 C CA . GLY A 1 353 ? -5.697 10.555 26.189 1.00 82.50 353 GLY A CA 1
ATOM 2745 C C . GLY A 1 353 ? -6.100 11.738 27.072 1.00 82.50 353 GLY A C 1
ATOM 2746 O O . GLY A 1 353 ? -6.383 11.554 28.250 1.00 82.50 353 GLY A O 1
ATOM 2747 N N . ARG A 1 354 ? -6.191 12.953 26.511 1.00 85.69 354 ARG A N 1
ATOM 2748 C CA . ARG A 1 354 ? -6.709 14.124 27.232 1.00 85.69 354 ARG A CA 1
ATOM 2749 C C . ARG A 1 354 ? -8.206 14.010 27.528 1.00 85.69 354 ARG A C 1
ATOM 2751 O O . ARG A 1 354 ? -8.619 14.326 28.637 1.00 85.69 354 ARG A O 1
ATOM 2758 N N . SER A 1 355 ? -9.008 13.601 26.546 1.00 84.81 355 SER A N 1
ATOM 2759 C CA . SER A 1 355 ? -10.455 13.428 26.715 1.00 84.81 355 SER A CA 1
ATOM 2760 C C . SER A 1 355 ? -10.764 12.324 27.729 1.00 84.81 355 SER A C 1
ATOM 2762 O O . SER A 1 355 ? -11.589 12.531 28.614 1.00 84.81 355 SER A O 1
ATOM 2764 N N . ASP A 1 356 ? -10.043 11.205 27.661 1.00 85.31 356 ASP A N 1
ATOM 2765 C CA . ASP A 1 356 ? -10.178 10.085 28.592 1.00 85.31 356 ASP A CA 1
ATOM 2766 C C . ASP A 1 356 ? -9.751 10.464 30.017 1.00 85.31 356 ASP A C 1
ATOM 2768 O O . ASP A 1 356 ? -10.418 10.080 30.974 1.00 85.31 356 ASP A O 1
ATOM 2772 N N . LEU A 1 357 ? -8.667 11.241 30.175 1.00 88.69 357 LEU A N 1
ATOM 2773 C CA . LEU A 1 357 ? -8.230 11.761 31.478 1.00 88.69 357 LEU A CA 1
ATOM 2774 C C . LEU A 1 357 ? -9.315 12.623 32.125 1.00 88.69 357 LEU A C 1
ATOM 2776 O O . LEU A 1 357 ? -9.662 12.419 33.284 1.00 88.69 357 LEU A O 1
ATOM 2780 N N . LEU A 1 358 ? -9.873 13.567 31.365 1.00 89.12 358 LEU A N 1
ATOM 2781 C CA . LEU A 1 358 ? -10.930 14.449 31.855 1.00 89.12 358 LEU A CA 1
ATOM 2782 C C . LEU A 1 358 ? -12.222 13.685 32.172 1.00 89.12 358 LEU A C 1
ATOM 2784 O O . LEU A 1 358 ? -12.893 14.005 33.152 1.00 89.12 358 LEU A O 1
ATOM 2788 N N . ARG A 1 359 ? -12.557 12.667 31.374 1.00 88.06 359 ARG A N 1
ATOM 2789 C CA . ARG A 1 359 ? -13.689 11.778 31.640 1.00 88.06 359 ARG A CA 1
ATOM 2790 C C . ARG A 1 359 ? -13.489 10.982 32.931 1.00 88.06 359 ARG A C 1
ATOM 2792 O O . ARG A 1 359 ? -14.391 10.982 33.759 1.00 88.06 359 ARG A O 1
ATOM 2799 N N . ALA A 1 360 ? -12.308 10.398 33.144 1.00 86.94 360 ALA A N 1
ATOM 2800 C CA . ALA A 1 360 ? -11.983 9.681 34.378 1.00 86.94 360 ALA A CA 1
ATOM 2801 C C . ALA A 1 360 ? -12.087 10.590 35.617 1.00 86.94 360 ALA A C 1
ATOM 2803 O O . ALA A 1 360 ? -12.642 10.181 36.634 1.00 86.94 360 ALA A O 1
ATOM 2804 N N . CYS A 1 361 ? -11.636 11.851 35.520 1.00 88.00 361 CYS A N 1
ATOM 2805 C CA . CYS A 1 361 ? -11.831 12.834 36.591 1.00 88.00 361 CYS A CA 1
ATOM 2806 C C . CYS A 1 361 ? -13.318 13.045 36.921 1.00 88.00 361 CYS A C 1
ATOM 2808 O O . CYS A 1 361 ? -13.681 13.125 38.090 1.00 88.00 361 CYS A O 1
ATOM 2810 N N . TYR A 1 362 ? -14.186 13.142 35.911 1.00 88.12 362 TYR A N 1
ATOM 2811 C CA . TYR A 1 362 ? -15.622 13.315 36.135 1.00 88.12 362 TYR A CA 1
ATOM 2812 C C . TYR A 1 362 ? -16.273 12.055 36.722 1.00 88.12 362 TYR A C 1
ATOM 2814 O O . TYR A 1 362 ? -17.044 12.161 37.670 1.00 88.12 362 TYR A O 1
ATOM 2822 N N . GLU A 1 363 ? -15.943 10.872 36.200 1.00 85.69 363 GLU A N 1
ATOM 2823 C CA . GLU A 1 363 ? -16.482 9.583 36.663 1.00 85.69 363 GLU A CA 1
ATOM 2824 C C . GLU A 1 363 ? -16.068 9.243 38.104 1.00 85.69 363 GLU A C 1
ATOM 2826 O O . GLU A 1 363 ? -16.819 8.568 38.803 1.00 85.69 363 GLU A O 1
ATOM 2831 N N . LEU A 1 364 ? -14.922 9.743 38.584 1.00 85.19 364 LEU A N 1
ATOM 2832 C CA . LEU A 1 364 ? -14.536 9.655 40.001 1.00 85.19 364 LEU A CA 1
ATOM 2833 C C . LEU A 1 364 ? -15.369 10.575 40.900 1.00 85.19 364 LEU A C 1
ATOM 2835 O O . LEU A 1 364 ? -15.714 10.206 42.021 1.00 85.19 364 LEU A O 1
ATOM 2839 N N . LEU A 1 365 ? -15.701 11.772 40.416 1.00 84.88 365 LEU A N 1
ATOM 2840 C CA . LEU A 1 365 ? -16.423 12.777 41.198 1.00 84.88 365 LEU A CA 1
ATOM 2841 C C . LEU A 1 365 ? -17.944 12.581 41.180 1.00 84.88 365 LEU A C 1
ATOM 2843 O O . LEU A 1 365 ? -18.629 12.979 42.123 1.00 84.88 365 LEU A O 1
ATOM 2847 N N . GLU A 1 366 ? -18.494 11.973 40.131 1.00 84.75 366 GLU A N 1
ATOM 2848 C CA . GLU A 1 366 ? -19.936 11.778 39.963 1.00 84.75 366 GLU A CA 1
ATOM 2849 C C . GLU A 1 366 ? -20.584 10.946 41.091 1.00 84.75 366 GLU A C 1
ATOM 2851 O O . GLU A 1 366 ? -21.613 11.389 41.605 1.00 84.75 366 GLU A O 1
ATOM 2856 N N . PRO A 1 367 ? -20.011 9.818 41.564 1.00 81.44 367 PRO A N 1
ATOM 2857 C CA . PRO A 1 367 ? -20.555 9.078 42.705 1.00 81.44 367 PRO A CA 1
ATOM 2858 C C . PRO A 1 367 ? -20.552 9.880 44.013 1.00 81.44 367 PRO A C 1
ATOM 2860 O O . PRO A 1 367 ? -21.423 9.679 44.856 1.00 81.44 367 PRO A O 1
ATOM 2863 N N . ILE A 1 368 ? -19.583 10.787 44.183 1.00 81.38 368 ILE A N 1
ATOM 2864 C CA . ILE A 1 368 ? -19.408 11.606 45.394 1.00 81.38 368 ILE A CA 1
ATOM 2865 C C . ILE A 1 368 ? -20.430 12.751 45.424 1.00 81.38 368 ILE A C 1
ATOM 2867 O O . ILE A 1 368 ? -20.983 13.077 46.473 1.00 81.38 368 ILE A O 1
ATOM 2871 N N . LEU A 1 369 ? -20.676 13.367 44.268 1.00 78.94 369 LEU A N 1
ATOM 2872 C CA . LEU A 1 369 ? -21.567 14.517 44.104 1.00 78.94 369 LEU A CA 1
ATOM 2873 C C . LEU A 1 369 ? -23.033 14.112 43.888 1.00 78.94 369 LEU A C 1
ATOM 2875 O O . LEU A 1 369 ? -23.943 14.849 44.261 1.00 78.94 369 LEU A O 1
ATOM 2879 N N . GLY A 1 370 ? -23.276 12.951 43.281 1.00 70.44 370 GLY A N 1
ATOM 2880 C CA . GLY A 1 370 ? -24.584 12.541 42.780 1.00 70.44 370 GLY A CA 1
ATOM 2881 C C . GLY A 1 370 ? -24.937 13.178 41.419 1.00 70.44 370 GLY A C 1
ATOM 2882 O O . GLY A 1 370 ? -24.420 14.247 41.070 1.00 70.44 370 GLY A O 1
ATOM 2883 N N . PRO A 1 371 ? -25.836 12.544 40.638 1.00 65.69 371 PRO A N 1
ATOM 2884 C CA . PRO A 1 371 ? -26.114 12.907 39.240 1.00 65.69 371 PRO A CA 1
ATOM 2885 C C . PRO A 1 371 ? -26.769 14.289 39.053 1.00 65.69 371 PRO A C 1
ATOM 2887 O O . PRO A 1 371 ? -26.542 14.939 38.038 1.00 65.69 371 PRO A O 1
ATOM 2890 N N . ASP A 1 372 ? -27.534 14.776 40.037 1.00 63.25 372 ASP A N 1
ATOM 2891 C CA . ASP A 1 372 ? -28.231 16.071 39.946 1.00 63.25 372 ASP A CA 1
ATOM 2892 C C . ASP A 1 372 ? -27.404 17.260 40.481 1.00 63.25 372 ASP A C 1
ATOM 2894 O O . ASP A 1 372 ? -27.754 18.416 40.241 1.00 63.25 372 ASP A O 1
ATOM 2898 N N . GLN A 1 373 ? -26.297 17.014 41.200 1.00 66.19 373 GLN A N 1
ATOM 2899 C CA . GLN A 1 373 ? -25.478 18.070 41.829 1.00 66.19 373 GLN A CA 1
ATOM 2900 C C . GLN A 1 373 ? -24.110 18.278 41.156 1.00 66.19 373 GLN A C 1
ATOM 2902 O O . GLN A 1 373 ? -23.326 19.135 41.586 1.00 66.19 373 GLN A O 1
ATOM 2907 N N . THR A 1 374 ? -23.821 17.541 40.077 1.00 71.75 374 THR A N 1
ATOM 2908 C CA . THR A 1 374 ? -22.578 17.608 39.286 1.00 71.75 374 THR A CA 1
ATOM 2909 C C . THR A 1 374 ? -22.545 18.861 38.395 1.00 71.75 374 THR A C 1
ATOM 2911 O O . THR A 1 374 ? -22.540 18.819 37.162 1.00 71.75 374 THR A O 1
ATOM 2914 N N . THR A 1 375 ? -22.545 20.031 39.036 1.00 74.50 375 THR A N 1
ATOM 2915 C CA . THR A 1 375 ? -22.352 21.322 38.367 1.00 74.50 375 THR A CA 1
ATOM 2916 C C . THR A 1 375 ? -20.868 21.639 38.201 1.00 74.50 375 THR A C 1
ATOM 2918 O O . THR A 1 375 ? -20.007 21.094 38.893 1.00 74.50 375 THR A O 1
ATOM 2921 N N . GLN A 1 376 ? -20.561 22.549 37.278 1.00 73.94 376 GLN A N 1
ATOM 2922 C CA . GLN A 1 376 ? -19.193 22.986 36.997 1.00 73.94 376 GLN A CA 1
ATOM 2923 C C . GLN A 1 376 ? -18.472 23.512 38.249 1.00 73.94 376 GLN A C 1
ATOM 2925 O O . GLN A 1 376 ? -17.311 23.185 38.460 1.00 73.94 376 GLN A O 1
ATOM 2930 N N . GLU A 1 377 ? -19.169 24.264 39.105 1.00 75.12 377 GLU A N 1
ATOM 2931 C CA . GLU A 1 377 ? -18.609 24.783 40.359 1.00 75.12 377 GLU A CA 1
ATOM 2932 C C . GLU A 1 377 ? -18.411 23.703 41.427 1.00 75.12 377 GLU A C 1
ATOM 2934 O O . GLU A 1 377 ? -17.547 23.842 42.294 1.00 75.12 377 GLU A O 1
ATOM 2939 N N . SER A 1 378 ? -19.219 22.640 41.401 1.00 77.88 378 SER A N 1
ATOM 2940 C CA . SER A 1 378 ? -19.055 21.504 42.308 1.00 77.88 378 SER A CA 1
ATOM 2941 C C . SER A 1 378 ? -17.793 20.716 41.957 1.00 77.88 378 SER A C 1
ATOM 2943 O O . SER A 1 378 ? -17.015 20.405 42.848 1.00 77.88 378 SER A O 1
ATOM 2945 N N . LEU A 1 379 ? -17.539 20.467 40.666 1.00 79.44 379 LEU A N 1
ATOM 2946 C CA . LEU A 1 379 ? -16.388 19.686 40.184 1.00 79.44 379 LEU A CA 1
ATOM 2947 C C . LEU A 1 379 ? -15.029 20.310 40.533 1.00 79.44 379 LEU A C 1
ATOM 2949 O O . LEU A 1 379 ? -14.062 19.591 40.754 1.00 79.44 379 LEU A O 1
ATOM 2953 N N . THR A 1 380 ? -14.944 21.639 40.613 1.00 82.94 380 THR A N 1
ATOM 2954 C CA . THR A 1 380 ? -13.688 22.343 40.928 1.00 82.94 380 THR A CA 1
ATOM 2955 C C . THR A 1 380 ? -13.309 22.306 42.412 1.00 82.94 380 THR A C 1
ATOM 2957 O O . THR A 1 380 ? -12.230 22.762 42.771 1.00 82.94 380 THR A O 1
ATOM 2960 N N . LYS A 1 381 ? -14.204 21.841 43.297 1.00 81.62 381 LYS A N 1
ATOM 2961 C CA . LYS A 1 381 ? -14.018 21.906 44.761 1.00 81.62 381 LYS A CA 1
ATOM 2962 C C . LYS A 1 381 ? -13.418 20.640 45.372 1.00 81.62 381 LYS A C 1
ATOM 2964 O O . LYS A 1 381 ? -13.019 20.680 46.532 1.00 81.62 381 LYS A O 1
ATOM 2969 N N . TYR A 1 382 ? -13.385 19.540 44.625 1.00 82.06 382 TYR A N 1
ATOM 2970 C CA . TYR A 1 382 ? -12.946 18.239 45.121 1.00 82.06 382 TYR A CA 1
ATOM 2971 C C . TYR A 1 382 ? -11.548 17.919 44.611 1.00 82.06 382 TYR A C 1
ATOM 2973 O O . TYR A 1 382 ? -11.243 18.127 43.436 1.00 82.06 382 TYR A O 1
ATOM 2981 N N . GLU A 1 383 ? -10.714 17.418 45.515 1.00 84.31 383 GLU A N 1
ATOM 2982 C CA . GLU A 1 383 ? -9.395 16.884 45.200 1.00 84.31 383 GLU A CA 1
ATOM 2983 C C . GLU A 1 383 ? -9.524 15.420 44.776 1.00 84.31 383 GLU A C 1
ATOM 2985 O O . GLU A 1 383 ? -10.292 14.665 45.369 1.00 84.31 383 GLU A O 1
ATOM 2990 N N . ILE A 1 384 ? -8.802 15.056 43.718 1.00 84.50 384 ILE A N 1
ATOM 2991 C CA . ILE A 1 384 ? -8.742 13.706 43.168 1.00 84.50 384 ILE A CA 1
ATOM 2992 C C . ILE A 1 384 ? -7.346 13.152 43.442 1.00 84.50 384 ILE A C 1
ATOM 2994 O O . ILE A 1 384 ? -6.352 13.735 42.998 1.00 84.50 384 ILE A O 1
ATOM 2998 N N . ASP A 1 385 ? -7.272 12.014 44.126 1.00 84.38 385 ASP A N 1
ATOM 2999 C CA . ASP A 1 385 ? -6.004 11.357 44.434 1.00 84.38 385 ASP A CA 1
ATOM 3000 C C . ASP A 1 385 ? -5.351 10.764 43.171 1.00 84.38 385 ASP A C 1
ATOM 3002 O O . ASP A 1 385 ? -6.002 10.119 42.344 1.00 84.38 385 ASP A O 1
ATOM 3006 N N . ASP A 1 386 ? -4.029 10.925 43.037 1.00 81.88 386 ASP A N 1
ATOM 3007 C CA . ASP A 1 386 ? -3.236 10.383 41.915 1.00 81.88 386 ASP A CA 1
ATOM 3008 C C . ASP A 1 386 ? -3.361 8.848 41.803 1.00 81.88 386 ASP A C 1
ATOM 3010 O O . ASP A 1 386 ? -3.437 8.286 40.703 1.00 81.88 386 ASP A O 1
ATOM 3014 N N . LEU A 1 387 ? -3.469 8.160 42.947 1.00 78.94 387 LEU A N 1
ATOM 3015 C CA . LEU A 1 387 ? -3.626 6.706 43.008 1.00 78.94 387 LEU A CA 1
ATOM 3016 C C . LEU A 1 387 ? -5.000 6.245 42.495 1.00 78.94 387 LEU A C 1
ATOM 3018 O O . LEU A 1 387 ? -5.078 5.241 41.790 1.00 78.94 387 LEU A O 1
ATOM 3022 N N . GLU A 1 388 ? -6.073 6.976 42.801 1.00 80.38 388 GLU A N 1
ATOM 3023 C CA . GLU A 1 388 ? -7.421 6.656 42.313 1.00 80.38 388 GLU A CA 1
ATOM 3024 C C . GLU A 1 388 ? -7.551 6.955 40.815 1.00 80.38 388 GLU A C 1
ATOM 3026 O O . GLU A 1 388 ? -8.078 6.145 40.046 1.00 80.38 388 GLU A O 1
ATOM 3031 N N . LEU A 1 389 ? -6.989 8.084 40.373 1.00 81.50 389 LEU A N 1
ATOM 3032 C CA . LEU A 1 389 ? -7.015 8.499 38.973 1.00 81.50 389 LEU A CA 1
ATOM 3033 C C . LEU A 1 389 ? -6.206 7.561 38.066 1.00 81.50 389 LEU A C 1
ATOM 3035 O O . LEU A 1 389 ? -6.635 7.255 36.952 1.00 81.50 389 LEU A O 1
ATOM 3039 N N . SER A 1 390 ? -5.062 7.066 38.543 1.00 79.88 390 SER A N 1
ATOM 3040 C CA . SER A 1 390 ? -4.255 6.078 37.815 1.00 79.88 390 SER A CA 1
ATOM 3041 C C . SER A 1 390 ? -4.850 4.664 37.835 1.00 79.88 390 SER A C 1
ATOM 3043 O O . SER A 1 390 ? -4.540 3.872 36.945 1.00 79.88 390 SER A O 1
ATOM 3045 N N . ALA A 1 391 ? -5.717 4.340 38.802 1.00 76.69 391 ALA A N 1
ATOM 3046 C CA . ALA A 1 391 ? -6.395 3.045 38.894 1.00 76.69 391 ALA A CA 1
ATOM 3047 C C . ALA A 1 391 ? -7.653 2.945 38.009 1.00 76.69 391 ALA A C 1
ATOM 3049 O O . ALA A 1 391 ? -7.994 1.848 37.565 1.00 76.69 391 ALA A O 1
ATOM 3050 N N . MET A 1 392 ? -8.316 4.073 37.720 1.00 70.31 392 MET A N 1
ATOM 3051 C CA . MET A 1 392 ? -9.528 4.147 36.884 1.00 70.31 392 MET A CA 1
ATOM 3052 C C . MET A 1 392 ? -9.323 3.608 35.460 1.00 70.31 392 MET A C 1
ATOM 3054 O O . MET A 1 392 ? -10.173 2.893 34.930 1.00 70.31 392 MET A O 1
ATOM 3058 N N . ARG A 1 393 ? -8.179 3.914 34.833 1.00 69.38 393 ARG A N 1
ATOM 3059 C CA . ARG A 1 393 ? -7.811 3.402 33.502 1.00 69.38 393 ARG A CA 1
ATOM 3060 C C . ARG A 1 393 ? -6.427 2.762 33.555 1.00 69.38 393 ARG A C 1
ATOM 3062 O O . ARG A 1 393 ? -5.500 3.319 34.124 1.00 69.38 393 ARG A O 1
ATOM 3069 N N . GLN A 1 394 ? -6.266 1.601 32.914 1.00 70.50 394 GLN A N 1
ATOM 3070 C CA . GLN A 1 394 ? -5.016 0.819 32.883 1.00 70.50 394 GLN A CA 1
ATOM 3071 C C . GLN A 1 394 ? -3.923 1.465 32.000 1.00 70.50 394 GLN A C 1
ATOM 3073 O O . GLN A 1 394 ? -3.378 0.834 31.091 1.00 70.50 394 GLN A O 1
ATOM 3078 N N . TRP A 1 395 ? -3.603 2.741 32.220 1.00 74.62 395 TRP A N 1
ATOM 3079 C CA . TRP A 1 395 ? -2.544 3.426 31.490 1.00 74.62 395 TRP A CA 1
ATOM 3080 C C . TRP A 1 395 ? -1.156 2.999 31.989 1.00 74.62 395 TRP A C 1
ATOM 3082 O O . TRP A 1 395 ? -0.932 2.863 33.191 1.00 74.62 395 TRP A O 1
ATOM 3092 N N . PRO A 1 396 ? -0.162 2.865 31.093 1.00 79.94 396 PRO A N 1
ATOM 3093 C CA . PRO A 1 396 ? 1.231 2.759 31.506 1.00 79.94 396 PRO A CA 1
ATOM 3094 C C . PRO A 1 396 ? 1.636 3.988 32.330 1.00 79.94 396 PRO A C 1
ATOM 3096 O O . PRO A 1 396 ? 1.361 5.119 31.923 1.00 79.94 396 PRO A O 1
ATOM 3099 N N . THR A 1 397 ? 2.357 3.790 33.436 1.00 78.25 397 THR A N 1
ATOM 3100 C CA . THR A 1 397 ? 2.721 4.865 34.383 1.00 78.25 397 THR A CA 1
ATOM 3101 C C . THR A 1 397 ? 3.384 6.066 33.703 1.00 78.25 397 THR A C 1
ATOM 3103 O O . THR A 1 397 ? 3.020 7.208 33.970 1.00 78.25 397 THR A O 1
ATOM 3106 N N . GLY A 1 398 ? 4.299 5.840 32.756 1.00 79.62 398 GLY A N 1
ATOM 3107 C CA . GLY A 1 398 ? 4.942 6.923 32.003 1.00 79.62 398 GLY A CA 1
ATOM 3108 C C . GLY A 1 398 ? 4.001 7.698 31.068 1.00 79.62 398 GLY A C 1
ATOM 3109 O O . GLY A 1 398 ? 4.230 8.878 30.810 1.00 79.62 398 GLY A O 1
ATOM 3110 N N . HIS A 1 399 ? 2.938 7.062 30.566 1.00 81.62 399 HIS A N 1
ATOM 3111 C CA . HIS A 1 399 ? 1.941 7.717 29.716 1.00 81.62 399 HIS A CA 1
ATOM 3112 C C . HIS A 1 399 ? 0.995 8.588 30.548 1.00 81.62 399 HIS A C 1
ATOM 3114 O O . HIS A 1 399 ? 0.764 9.740 30.189 1.00 81.62 399 HIS A O 1
ATOM 3120 N N . PHE A 1 400 ? 0.533 8.072 31.690 1.00 84.75 400 PHE A N 1
ATOM 3121 C CA . PHE A 1 400 ? -0.334 8.787 32.627 1.00 84.75 400 PHE A CA 1
ATOM 3122 C C . PHE A 1 400 ? 0.282 10.112 33.103 1.00 84.75 400 PHE A C 1
ATOM 3124 O O . PHE A 1 400 ? -0.294 11.174 32.878 1.00 84.75 400 PHE A O 1
ATOM 3131 N N . HIS A 1 401 ? 1.512 10.082 33.628 1.00 85.25 401 HIS A N 1
ATOM 3132 C CA . HIS A 1 401 ? 2.211 11.302 34.055 1.00 85.25 401 HIS A CA 1
ATOM 3133 C C . HIS A 1 401 ? 2.410 12.296 32.893 1.00 85.25 401 HIS A C 1
ATOM 3135 O O . HIS A 1 401 ? 2.362 13.515 33.075 1.00 85.25 401 HIS A O 1
ATOM 3141 N N . GLY A 1 402 ? 2.600 11.797 31.666 1.00 85.69 402 GLY A N 1
ATOM 3142 C CA . GLY A 1 402 ? 2.674 12.627 30.462 1.00 85.69 402 GLY A CA 1
ATOM 3143 C C . GLY A 1 402 ? 1.356 13.335 30.123 1.00 85.69 402 GLY A C 1
ATOM 3144 O O . GLY A 1 402 ? 1.376 14.486 29.673 1.00 85.69 402 GLY A O 1
ATOM 3145 N N . LEU A 1 403 ? 0.218 12.673 30.350 1.00 86.25 403 LEU A N 1
ATOM 3146 C CA . LEU A 1 403 ? -1.117 13.243 30.156 1.00 86.25 403 LEU A CA 1
ATOM 3147 C C . LEU A 1 403 ? -1.433 14.284 31.229 1.00 86.25 403 LEU A C 1
ATOM 3149 O O . LEU A 1 403 ? -1.793 15.408 30.883 1.00 86.25 403 LEU A O 1
ATOM 3153 N N . VAL A 1 404 ? -1.207 13.954 32.502 1.00 88.00 404 VAL A N 1
ATOM 3154 C CA . VAL A 1 404 ? -1.450 14.859 33.633 1.00 88.00 404 VAL A CA 1
ATOM 3155 C C . VAL A 1 404 ? -0.586 16.114 33.533 1.00 88.00 404 VAL A C 1
ATOM 3157 O O . VAL A 1 404 ? -1.109 17.225 33.560 1.00 88.00 404 VAL A O 1
ATOM 3160 N N . SER A 1 405 ? 0.720 15.973 33.287 1.00 87.25 405 SER A N 1
ATOM 3161 C CA . SER A 1 405 ? 1.610 17.132 33.098 1.00 87.25 405 SER A CA 1
ATOM 3162 C C . SER A 1 405 ? 1.200 18.013 31.912 1.00 87.25 405 SER A C 1
ATOM 3164 O O . SER A 1 405 ? 1.350 19.236 31.952 1.00 87.25 405 SER A O 1
ATOM 3166 N N . THR A 1 406 ? 0.648 17.418 30.849 1.00 88.00 406 THR A N 1
ATOM 3167 C CA . THR A 1 406 ? 0.101 18.170 29.715 1.00 88.00 406 THR A CA 1
ATOM 3168 C C . THR A 1 406 ? -1.187 18.898 30.100 1.00 88.00 406 THR A C 1
ATOM 3170 O O . THR A 1 406 ? -1.318 20.071 29.760 1.00 88.00 406 THR A O 1
ATOM 3173 N N . ALA A 1 407 ? -2.090 18.256 30.841 1.00 88.94 407 ALA A N 1
ATOM 3174 C CA . ALA A 1 407 ? -3.339 18.849 31.317 1.00 88.94 407 ALA A CA 1
ATOM 3175 C C . ALA A 1 407 ? -3.107 19.993 32.320 1.00 88.94 407 ALA A C 1
ATOM 3177 O O . ALA A 1 407 ? -3.768 21.026 32.228 1.00 88.94 407 ALA A O 1
ATOM 3178 N N . VAL A 1 408 ? -2.118 19.867 33.210 1.00 90.19 408 VAL A N 1
ATOM 3179 C CA . VAL A 1 408 ? -1.688 20.950 34.112 1.00 90.19 408 VAL A CA 1
ATOM 3180 C C . VAL A 1 408 ? -1.103 22.119 33.313 1.00 90.19 408 VAL A C 1
ATOM 3182 O O . VAL A 1 408 ? -1.487 23.271 33.514 1.00 90.19 408 VAL A O 1
ATOM 3185 N N . ARG A 1 409 ? -0.243 21.843 32.319 1.00 90.56 409 ARG A N 1
ATOM 3186 C CA . ARG A 1 409 ? 0.306 22.881 31.426 1.00 90.56 409 ARG A CA 1
ATOM 3187 C C . ARG A 1 409 ? -0.772 23.581 30.589 1.00 90.56 409 ARG A C 1
ATOM 3189 O O . ARG A 1 409 ? -0.625 24.759 30.283 1.00 90.56 409 ARG A O 1
ATOM 3196 N N . GLU A 1 410 ? -1.828 22.869 30.202 1.00 89.62 410 GLU A N 1
ATOM 3197 C CA . GLU A 1 410 ? -2.987 23.407 29.473 1.00 89.62 410 GLU A CA 1
ATOM 3198 C C . GLU A 1 410 ? -4.021 24.088 30.393 1.00 89.62 410 GLU A C 1
ATOM 3200 O O . GLU A 1 410 ? -5.046 24.566 29.906 1.00 89.62 410 GLU A O 1
ATOM 3205 N N . SER A 1 411 ? -3.744 24.180 31.702 1.00 89.88 411 SER A N 1
ATOM 3206 C CA . SER A 1 411 ? -4.629 24.775 32.714 1.00 89.88 411 SER A CA 1
ATOM 3207 C C . SER A 1 411 ? -5.995 24.087 32.814 1.00 89.88 411 SER A C 1
ATOM 3209 O O . SER A 1 411 ? -7.007 24.741 33.064 1.00 89.88 411 SER A O 1
ATOM 3211 N N . LEU A 1 412 ? -6.035 22.769 32.611 1.00 89.88 412 LEU A N 1
ATOM 3212 C CA . LEU A 1 412 ? -7.220 21.924 32.802 1.00 89.88 412 LEU A CA 1
ATOM 3213 C C . LEU A 1 412 ? -7.249 21.291 34.202 1.00 89.88 412 LEU A C 1
ATOM 3215 O O . LEU A 1 412 ? -8.323 21.094 34.766 1.00 89.88 412 LEU A O 1
ATOM 3219 N N . LEU A 1 413 ? -6.072 21.020 34.769 1.00 90.62 413 LEU A N 1
ATOM 3220 C CA . LEU A 1 413 ? -5.882 20.509 36.127 1.00 90.62 413 LEU A CA 1
ATOM 3221 C C . LEU A 1 413 ? -4.933 21.425 36.911 1.00 90.62 413 LEU A C 1
ATOM 3223 O O . LEU A 1 413 ? -4.070 22.080 36.323 1.00 90.62 413 LEU A O 1
ATOM 3227 N N . VAL A 1 414 ? -5.077 21.447 38.231 1.00 90.81 414 VAL A N 1
ATOM 3228 C CA . VAL A 1 414 ? -4.160 22.100 39.174 1.00 90.81 414 VAL A CA 1
ATOM 3229 C C . VAL A 1 414 ? -3.685 21.054 40.165 1.00 90.81 414 VAL A C 1
ATOM 3231 O O . VAL A 1 414 ? -4.492 20.299 40.696 1.00 90.81 414 VAL A O 1
ATOM 3234 N N . GLU A 1 415 ? -2.379 21.006 40.394 1.00 87.88 415 GLU A N 1
ATOM 3235 C CA . GLU A 1 415 ? -1.779 20.143 41.408 1.00 87.88 415 GLU A CA 1
ATOM 3236 C C . GLU A 1 415 ? -1.995 20.754 42.797 1.00 87.88 415 GLU A C 1
ATOM 3238 O O . GLU A 1 415 ? -1.769 21.951 43.011 1.00 87.88 415 GLU A O 1
ATOM 3243 N N . THR A 1 416 ? -2.472 19.943 43.732 1.00 84.81 416 THR A N 1
ATOM 3244 C CA . THR A 1 416 ? -2.793 20.364 45.095 1.00 84.81 416 THR A CA 1
ATOM 3245 C C . THR A 1 416 ? -1.643 20.020 46.044 1.00 84.81 416 THR A C 1
ATOM 3247 O O . THR A 1 416 ? -0.836 19.128 45.795 1.00 84.81 416 THR A O 1
ATOM 3250 N N . SER A 1 417 ? -1.536 20.734 47.168 1.00 73.94 417 SER A N 1
ATOM 3251 C CA . SER A 1 417 ? -0.433 20.582 48.130 1.00 73.94 417 SER A CA 1
ATOM 3252 C C . SER A 1 417 ? -0.317 19.194 48.775 1.00 73.94 417 SER A C 1
ATOM 3254 O O . SER A 1 417 ? 0.720 18.906 49.367 1.00 73.94 417 SER A O 1
ATOM 3256 N N . ALA A 1 418 ? -1.358 18.358 48.694 1.00 73.62 418 ALA A N 1
ATOM 3257 C CA . ALA A 1 418 ? -1.372 16.999 49.234 1.00 73.62 418 ALA A CA 1
ATOM 3258 C C . ALA A 1 418 ? -0.968 15.917 48.208 1.00 73.62 418 ALA A C 1
ATOM 3260 O O . ALA A 1 418 ? -0.894 14.746 48.569 1.00 73.62 418 ALA A O 1
ATOM 3261 N N . GLY A 1 419 ? -0.633 16.299 46.968 1.00 76.56 419 GLY A N 1
ATOM 3262 C CA . GLY A 1 419 ? -0.234 15.365 45.907 1.00 76.56 419 GLY A CA 1
ATOM 3263 C C . GLY A 1 419 ? -1.390 14.833 45.052 1.00 76.56 419 GLY A C 1
ATOM 3264 O O . GLY A 1 419 ? -1.169 13.917 44.264 1.00 76.56 419 GLY A O 1
ATOM 3265 N N . GLY A 1 420 ? -2.599 15.390 45.195 1.00 84.50 420 GLY A N 1
ATOM 3266 C CA . GLY A 1 420 ? -3.733 15.165 44.298 1.00 84.50 420 GLY A CA 1
ATOM 3267 C C . GLY A 1 420 ? -3.883 16.250 43.224 1.00 84.50 420 GLY A C 1
ATOM 3268 O O . GLY A 1 420 ? -3.076 17.180 43.114 1.00 84.50 420 GLY A O 1
ATOM 3269 N N . TYR A 1 421 ? -4.950 16.144 42.430 1.00 89.00 421 TYR A N 1
ATOM 3270 C CA . TYR A 1 421 ? -5.292 17.105 41.380 1.00 89.00 421 TYR A CA 1
ATOM 3271 C C . TYR A 1 421 ? -6.720 17.622 41.520 1.00 89.00 421 TYR A C 1
ATOM 3273 O O . TYR A 1 421 ? -7.634 16.896 41.900 1.00 89.00 421 TYR A O 1
ATOM 3281 N N . GLN A 1 422 ? -6.929 18.874 41.126 1.00 90.50 422 GLN A N 1
ATOM 3282 C CA . GLN A 1 422 ? -8.242 19.512 41.050 1.00 90.50 422 GLN A CA 1
ATOM 3283 C C . GLN A 1 422 ? -8.525 19.986 39.625 1.00 90.50 422 GLN A C 1
ATOM 3285 O O . GLN A 1 422 ? -7.635 20.492 38.935 1.00 90.50 422 GLN A O 1
ATOM 3290 N N . LEU A 1 423 ? -9.774 19.851 39.174 1.00 90.12 423 LEU A N 1
ATOM 3291 C CA . LEU A 1 423 ? -10.210 20.406 37.891 1.00 90.12 423 LEU A CA 1
ATOM 3292 C C . LEU A 1 423 ? -10.248 21.935 37.966 1.00 90.12 423 LEU A C 1
ATOM 3294 O O . LEU A 1 423 ? -10.788 22.511 38.909 1.00 90.12 423 LEU A O 1
ATOM 3298 N N . THR A 1 424 ? -9.722 22.612 36.944 1.00 91.19 424 THR A N 1
ATOM 3299 C CA . THR A 1 424 ? -9.983 24.048 36.769 1.00 91.19 424 THR A CA 1
ATOM 3300 C C . THR A 1 424 ? -11.406 24.269 36.273 1.00 91.19 424 THR A C 1
ATOM 3302 O O . THR A 1 424 ? -12.059 23.348 35.786 1.00 91.19 424 THR A O 1
ATOM 3305 N N . GLN A 1 425 ? -11.876 25.517 36.295 1.00 88.38 425 GLN A N 1
ATOM 3306 C CA . GLN A 1 425 ? -13.170 25.876 35.710 1.00 88.38 425 GLN A CA 1
ATOM 3307 C C . GLN A 1 425 ? -13.301 25.415 34.246 1.00 88.38 425 GLN A C 1
ATOM 3309 O O . GLN A 1 425 ? -14.358 24.928 33.849 1.00 88.38 425 GLN A O 1
ATOM 3314 N N . ARG A 1 426 ? -12.211 25.513 33.474 1.00 88.88 426 ARG A N 1
ATOM 3315 C CA . ARG A 1 426 ? -12.135 25.047 32.086 1.00 88.88 426 ARG A CA 1
ATOM 3316 C C . ARG A 1 426 ? -12.057 23.519 31.983 1.00 88.88 426 ARG A C 1
ATOM 3318 O O . ARG A 1 426 ? -12.699 22.935 31.117 1.00 88.88 426 ARG A O 1
ATOM 3325 N N . GLY A 1 427 ? -11.298 22.859 32.860 1.00 89.38 427 GLY A N 1
ATOM 3326 C CA . GLY A 1 427 ? -11.249 21.393 32.925 1.00 89.38 427 GLY A CA 1
ATOM 3327 C C . GLY A 1 427 ? -12.598 20.773 33.294 1.00 89.38 427 GLY A C 1
ATOM 3328 O O . GLY A 1 427 ? -12.978 19.742 32.743 1.00 89.38 427 GLY A O 1
ATOM 3329 N N . ALA A 1 428 ? -13.360 21.424 34.174 1.00 88.31 428 ALA A N 1
ATOM 3330 C CA . ALA A 1 428 ? -14.711 21.019 34.550 1.00 88.31 428 ALA A CA 1
ATOM 3331 C C . ALA A 1 428 ? -15.712 21.134 33.382 1.00 88.31 428 ALA A C 1
ATOM 3333 O O . ALA A 1 428 ? -16.603 20.299 33.260 1.00 88.31 428 ALA A O 1
ATOM 3334 N N . GLU A 1 429 ? -15.567 22.124 32.497 1.00 88.31 429 GLU A N 1
ATOM 3335 C CA . GLU A 1 429 ? -16.359 22.206 31.256 1.00 88.31 429 GLU A CA 1
ATOM 3336 C C . GLU A 1 429 ? -15.966 21.100 30.271 1.00 88.31 429 GLU A C 1
ATOM 3338 O O . GLU A 1 429 ? -16.816 20.315 29.857 1.00 88.31 429 GLU A O 1
ATOM 3343 N N . GLU A 1 430 ? -14.671 20.982 29.946 1.00 87.31 430 GLU A N 1
ATOM 3344 C CA . GLU A 1 430 ? -14.200 20.009 28.950 1.00 87.31 430 GLU A CA 1
ATOM 3345 C C . GLU A 1 430 ? -14.445 18.549 29.393 1.00 87.31 430 GLU A C 1
ATOM 3347 O O . GLU A 1 430 ? -14.720 17.692 28.552 1.00 87.31 430 GLU A O 1
ATOM 3352 N N . SER A 1 431 ? -14.399 18.253 30.699 1.00 89.25 431 SER A N 1
ATOM 3353 C CA . SER A 1 431 ? -14.742 16.929 31.252 1.00 89.25 431 SER A CA 1
ATOM 3354 C C . SER A 1 431 ? -16.228 16.599 31.128 1.00 89.25 431 SER A C 1
ATOM 3356 O O . SER A 1 431 ? -16.573 15.503 30.684 1.00 89.25 431 SER A O 1
ATOM 3358 N N . ARG A 1 432 ? -17.114 17.557 31.428 1.00 87.00 432 ARG A N 1
ATOM 3359 C CA . ARG A 1 432 ? -18.564 17.414 31.222 1.00 87.00 432 ARG A CA 1
ATOM 3360 C C . ARG A 1 432 ? -18.895 17.160 29.757 1.00 87.00 432 ARG A C 1
ATOM 3362 O O . ARG A 1 432 ? -19.676 16.259 29.455 1.00 87.00 432 ARG A O 1
ATOM 3369 N N . ASP A 1 433 ? -18.266 17.902 28.852 1.00 84.25 433 ASP A N 1
ATOM 3370 C CA . ASP A 1 433 ? -18.456 17.731 27.412 1.00 84.25 433 ASP A CA 1
ATOM 3371 C C . ASP A 1 433 ? -17.899 16.395 26.902 1.00 84.25 433 ASP A C 1
ATOM 3373 O O . ASP A 1 433 ? -18.481 15.783 26.005 1.00 84.25 433 ASP A O 1
ATOM 3377 N N . ALA A 1 434 ? -16.776 15.919 27.449 1.00 84.38 434 ALA A N 1
ATOM 3378 C CA . ALA A 1 434 ? -16.227 14.603 27.126 1.00 84.38 434 ALA A CA 1
ATOM 3379 C C . ALA A 1 434 ? -17.180 13.473 27.546 1.00 84.38 434 ALA A C 1
ATOM 3381 O O . ALA A 1 434 ? -17.536 12.638 26.718 1.00 84.38 434 ALA A O 1
ATOM 3382 N N . VAL A 1 435 ? -17.666 13.495 28.790 1.00 86.31 435 VAL A N 1
ATOM 3383 C CA . VAL A 1 435 ? -18.607 12.491 29.317 1.00 86.31 435 VAL A CA 1
ATOM 3384 C C . VAL A 1 435 ? -19.932 12.529 28.564 1.00 86.31 435 VAL A C 1
ATOM 3386 O O . VAL A 1 435 ? -20.486 11.490 28.217 1.00 86.31 435 VAL A O 1
ATOM 3389 N N . ARG A 1 436 ? -20.440 13.727 28.260 1.00 81.88 436 ARG A N 1
ATOM 3390 C CA . ARG A 1 436 ? -21.682 13.890 27.500 1.00 81.88 436 ARG A CA 1
ATOM 3391 C C . ARG A 1 436 ? -21.571 13.287 26.102 1.00 81.88 436 ARG A C 1
ATOM 3393 O O . ARG A 1 436 ? -22.477 12.565 25.696 1.00 81.88 436 ARG A O 1
ATOM 3400 N N . ARG A 1 437 ? -20.465 13.542 25.391 1.00 80.81 437 ARG A N 1
ATOM 3401 C CA . ARG A 1 437 ? -20.190 12.937 24.075 1.00 80.81 437 ARG A CA 1
ATOM 3402 C C . ARG A 1 437 ? -20.134 11.416 24.154 1.00 80.81 437 ARG A C 1
ATOM 3404 O O . ARG A 1 437 ? -20.784 10.761 23.344 1.00 80.81 437 ARG A O 1
ATOM 3411 N N . HIS A 1 438 ? -19.433 10.889 25.154 1.00 80.62 438 HIS A N 1
ATOM 3412 C CA . HIS A 1 438 ? -19.332 9.453 25.373 1.00 80.62 438 HIS A CA 1
ATOM 3413 C C . HIS A 1 438 ? -20.704 8.809 25.590 1.00 80.62 438 HIS A C 1
ATOM 3415 O O . HIS A 1 438 ? -21.112 7.931 24.833 1.00 80.62 438 HIS A O 1
ATOM 3421 N N . ARG A 1 439 ? -21.468 9.305 26.569 1.00 80.75 439 ARG A N 1
ATOM 3422 C CA . ARG A 1 439 ? -22.767 8.730 26.944 1.00 80.75 439 ARG A CA 1
ATOM 3423 C C . ARG A 1 439 ? -23.804 8.841 25.837 1.00 80.75 439 ARG A C 1
ATOM 3425 O O . ARG A 1 439 ? -24.591 7.923 25.648 1.00 80.75 439 ARG A O 1
ATOM 3432 N N . LEU A 1 440 ? -23.817 9.944 25.084 1.00 77.25 440 LEU A N 1
ATOM 3433 C CA . LEU A 1 440 ? -24.696 10.079 23.917 1.00 77.25 440 LEU A CA 1
ATOM 3434 C C . LEU A 1 440 ? -24.413 8.999 22.874 1.00 77.25 440 LEU A C 1
ATOM 3436 O O . LEU A 1 440 ? -25.347 8.465 22.281 1.00 77.25 440 LEU A O 1
ATOM 3440 N N . TRP A 1 441 ? -23.140 8.677 22.658 1.00 75.06 441 TRP A N 1
ATOM 3441 C CA . TRP A 1 441 ? -22.750 7.639 21.718 1.00 75.06 441 TRP A CA 1
ATOM 3442 C C . TRP A 1 441 ? -23.022 6.234 22.252 1.00 75.06 441 TRP A C 1
ATOM 3444 O O . TRP A 1 441 ? -23.525 5.391 21.518 1.00 75.06 441 TRP A O 1
ATOM 3454 N N . GLU A 1 442 ? -22.765 5.997 23.533 1.00 75.56 442 GLU A N 1
ATOM 3455 C CA . GLU A 1 442 ? -23.123 4.759 24.222 1.00 75.56 442 GLU A CA 1
ATOM 3456 C C . GLU A 1 442 ? -24.632 4.499 24.110 1.00 75.56 442 GLU A C 1
ATOM 3458 O O . GLU A 1 442 ? -25.048 3.438 23.659 1.00 75.56 442 GLU A O 1
ATOM 3463 N N . ILE A 1 443 ? -25.462 5.511 24.385 1.00 75.00 443 ILE A N 1
ATOM 3464 C CA . ILE A 1 443 ? -26.919 5.449 24.221 1.00 75.00 443 ILE A CA 1
ATOM 3465 C C . ILE A 1 443 ? -27.310 5.271 22.754 1.00 75.00 443 ILE A C 1
ATOM 3467 O O . ILE A 1 443 ? -28.198 4.477 22.458 1.00 75.00 443 ILE A O 1
ATOM 3471 N N . TYR A 1 444 ? -26.672 5.974 21.816 1.00 74.31 444 TYR A N 1
ATOM 3472 C CA . TYR A 1 444 ? -26.926 5.782 20.387 1.00 74.31 444 TYR A CA 1
ATOM 3473 C C . TYR A 1 444 ? -26.653 4.342 19.959 1.00 74.31 444 TYR A C 1
ATOM 3475 O O . TYR A 1 444 ? -27.486 3.729 19.300 1.00 74.31 444 TYR A O 1
ATOM 3483 N N . LEU A 1 445 ? -25.507 3.784 20.347 1.00 70.50 445 LEU A N 1
ATOM 3484 C CA . LEU A 1 445 ? -25.167 2.403 20.045 1.00 70.50 445 LEU A CA 1
ATOM 3485 C C . LEU A 1 445 ? -26.161 1.457 20.718 1.00 70.50 445 LEU A C 1
ATOM 3487 O O . LEU A 1 445 ? -26.702 0.604 20.035 1.00 70.50 445 LEU A O 1
ATOM 3491 N N . LEU A 1 446 ? -26.507 1.659 21.986 1.00 70.00 446 LEU A N 1
ATOM 3492 C CA . LEU A 1 446 ? -27.516 0.850 22.678 1.00 70.00 446 LEU A CA 1
ATOM 3493 C C . LEU A 1 446 ? -28.921 0.940 22.053 1.00 70.00 446 LEU A C 1
ATOM 3495 O O . LEU A 1 446 ? -29.700 0.002 22.175 1.00 70.00 446 LEU A O 1
ATOM 3499 N N . THR A 1 447 ? -29.272 2.064 21.418 1.00 70.75 447 THR A N 1
ATOM 3500 C CA . THR A 1 447 ? -30.616 2.295 20.850 1.00 70.75 447 THR A CA 1
ATOM 3501 C C . THR A 1 447 ? -30.730 1.931 19.372 1.00 70.75 447 THR A C 1
ATOM 3503 O O . THR A 1 447 ? -31.794 1.502 18.936 1.00 70.75 447 THR A O 1
ATOM 3506 N N . GLN A 1 448 ? -29.668 2.122 18.586 1.00 67.06 448 GLN A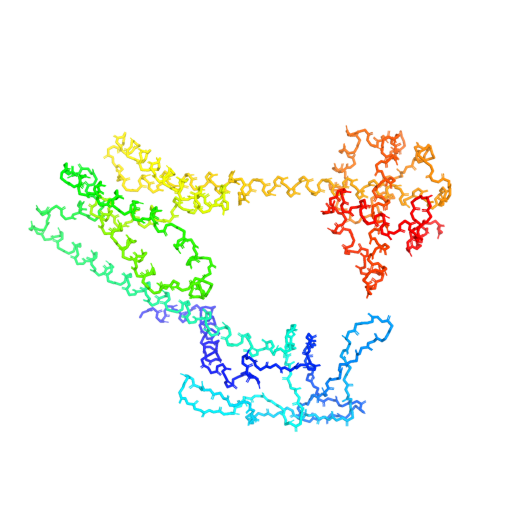 N 1
ATOM 3507 C CA . GLN A 1 448 ? -29.657 1.910 17.131 1.00 67.06 448 GLN A CA 1
ATOM 3508 C C . GLN A 1 448 ? -28.969 0.612 16.718 1.00 67.06 448 GLN A C 1
ATOM 3510 O O . GLN A 1 448 ? -29.144 0.153 15.588 1.00 67.06 448 GLN A O 1
ATOM 3515 N N . THR A 1 449 ? -28.165 0.025 17.602 1.00 57.75 449 THR A N 1
ATOM 3516 C CA . THR A 1 449 ? -27.503 -1.252 17.357 1.00 57.75 449 THR A CA 1
ATOM 3517 C C . THR A 1 449 ? -27.890 -2.234 18.459 1.00 57.75 449 THR A C 1
ATOM 3519 O O . THR A 1 449 ? -27.760 -1.927 19.635 1.00 57.75 449 THR A O 1
ATOM 3522 N N . ASP A 1 450 ? -28.350 -3.433 18.095 1.00 56.97 450 ASP A N 1
ATOM 3523 C CA . ASP A 1 450 ? -28.632 -4.526 19.044 1.00 56.97 450 ASP A CA 1
ATOM 3524 C C . ASP A 1 450 ? -27.310 -5.153 19.556 1.00 56.97 450 ASP A C 1
ATOM 3526 O O . ASP A 1 450 ? -27.053 -6.350 19.421 1.00 56.97 450 ASP A O 1
ATOM 3530 N N . LEU A 1 451 ? -26.385 -4.317 20.040 1.00 54.62 451 LEU A N 1
ATOM 3531 C CA . LEU A 1 451 ? -25.085 -4.718 20.578 1.00 54.62 451 LEU A CA 1
ATOM 3532 C C . LEU A 1 451 ? -25.182 -4.924 22.095 1.00 54.62 451 LEU A C 1
ATOM 3534 O O . LEU A 1 451 ? -25.827 -4.151 22.798 1.00 54.62 451 LEU A O 1
ATOM 3538 N N . ASP A 1 452 ? -24.497 -5.953 22.610 1.00 53.25 452 ASP A N 1
ATOM 3539 C CA . ASP A 1 452 ? -24.359 -6.181 24.056 1.00 53.25 452 ASP A CA 1
ATOM 3540 C C . ASP A 1 452 ? -23.774 -4.921 24.731 1.00 53.25 452 ASP A C 1
ATOM 3542 O O . ASP A 1 452 ? -22.700 -4.469 24.310 1.00 53.25 452 ASP A O 1
ATOM 3546 N N . PRO A 1 453 ? -24.405 -4.383 25.795 1.00 56.22 453 PRO A N 1
ATOM 3547 C CA . PRO A 1 453 ? -23.927 -3.198 26.506 1.00 56.22 453 PRO A CA 1
ATOM 3548 C C . PRO A 1 453 ? -22.445 -3.248 26.908 1.00 56.22 453 PRO A C 1
ATOM 3550 O O . PRO A 1 453 ? -21.751 -2.241 26.852 1.00 56.22 453 PRO A O 1
ATOM 3553 N N . ARG A 1 454 ? -21.902 -4.428 27.235 1.00 52.44 454 ARG A N 1
ATOM 3554 C CA . ARG A 1 454 ? -20.486 -4.591 27.619 1.00 52.44 454 ARG A CA 1
ATOM 3555 C C . ARG A 1 454 ? -19.511 -4.494 26.442 1.00 52.44 454 ARG A C 1
ATOM 3557 O O . ARG A 1 454 ? -18.322 -4.255 26.646 1.00 52.44 454 ARG A O 1
ATOM 3564 N N . LEU A 1 455 ? -19.981 -4.742 25.219 1.00 49.25 455 LEU A N 1
ATOM 3565 C CA . LEU A 1 455 ? -19.196 -4.596 23.987 1.00 49.25 455 LEU A CA 1
ATOM 3566 C C . LEU A 1 455 ? -19.288 -3.173 23.422 1.00 49.25 455 LEU A C 1
ATOM 3568 O O . LEU A 1 455 ? -18.377 -2.750 22.707 1.00 49.25 455 LEU A O 1
ATOM 3572 N N . VAL A 1 456 ? -20.352 -2.444 23.771 1.00 54.84 456 VAL A N 1
ATOM 3573 C CA . VAL A 1 456 ? -20.570 -1.048 23.381 1.00 54.84 456 VAL A CA 1
ATOM 3574 C C . VAL A 1 456 ? -19.497 -0.137 23.972 1.00 54.84 456 VAL A C 1
ATOM 3576 O O . VAL A 1 456 ? -18.940 0.647 23.218 1.00 54.84 456 VAL A O 1
ATOM 3579 N N . ASP A 1 457 ? -19.112 -0.300 25.240 1.00 55.00 457 ASP A N 1
ATOM 3580 C CA . ASP A 1 457 ? -18.121 0.562 25.915 1.00 55.00 457 ASP A CA 1
ATOM 3581 C C . ASP A 1 457 ? -16.741 0.552 25.211 1.00 55.00 457 ASP A C 1
ATOM 3583 O O . ASP A 1 457 ? -16.196 1.587 24.820 1.00 55.00 457 ASP A O 1
ATOM 3587 N N . ARG A 1 458 ? -16.220 -0.641 24.874 1.00 54.31 458 ARG A N 1
ATOM 3588 C CA . ARG A 1 458 ? -14.953 -0.777 24.118 1.00 54.31 458 ARG A CA 1
ATOM 3589 C C . ARG A 1 458 ? -15.044 -0.266 22.678 1.00 54.31 458 ARG A C 1
ATOM 3591 O O . ARG A 1 458 ? -14.035 0.168 22.122 1.00 54.31 458 ARG A O 1
ATOM 3598 N N . GLY A 1 459 ? -16.215 -0.381 22.051 1.00 51.75 459 GLY A N 1
ATOM 3599 C CA . GLY A 1 459 ? -16.464 0.135 20.703 1.00 51.75 459 GLY A CA 1
ATOM 3600 C C . GLY A 1 459 ? -16.663 1.653 20.681 1.00 51.75 459 GLY A C 1
ATOM 3601 O O . GLY A 1 459 ? -16.223 2.317 19.743 1.00 51.75 459 GLY A O 1
ATOM 3602 N N . ALA A 1 460 ? -17.277 2.203 21.728 1.00 56.47 460 ALA A N 1
ATOM 3603 C CA . ALA A 1 460 ? -17.559 3.617 21.913 1.00 56.47 460 ALA A CA 1
ATOM 3604 C C . ALA A 1 460 ? -16.273 4.417 22.137 1.00 56.47 460 ALA A C 1
ATOM 3606 O O . ALA A 1 460 ? -16.049 5.383 21.407 1.00 56.47 460 ALA A O 1
ATOM 3607 N N . ASP A 1 461 ? -15.388 3.949 23.024 1.00 60.84 461 ASP A N 1
ATOM 3608 C CA . ASP A 1 461 ? -14.079 4.561 23.307 1.00 60.84 461 ASP A CA 1
ATOM 3609 C C . ASP A 1 461 ? -13.220 4.751 22.038 1.00 60.84 461 ASP A C 1
ATOM 3611 O O . ASP A 1 461 ? -12.467 5.714 21.911 1.00 60.84 461 ASP A O 1
ATOM 3615 N N . GLY A 1 462 ? -13.326 3.846 21.057 1.00 58.44 462 GLY A N 1
ATOM 3616 C CA . GLY A 1 462 ? -12.575 3.944 19.801 1.00 58.44 462 GLY A CA 1
ATOM 3617 C C . GLY A 1 462 ? -13.192 4.884 18.757 1.00 58.44 462 GLY A C 1
ATOM 3618 O O . GLY A 1 462 ? -12.469 5.418 17.913 1.00 58.44 462 GLY A O 1
ATOM 3619 N N . ILE A 1 463 ? -14.515 5.070 18.786 1.00 60.78 463 ILE A N 1
ATOM 3620 C CA . ILE A 1 463 ? -15.275 5.765 17.733 1.00 60.78 463 ILE A CA 1
ATOM 3621 C C . ILE A 1 463 ? -15.620 7.203 18.136 1.00 60.78 463 ILE A C 1
ATOM 3623 O O . ILE A 1 463 ? -15.648 8.080 17.272 1.00 60.78 463 ILE A O 1
ATOM 3627 N N . GLU A 1 464 ? -15.804 7.484 19.429 1.00 64.50 464 GLU A N 1
ATOM 3628 C CA . GLU A 1 464 ? -16.202 8.809 19.930 1.00 64.50 464 GLU A CA 1
ATOM 3629 C C . GLU A 1 464 ? -15.232 9.933 19.526 1.00 64.50 464 GLU A C 1
ATOM 3631 O O . GLU A 1 464 ? -15.639 11.073 19.298 1.00 64.50 464 GLU A O 1
ATOM 3636 N N . HIS A 1 465 ? -13.946 9.604 19.364 1.00 63.97 465 HIS A N 1
ATOM 3637 C CA . HIS A 1 465 ? -12.891 10.557 18.999 1.00 63.97 465 HIS A CA 1
ATOM 3638 C C . HIS A 1 465 ? -12.774 10.802 17.492 1.00 63.97 465 HIS A C 1
ATOM 3640 O O . HIS A 1 465 ? -11.994 11.655 17.064 1.00 63.97 465 HIS A O 1
ATOM 3646 N N . VAL A 1 466 ? -13.528 10.051 16.684 1.00 61.12 466 VAL A N 1
ATOM 3647 C CA . VAL A 1 466 ? -13.546 10.139 15.216 1.00 61.12 466 VAL A CA 1
ATOM 3648 C C . VAL A 1 466 ? -14.722 10.990 14.715 1.00 61.12 466 VAL A C 1
ATOM 3650 O O . VAL A 1 466 ? -14.698 11.442 13.571 1.00 61.12 466 VAL A O 1
ATOM 3653 N N . LEU A 1 467 ? -15.729 11.243 15.558 1.00 58.97 467 LEU A N 1
ATOM 3654 C CA . LEU A 1 467 ? -16.944 11.966 15.182 1.00 58.97 467 LEU A CA 1
ATOM 3655 C C . LEU A 1 467 ? -16.704 13.476 15.030 1.00 58.97 467 LEU A C 1
ATOM 3657 O O . LEU A 1 467 ? -16.119 14.130 15.896 1.00 58.97 467 LEU A O 1
ATOM 3661 N N . ASP A 1 468 ? -17.203 14.038 13.929 1.00 60.72 468 ASP A N 1
ATOM 3662 C CA . ASP A 1 468 ? -17.162 15.477 13.649 1.00 60.72 468 ASP A CA 1
ATOM 3663 C C . ASP A 1 468 ? -18.260 16.212 14.460 1.00 60.72 468 ASP A C 1
ATOM 3665 O O . ASP A 1 468 ? -19.340 15.645 14.664 1.00 60.72 468 ASP A O 1
ATOM 3669 N N . PRO A 1 469 ? -18.079 17.476 14.905 1.00 63.81 469 PRO A N 1
ATOM 3670 C CA . PRO A 1 469 ? -19.076 18.189 15.713 1.00 63.81 469 PRO A CA 1
ATOM 3671 C C . PRO A 1 469 ? -20.462 18.299 15.059 1.00 63.81 469 PRO A C 1
ATOM 3673 O O . PRO A 1 469 ? -21.467 18.393 15.759 1.00 63.81 469 PRO A O 1
ATOM 3676 N N . GLN A 1 470 ? -20.534 18.262 13.723 1.00 67.56 470 GLN A N 1
ATOM 3677 C CA . GLN A 1 470 ? -21.804 18.216 12.989 1.00 67.56 470 GLN A CA 1
ATOM 3678 C C . GLN A 1 470 ? -22.534 16.884 13.179 1.00 67.56 470 GLN A C 1
ATOM 3680 O O . GLN A 1 470 ? -23.735 16.884 13.430 1.00 67.56 470 GLN A O 1
ATOM 3685 N N . GLN A 1 471 ? -21.809 15.762 13.130 1.00 68.12 471 GLN A N 1
ATOM 3686 C CA . GLN A 1 471 ? -22.385 14.437 13.364 1.00 68.12 471 GLN A CA 1
ATOM 3687 C C . GLN A 1 471 ? -22.914 14.330 14.794 1.00 68.12 471 GLN A C 1
ATOM 3689 O O . GLN A 1 471 ? -24.007 13.815 15.000 1.00 68.12 471 GLN A O 1
ATOM 3694 N N . LEU A 1 472 ? -22.178 14.882 15.765 1.00 67.19 472 LEU A N 1
ATOM 3695 C CA . LEU A 1 472 ? -22.617 14.958 17.157 1.00 67.19 472 LEU A CA 1
ATOM 3696 C C . LEU A 1 472 ? -23.904 15.785 17.314 1.00 67.19 472 LEU A C 1
ATOM 3698 O O . LEU A 1 472 ? -24.819 15.356 18.008 1.00 67.19 472 LEU A O 1
ATOM 3702 N N . ALA A 1 473 ? -24.004 16.938 16.648 1.00 68.88 473 ALA A N 1
ATOM 3703 C CA . ALA A 1 473 ? -25.211 17.764 16.684 1.00 68.88 473 ALA A CA 1
ATOM 3704 C C . ALA A 1 473 ? -26.423 17.064 16.041 1.00 68.88 473 ALA A C 1
ATOM 3706 O O . ALA A 1 473 ? -27.554 17.223 16.503 1.00 68.88 473 ALA A O 1
ATOM 3707 N N . ASP A 1 474 ? -26.205 16.276 14.987 1.00 72.62 474 ASP A N 1
ATOM 3708 C CA . ASP A 1 474 ? -27.263 15.485 14.359 1.00 72.62 474 ASP A CA 1
ATOM 3709 C C . ASP A 1 474 ? -27.695 14.302 15.242 1.00 72.62 474 ASP A C 1
ATOM 3711 O O . ASP A 1 474 ? -28.895 14.057 15.379 1.00 72.62 474 ASP A O 1
ATOM 3715 N N . LEU A 1 475 ? -26.748 13.638 15.912 1.00 69.06 475 LEU A N 1
ATOM 3716 C CA . LEU A 1 475 ? -26.997 12.642 16.964 1.00 69.06 475 LEU A CA 1
ATOM 3717 C C . LEU A 1 475 ? -27.831 13.222 18.109 1.00 69.06 475 LEU A C 1
ATOM 3719 O O . LEU A 1 475 ? -28.830 12.631 18.515 1.00 69.06 475 LEU A O 1
ATOM 3723 N N . GLU A 1 476 ? -27.458 14.406 18.597 1.00 68.06 476 GLU A N 1
ATOM 3724 C CA . GLU A 1 476 ? -28.217 15.113 19.625 1.00 68.06 476 GLU A CA 1
ATOM 3725 C C . GLU A 1 476 ? -29.641 15.387 19.148 1.00 68.06 476 GLU A C 1
ATOM 3727 O O . GLU A 1 476 ? -30.585 15.033 19.842 1.00 68.06 476 GLU A O 1
ATOM 3732 N N . ARG A 1 477 ? -29.841 15.933 17.943 1.00 71.69 477 ARG A N 1
ATOM 3733 C CA . ARG A 1 477 ? -31.197 16.169 17.412 1.00 71.69 477 ARG A CA 1
ATOM 3734 C C . ARG A 1 477 ? -32.037 14.895 17.334 1.00 71.69 477 ARG A C 1
ATOM 3736 O O . ARG A 1 477 ? -33.238 14.966 17.585 1.00 71.69 477 ARG A O 1
ATOM 3743 N N . GLN A 1 478 ? -31.429 13.760 16.991 1.00 70.94 478 GLN A N 1
ATOM 3744 C CA . GLN A 1 478 ? -32.118 12.469 16.916 1.00 70.94 478 GLN A CA 1
ATOM 3745 C C . GLN A 1 478 ? -32.492 11.920 18.300 1.00 70.94 478 GLN A C 1
ATOM 3747 O O . GLN A 1 478 ? -33.550 11.313 18.444 1.00 70.94 478 GLN A O 1
ATOM 3752 N N . LEU A 1 479 ? -31.660 12.158 19.318 1.00 67.38 479 LEU A N 1
ATOM 3753 C CA . LEU A 1 479 ? -31.841 11.617 20.671 1.00 67.38 479 LEU A CA 1
ATOM 3754 C C . LEU A 1 479 ? -32.521 12.589 21.654 1.00 67.38 479 LEU A C 1
ATOM 3756 O O . LEU A 1 479 ? -33.011 12.162 22.698 1.00 67.38 479 LEU A O 1
ATOM 3760 N N . VAL A 1 480 ? -32.615 13.884 21.328 1.00 60.50 480 VAL A N 1
ATOM 3761 C CA . VAL A 1 480 ? -33.218 14.946 22.166 1.00 60.50 480 VAL A CA 1
ATOM 3762 C C . VAL A 1 480 ? -34.687 14.675 22.508 1.00 60.50 480 VAL A C 1
ATOM 3764 O O . VAL A 1 480 ? -35.176 15.161 23.522 1.00 60.50 480 VAL A O 1
ATOM 3767 N N . THR A 1 481 ? -35.403 13.870 21.718 1.00 58.03 481 THR A N 1
ATOM 3768 C CA . THR A 1 481 ? -36.787 13.476 22.041 1.00 58.03 481 THR A CA 1
ATOM 3769 C C . THR A 1 481 ? -36.879 12.418 23.147 1.00 58.03 481 THR A C 1
ATOM 3771 O O . THR A 1 481 ? -37.964 12.216 23.685 1.00 58.03 481 THR A O 1
ATOM 3774 N N . GLN A 1 482 ? -35.772 11.747 23.485 1.00 56.34 482 GLN A N 1
ATOM 3775 C CA . GLN A 1 482 ? -35.728 10.607 24.411 1.00 56.34 482 GLN A CA 1
ATOM 3776 C C . GLN A 1 482 ? -34.862 10.852 25.658 1.00 56.34 482 GLN A C 1
ATOM 3778 O O . GLN A 1 482 ? -34.930 10.062 26.598 1.00 56.34 482 GLN A O 1
ATOM 3783 N N . LEU A 1 483 ? -34.068 11.928 25.699 1.00 59.25 483 LEU A N 1
ATOM 3784 C CA . LEU A 1 483 ? -33.121 12.197 26.785 1.00 59.25 483 LEU A CA 1
ATOM 3785 C C . LEU A 1 483 ? -33.479 13.454 27.598 1.00 59.25 483 LEU A C 1
ATOM 3787 O O . LEU A 1 483 ? -33.962 14.437 27.031 1.00 59.25 483 LEU A O 1
ATOM 3791 N N . PRO A 1 484 ? -33.229 13.455 28.924 1.00 55.88 484 PRO A N 1
ATOM 3792 C CA . PRO A 1 484 ? -33.414 14.635 29.768 1.00 55.88 484 PRO A CA 1
ATOM 3793 C C . PRO A 1 484 ? -32.481 15.785 29.349 1.00 55.88 484 PRO A C 1
ATOM 3795 O O . PRO A 1 484 ? -31.411 15.563 28.781 1.00 55.88 484 PRO A O 1
ATOM 3798 N N . GLN A 1 485 ? -32.866 17.034 29.651 1.00 56.94 485 GLN A N 1
ATOM 3799 C CA . GLN A 1 485 ? -31.990 18.195 29.450 1.00 56.94 485 GLN A CA 1
ATOM 3800 C C . GLN A 1 485 ? -30.777 18.101 30.392 1.00 56.94 485 GLN A C 1
ATOM 3802 O O . GLN A 1 485 ? -30.874 18.462 31.560 1.00 56.94 485 GLN A O 1
ATOM 3807 N N . GLY A 1 486 ? -29.639 17.600 29.902 1.00 64.38 486 GLY A N 1
ATOM 3808 C CA . GLY A 1 486 ? -28.427 17.446 30.711 1.00 64.38 486 GLY A CA 1
ATOM 3809 C C . GLY A 1 486 ? -27.422 16.431 30.164 1.00 64.38 486 GLY A C 1
ATOM 3810 O O . GLY A 1 486 ? -27.434 16.096 28.976 1.00 64.38 486 GLY A O 1
ATOM 3811 N N . ILE A 1 487 ? -26.520 15.973 31.038 1.00 68.19 487 ILE A N 1
ATOM 3812 C CA . ILE A 1 487 ? -25.644 14.821 30.783 1.00 68.19 487 ILE A CA 1
ATOM 3813 C C . ILE A 1 487 ? -26.474 13.566 31.098 1.00 68.19 487 ILE A C 1
ATOM 3815 O O . ILE A 1 487 ? -27.031 13.498 32.194 1.00 68.19 487 ILE A O 1
ATOM 3819 N N . PRO A 1 488 ? -26.603 12.594 30.177 1.00 72.06 488 PRO A N 1
ATOM 3820 C CA . PRO A 1 488 ? -27.326 11.356 30.465 1.00 72.06 488 PRO A CA 1
ATOM 3821 C C . PRO A 1 488 ? -26.688 10.625 31.657 1.00 72.06 488 PRO A C 1
ATOM 3823 O O . PRO A 1 488 ? 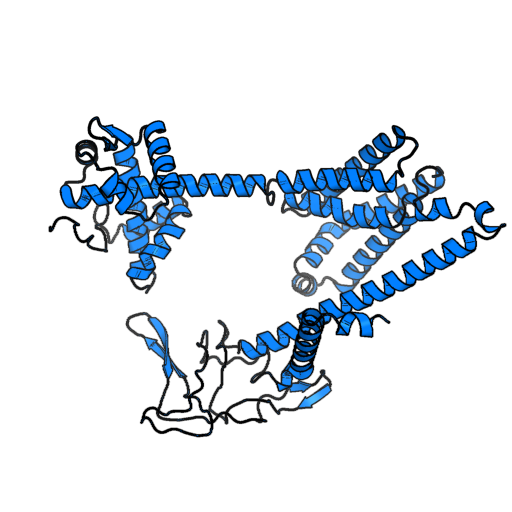-25.473 10.732 31.814 1.00 72.06 488 PRO A O 1
ATOM 3826 N N . PRO A 1 489 ? -27.431 9.876 32.489 1.00 70.06 489 PRO A N 1
ATOM 3827 C CA . PRO A 1 489 ? -26.815 9.012 33.494 1.00 70.06 489 PRO A CA 1
ATOM 3828 C C . PRO A 1 489 ? -25.998 7.903 32.818 1.00 70.06 489 PRO A C 1
ATOM 3830 O O . PRO A 1 489 ? -26.316 7.489 31.702 1.00 70.06 489 PRO A O 1
ATOM 3833 N N . SER A 1 490 ? -24.953 7.422 33.496 1.00 68.25 490 SER A N 1
ATOM 3834 C CA . SER A 1 490 ? -24.186 6.267 33.020 1.00 68.25 490 SER A CA 1
ATOM 3835 C C . SER A 1 490 ? -25.110 5.043 32.870 1.00 68.25 490 SER A C 1
ATOM 3837 O O . SER A 1 490 ? -25.794 4.692 33.838 1.00 68.25 490 SER A O 1
ATOM 3839 N N . PRO A 1 491 ? -25.137 4.363 31.708 1.00 63.28 491 PRO A N 1
ATOM 3840 C CA . PRO A 1 491 ? -25.859 3.099 31.520 1.00 63.28 491 PRO A CA 1
ATOM 3841 C C . PRO A 1 491 ? -25.308 1.972 32.403 1.00 63.28 491 PRO A C 1
ATOM 3843 O O . PRO A 1 491 ? -26.010 1.005 32.711 1.00 63.28 491 PRO A O 1
ATOM 3846 N N . HIS A 1 492 ? -24.054 2.111 32.839 1.00 63.34 492 HIS A N 1
ATOM 3847 C CA . HIS A 1 492 ? -23.380 1.202 33.748 1.00 63.34 492 HIS A CA 1
ATOM 3848 C C . HIS A 1 492 ? -23.253 1.834 35.142 1.00 63.34 492 HIS A C 1
ATOM 3850 O O . HIS A 1 492 ? -22.588 2.863 35.287 1.00 63.34 492 HIS A O 1
ATOM 3856 N N . PRO A 1 493 ? -23.845 1.243 36.196 1.00 54.00 493 PRO A N 1
ATOM 3857 C CA . PRO A 1 493 ? -23.570 1.679 37.556 1.00 54.00 493 PRO A CA 1
ATOM 3858 C C . PRO A 1 493 ? -22.104 1.368 37.879 1.00 54.00 493 PRO A C 1
ATOM 3860 O O . PRO A 1 493 ? -21.718 0.202 37.988 1.00 54.00 493 PRO A O 1
ATOM 3863 N N . ILE A 1 494 ? -21.282 2.409 38.011 1.00 49.81 494 ILE A N 1
ATOM 3864 C CA . ILE A 1 494 ? -19.909 2.283 38.501 1.00 49.81 494 ILE A CA 1
ATOM 3865 C C . ILE A 1 494 ? -20.024 1.817 39.955 1.00 49.81 494 ILE A C 1
ATOM 3867 O O . ILE A 1 494 ? -20.528 2.545 40.811 1.00 49.81 494 ILE A O 1
ATOM 3871 N N . ALA A 1 495 ? -19.632 0.573 40.231 1.00 38.78 495 ALA A N 1
ATOM 3872 C CA . ALA A 1 495 ? -19.578 0.069 41.595 1.00 38.78 495 ALA A CA 1
ATOM 3873 C C . ALA A 1 495 ? -18.571 0.927 42.367 1.00 38.78 495 ALA A C 1
ATOM 3875 O O . ALA A 1 495 ? -17.377 0.901 42.075 1.00 38.78 495 ALA A O 1
ATOM 3876 N N . SER A 1 496 ? -19.063 1.723 43.316 1.00 36.06 496 SER A N 1
ATOM 3877 C CA . SER A 1 496 ? -18.233 2.558 44.175 1.00 36.06 496 SER A CA 1
ATOM 3878 C C . SER A 1 496 ? -17.154 1.699 44.833 1.00 36.06 496 SER A C 1
ATOM 3880 O O . SER A 1 496 ? -17.479 0.791 45.601 1.00 36.06 496 SER A O 1
ATOM 3882 N N . ALA A 1 497 ? -15.880 2.020 44.610 1.00 34.12 497 ALA A N 1
ATOM 3883 C CA . ALA A 1 497 ? -14.755 1.478 45.375 1.00 34.12 497 ALA A CA 1
ATOM 3884 C C . ALA A 1 497 ? -14.694 2.065 46.804 1.00 34.12 497 ALA A C 1
ATOM 3886 O O . ALA A 1 497 ? -13.626 2.305 47.349 1.00 34.12 497 ALA A O 1
ATOM 3887 N N . ALA A 1 498 ? -15.855 2.297 47.417 1.00 29.70 498 ALA A N 1
ATOM 3888 C CA . ALA A 1 498 ? -16.022 2.799 48.772 1.00 29.70 498 ALA A CA 1
ATOM 3889 C C . ALA A 1 498 ? -16.854 1.792 49.578 1.00 29.70 498 ALA A C 1
ATOM 3891 O O . ALA A 1 498 ? -17.971 2.067 50.010 1.00 29.70 498 ALA A O 1
ATOM 3892 N N . SER A 1 499 ? -16.315 0.584 49.740 1.00 30.38 499 SER A N 1
ATOM 3893 C CA . SER A 1 499 ? -16.738 -0.337 50.797 1.00 30.38 499 SER A CA 1
ATOM 3894 C C . SER A 1 499 ? -15.599 -1.289 51.170 1.00 30.38 499 SER A C 1
ATOM 3896 O O . SER A 1 499 ? -15.654 -2.482 50.868 1.00 30.38 499 SER A O 1
ATOM 3898 N N . SER A 1 500 ? -14.568 -0.753 51.823 1.00 28.84 500 SER A N 1
ATOM 3899 C CA . SER A 1 500 ? -13.740 -1.480 52.798 1.00 28.84 500 SER A CA 1
ATOM 3900 C C . SER A 1 500 ? -12.899 -0.511 53.609 1.00 28.84 500 SER A C 1
ATOM 3902 O O . SER A 1 500 ? -12.093 0.196 52.964 1.00 28.84 500 SER A O 1
#

pLDDT: mean 82.5, std 12.46, range [28.84, 96.25]

Secondary structure (DSSP, 8-state):
-HHHHHTT-HHHHHHHHHHHHHHHHHHTHHHH-SS-SS---TT-TTPPP---EEE-TT--EEEEEEEPPEEEEE-TTT--EEEEE-TTS-EEEEEEEEEEEEEETTTEEEEEEEEEE-TT----TT-B-TT--BHHHHHHHHHHHHHHHHHHHHHHHHHHHHHHHHHHHHHHHHHHSTTTGGGTTHHHHT-STTS--HHHHHHHHHHHHHHHHHHHHTHHHHHHHHH-HHHHHHTT--HHHHHHHHHHHHHHHHHHHHHHH-HHHHHHHHHHHHHHHTTT-S-HHHHHHHHHHHHHHHHHHHHHHHHT-TTS-HHHHHHHHHHHHHHHHHHH-TTT-HHHHHHHHHHHHHHHHHHHHHHHHHHHHHHHH-TTT--HHHHTT--B-HHHHHHHS---HHHHHHHHHHHHHTTSEEE-TTS-EEE-HHHHHHHHHHHHHHHHHHHHHHHHS---HHHHHHHHHHHTTT--HHHHHHHHHHHTTTS-SSSPPPSS----S---

Foldseek 3Di:
DVVVVQVVDPVSVVVVVVVVVLCVCLLQLVQAAQDDLPDADQQFFQNAAFDWDQAAPVRDGHPFIKTFAWGFDQPPVASDTDTDGDRPDIWTKDAQDFADWDDNVNPRIDRTHGIATDPPGGHQRGGAHRRRDRPSSNCSNVSNVVVVVVVVVVVVVVVVVVVVVVVVVVLVVQCPDPPSVVVVVVCQAQFCQVVDDPVLVVVLVVLVVVLVVVCVVCVVVVVCLVPPVPVSVVVPDPSVVVVVVVVVSLVVNQVSVCRGGHNVLSVLLVPLLLLLLVLADPDPVSSVVSSVVLSVCLLVVLQVVCVVPVPDRSSVSSSVSSVVSSVVSQQDHDRRHPPVVVVVVVVLVLVLLLLVLLQLLLVLCCVVQDDVRLDLVSQQPDWDAPVSSCVSDVDDPVVSVVNVVVCVVVQQWDQDPVRTIGGDSVSSVSSQVSQLLLVLQLVVCVPVHSDDSVVSNVVSSVCSSVDDVVNSVVSCVVCVVPADPGRGDDPDDDDDPPDD

Sequence (500 aa):
LIWRKFRRHRVAVVCFYALLLLYFVVFLAEFFAPHGAFERHSNYLLAPPTPIRFIDDQGVFHLQPFVYPMSNELDRATFQRTYVEDTRTRYVIRLFVQGEPYKLFGFIDSNIHLVGVDEPGIFLPFGTDSLGRDLLSRMLLGARTSLFVGLLGLIIGFVLGLFFGLGMALFTVVQRTKTGNAAGLSHFIFGKAASMVAADVWLIGVVSVVIALLCCGVFKEFSLLCFDEEFAAARGYRTALLDWLLTLMAVTVTLIGLQSVGLLLVVALLLIPPTAARFWTNDLKVMAGLAAAIGGVSCAGGVVLSAASPKLAAGAVIVLTGAGLFVVSLVFGKERGLWPRWRSQRQFERRIGRSDLLRACYELLEPILGPDQTTQESLTKYEIDDLELSAMRQWPTGHFHGLVSTAVRESLLVETSAGGYQLTQRGAEESRDAVRRHRLWEIYLLTQTDLDPRLVDRGADGIEHVLDPQQLADLERQLVTQLPQGIPPSPHPIASAASS

Radius of gyration: 34.02 Å; chains: 1; bounding box: 79×70×87 Å